Protein AF-A0A2D5Z0J5-F1 (afdb_monomer_lite)

Secondary structure (DSSP, 8-state):
--SHHHHHHHHHHHHTT-------EEEEETT--TTS---STTS-BS-TTTT--EEBSS-B-TT-SEEEBS--TTS-SSEEEEETTEEEEEEEEETTEEEESS--SS-B-TT-EEEETTSGGGS---TT-EEEEESEEET--EEE----BTTB-EEEEEPTT---EEEEES-TT-TT-SEEE---STT---EEEEEES-EEEEEESSS----SEEEES-EEEEEES-EEEEEEBTTBPPPSEEEES--SEEEES-EEEETTSEEEEEESS-EEEEEEEEEES-SEEEEEESS-EEEEEEEEEE--TT--SEEEEEESSEEEEESEEEEE---STTSTT--SEEE-TT-EEE--EEEEE--SSS-TT-TT----TT----TT--TT---------TT---TT---S---BTT-GGGG-STTS---SSSPPBPPTTTHHHHHHHHHHTSSS---

Sequence (451 aa):
MAIRNVILGAVLLALSLIGNAHAASYYISTSGDDTNNGTSPGAPWRSPSRGQGVRLNGAASAGSTTLSVRDTAGFLPSGSVRLNGALYNYSSKTDTSFSLDSGLVGDANDSDIIQDGTILGGTGFQPGDVINLTGTFNNEQLRFKASGTNSSNIIYQSAPGQRAFFNIVNRPGTSKGVIWNDGEGASTKSEFVTFSGIDVKIDQNGTGGGPAIGLSGANSITFDDMDIHATGSLGDGSIAFRNVKGSSNMVLNSVLRSRFAEGVRGDISGSTIVRNTVIWDSDVGLGQINGGTIDARNLTIIGGPASQLWAAHTENSTIMLNDSIIVGQPTGVWNLTRTALNSNAGATVSGDHNLFFDLSDDNYYGGNWSPGANDQPGANGQPGVDPEFVNMGLDDFSRGQDNWLRFLSSSPAAFASSTGSFIGAKDLVPEPGSFMLLVAAGVGAMARRRR

Structure (mmCIF, N/CA/C/O backbone):
data_AF-A0A2D5Z0J5-F1
#
_entry.id   AF-A0A2D5Z0J5-F1
#
loop_
_atom_site.group_PDB
_atom_site.id
_atom_site.type_symbol
_atom_site.label_atom_id
_atom_site.label_alt_id
_atom_site.label_comp_id
_atom_site.label_asym_id
_atom_site.label_entity_id
_atom_site.label_seq_id
_atom_site.pdbx_PDB_ins_code
_atom_site.Cartn_x
_atom_site.Cartn_y
_atom_site.Cartn_z
_atom_site.occupancy
_atom_site.B_iso_or_equiv
_atom_site.auth_seq_id
_atom_site.auth_comp_id
_atom_site.auth_asym_id
_atom_site.auth_atom_id
_atom_site.pdbx_PDB_model_num
ATOM 1 N N . MET A 1 1 ? 9.429 -54.736 26.359 1.00 46.56 1 MET A N 1
ATOM 2 C CA . MET A 1 1 ? 8.116 -54.479 25.723 1.00 46.56 1 MET A CA 1
ATOM 3 C C . MET A 1 1 ? 7.554 -53.120 26.189 1.00 46.56 1 MET A C 1
ATOM 5 O O . MET A 1 1 ? 6.443 -53.061 26.683 1.00 46.56 1 MET A O 1
ATOM 9 N N . ALA A 1 2 ? 8.329 -52.027 26.063 1.00 49.69 2 ALA A N 1
ATOM 10 C CA . ALA A 1 2 ? 7.982 -50.709 26.637 1.00 49.69 2 ALA A CA 1
ATOM 11 C C . ALA A 1 2 ? 8.271 -49.505 25.707 1.00 49.69 2 ALA A C 1
ATOM 13 O O . ALA A 1 2 ? 8.087 -48.363 26.101 1.00 49.69 2 ALA A O 1
ATOM 14 N N . ILE A 1 3 ? 8.701 -49.745 24.461 1.00 45.22 3 ILE A N 1
ATOM 15 C CA . ILE A 1 3 ? 9.105 -48.679 23.520 1.00 45.22 3 ILE A CA 1
ATOM 16 C C . ILE A 1 3 ? 7.977 -48.328 22.526 1.00 45.22 3 ILE A C 1
ATOM 18 O O . ILE A 1 3 ? 7.970 -47.253 21.938 1.00 45.22 3 ILE A O 1
ATOM 22 N N . ARG A 1 4 ? 6.950 -49.181 22.386 1.00 39.38 4 ARG A N 1
ATOM 23 C CA . ARG A 1 4 ? 5.845 -48.965 21.429 1.00 39.38 4 ARG A CA 1
ATOM 24 C C . ARG A 1 4 ? 4.776 -47.958 21.880 1.00 39.38 4 ARG A C 1
ATOM 26 O O . ARG A 1 4 ? 4.085 -47.427 21.021 1.00 39.38 4 ARG A O 1
ATOM 33 N N . ASN A 1 5 ? 4.675 -47.643 23.174 1.00 42.56 5 ASN A N 1
ATOM 34 C CA . ASN A 1 5 ? 3.631 -46.741 23.689 1.00 42.56 5 ASN A CA 1
ATOM 35 C C . ASN A 1 5 ? 4.048 -45.260 23.731 1.00 42.56 5 ASN A C 1
ATOM 37 O O . ASN A 1 5 ? 3.186 -44.394 23.811 1.00 42.56 5 ASN A O 1
ATOM 41 N N . VAL A 1 6 ? 5.347 -44.952 23.629 1.00 48.56 6 VAL A N 1
ATOM 42 C CA . VAL A 1 6 ? 5.842 -43.561 23.638 1.00 48.56 6 VAL A CA 1
ATOM 43 C C . VAL A 1 6 ? 5.701 -42.907 22.257 1.00 48.56 6 VAL A C 1
ATOM 45 O O . VAL A 1 6 ? 5.422 -41.716 22.157 1.00 48.56 6 VAL A O 1
ATOM 48 N N . ILE A 1 7 ? 5.802 -43.693 21.180 1.00 46.44 7 ILE A N 1
ATOM 49 C CA . ILE A 1 7 ? 5.749 -43.177 19.803 1.00 46.44 7 ILE A CA 1
ATOM 50 C C . ILE A 1 7 ? 4.310 -42.826 19.383 1.00 46.44 7 ILE A C 1
ATOM 52 O O . ILE A 1 7 ? 4.108 -41.808 18.729 1.00 46.44 7 ILE A O 1
ATOM 56 N N . LEU A 1 8 ? 3.292 -43.583 19.816 1.00 39.75 8 LEU A N 1
ATOM 57 C CA . LEU A 1 8 ? 1.893 -43.230 19.521 1.00 39.75 8 LEU A CA 1
ATOM 58 C C . LEU A 1 8 ? 1.426 -41.961 20.260 1.00 39.75 8 LEU A C 1
ATOM 60 O O . LEU A 1 8 ? 0.633 -41.203 19.709 1.00 39.75 8 LEU A O 1
ATOM 64 N N . GLY A 1 9 ? 1.936 -41.700 21.470 1.00 33.53 9 GLY A N 1
ATOM 65 C CA . GLY A 1 9 ? 1.608 -40.489 22.232 1.00 33.53 9 GLY A CA 1
ATOM 66 C C . GLY A 1 9 ? 2.207 -39.213 21.631 1.00 33.53 9 GLY A C 1
ATOM 67 O O . GLY A 1 9 ? 1.534 -38.188 21.571 1.00 33.53 9 GLY A O 1
ATOM 68 N N . ALA A 1 10 ? 3.439 -39.285 21.115 1.00 44.06 10 ALA A N 1
ATOM 69 C CA . ALA A 1 10 ? 4.098 -38.151 20.463 1.00 44.06 10 ALA A CA 1
ATOM 70 C C . ALA A 1 10 ? 3.482 -37.808 19.092 1.00 44.06 10 ALA A C 1
ATOM 72 O O . ALA A 1 10 ? 3.399 -36.636 18.734 1.00 44.06 10 ALA A O 1
ATOM 73 N N . VAL A 1 11 ? 2.992 -38.807 18.348 1.00 43.66 11 VAL A N 1
ATOM 74 C CA . VAL A 1 11 ? 2.329 -38.585 17.050 1.00 43.66 11 VAL A CA 1
ATOM 75 C C . VAL A 1 11 ? 0.922 -37.996 17.223 1.00 43.66 11 VAL A C 1
ATOM 77 O O . VAL A 1 11 ? 0.539 -37.128 16.444 1.00 43.66 11 VAL A O 1
ATOM 80 N N . LEU A 1 12 ? 0.173 -38.370 18.272 1.00 37.84 12 LEU A N 1
ATOM 81 C CA . LEU A 1 12 ? -1.128 -37.742 18.552 1.00 37.84 12 LEU A CA 1
ATOM 82 C C . LEU A 1 12 ? -0.997 -36.291 19.048 1.00 37.84 12 LEU A C 1
ATOM 84 O O . LEU A 1 12 ? -1.825 -35.459 18.688 1.00 37.84 12 LEU A O 1
ATOM 88 N N . LEU A 1 13 ? 0.054 -35.965 19.814 1.00 38.12 13 LEU A N 1
ATOM 89 C CA . LEU A 1 13 ? 0.308 -34.592 20.274 1.00 38.12 13 LEU A CA 1
ATOM 90 C C . LEU A 1 13 ? 0.811 -33.681 19.134 1.00 38.12 13 LEU A C 1
ATOM 92 O O . LEU A 1 13 ? 0.481 -32.496 19.095 1.00 38.12 13 LEU A O 1
ATOM 96 N N . ALA A 1 14 ? 1.547 -34.239 18.166 1.00 40.38 14 ALA A N 1
ATOM 97 C CA . ALA A 1 14 ? 1.969 -33.524 16.961 1.00 40.38 14 ALA A CA 1
ATOM 98 C C . ALA A 1 14 ? 0.811 -33.273 15.973 1.00 40.38 14 ALA A C 1
ATOM 100 O O . ALA A 1 14 ? 0.818 -32.257 15.283 1.00 40.38 14 ALA A O 1
ATOM 101 N N . LEU A 1 15 ? -0.216 -34.135 15.941 1.00 39.72 15 LEU A N 1
ATOM 102 C CA . LEU A 1 15 ? -1.420 -33.899 15.130 1.00 39.72 15 LEU A CA 1
ATOM 103 C C . LEU A 1 15 ? -2.367 -32.843 15.729 1.00 39.72 15 LEU A C 1
ATOM 105 O O . LEU A 1 15 ? -3.147 -32.256 14.986 1.00 39.72 15 LEU A O 1
ATOM 109 N N . SER A 1 16 ? -2.290 -32.555 17.034 1.00 34.94 16 SER A N 1
ATOM 110 C CA . SER A 1 16 ? -3.096 -31.498 17.673 1.00 34.94 16 SER A CA 1
ATOM 111 C C . SER A 1 16 ? -2.517 -30.081 17.554 1.00 34.94 16 SER A C 1
ATOM 113 O O . SER A 1 16 ? -3.168 -29.126 17.967 1.00 34.94 16 SER A O 1
ATOM 115 N N . LEU A 1 17 ? -1.308 -29.930 17.000 1.00 39.34 17 LEU A N 1
ATOM 116 C CA . LEU A 1 17 ? -0.627 -28.637 16.824 1.00 39.34 17 LEU A CA 1
ATOM 117 C C . LEU A 1 17 ? -0.660 -28.109 15.385 1.00 39.34 17 LEU A C 1
ATOM 119 O O . LEU A 1 17 ? -0.131 -27.031 15.120 1.00 39.34 17 LEU A O 1
ATOM 123 N N . ILE A 1 18 ? -1.360 -28.795 14.476 1.00 42.47 18 ILE A N 1
ATOM 124 C CA . ILE A 1 18 ? -1.888 -28.145 13.275 1.00 42.47 18 ILE A CA 1
ATOM 125 C C . ILE A 1 18 ? -3.091 -27.329 13.749 1.00 42.47 18 ILE A C 1
ATOM 127 O O . ILE A 1 18 ? -4.243 -27.742 13.621 1.00 42.47 18 ILE A O 1
ATOM 131 N N . GLY A 1 19 ? -2.821 -26.192 14.393 1.00 42.59 19 GLY A N 1
ATOM 132 C CA . GLY A 1 19 ? -3.836 -25.166 14.552 1.00 42.59 19 GLY A CA 1
ATOM 133 C C . GLY A 1 19 ? -4.320 -24.848 13.148 1.00 42.59 19 GLY A C 1
ATOM 134 O O . GLY A 1 19 ? -3.549 -24.321 12.351 1.00 42.59 19 GLY A O 1
ATOM 135 N N . ASN A 1 20 ? -5.547 -25.257 12.817 1.00 43.34 20 ASN A N 1
ATOM 136 C CA . ASN A 1 20 ? -6.202 -24.817 11.595 1.00 43.34 20 ASN A CA 1
ATOM 137 C C . ASN A 1 20 ? -6.097 -23.295 11.604 1.00 43.34 20 ASN A C 1
ATOM 139 O O . ASN A 1 20 ? -6.691 -22.658 12.476 1.00 43.34 20 ASN A O 1
ATOM 143 N N . ALA A 1 21 ? -5.278 -22.730 10.714 1.00 54.09 21 ALA A N 1
ATOM 144 C CA . ALA A 1 21 ? -5.227 -21.293 10.538 1.00 54.09 21 ALA A CA 1
ATOM 145 C C . ALA A 1 21 ? -6.673 -20.836 10.329 1.00 54.09 21 ALA A C 1
ATOM 147 O O . ALA A 1 21 ? -7.384 -21.367 9.470 1.00 54.09 21 ALA A O 1
ATOM 148 N N . HIS A 1 22 ? -7.142 -19.954 11.206 1.00 62.94 22 HIS A N 1
ATOM 149 C CA . HIS A 1 22 ? -8.480 -19.405 11.112 1.00 62.94 22 HIS A CA 1
ATOM 150 C C . HIS A 1 22 ? -8.521 -18.553 9.844 1.00 62.94 22 HIS A C 1
ATOM 152 O O . HIS A 1 22 ? -7.987 -17.455 9.827 1.00 62.94 22 HIS A O 1
ATOM 158 N N . ALA A 1 23 ? -9.115 -19.081 8.778 1.00 83.19 23 ALA A N 1
ATOM 159 C CA . ALA A 1 23 ? -9.313 -18.350 7.538 1.00 83.19 23 ALA A CA 1
ATOM 160 C C . ALA A 1 23 ? -10.781 -17.927 7.452 1.00 83.19 23 ALA A C 1
ATOM 162 O O . ALA A 1 23 ? -11.636 -18.714 7.036 1.00 83.19 23 ALA A O 1
ATOM 163 N N . ALA A 1 24 ? -11.092 -16.704 7.883 1.00 94.69 24 ALA A N 1
ATOM 164 C CA . ALA A 1 24 ? -12.400 -16.106 7.640 1.00 94.69 24 ALA A CA 1
ATOM 165 C C . ALA A 1 24 ? -12.372 -15.228 6.385 1.00 94.69 24 ALA A C 1
ATOM 167 O O . ALA A 1 24 ? -11.347 -14.661 6.014 1.00 94.69 24 ALA A O 1
ATOM 168 N N . SER A 1 25 ? -13.520 -15.119 5.718 1.00 96.31 25 SER A N 1
ATOM 169 C CA . SER A 1 25 ? -13.716 -14.190 4.606 1.00 96.31 25 SER A CA 1
ATOM 170 C C . SER A 1 25 ? -14.594 -13.029 5.044 1.00 96.31 25 SER A C 1
ATOM 172 O O . SER A 1 25 ? -15.686 -13.233 5.577 1.00 96.31 25 SER A O 1
ATOM 174 N N . TYR A 1 26 ? -14.120 -11.822 4.771 1.00 97.69 26 TYR A N 1
ATOM 175 C CA . TYR A 1 26 ? -14.826 -10.576 5.014 1.00 97.69 26 TYR A CA 1
ATOM 176 C C . TYR A 1 26 ? -15.050 -9.833 3.703 1.00 97.69 26 TYR A C 1
ATOM 178 O O . TYR A 1 26 ? -14.342 -10.049 2.715 1.00 97.69 26 TYR A O 1
ATOM 186 N N . TYR A 1 27 ? -16.048 -8.961 3.692 1.00 97.88 27 TYR A N 1
ATOM 187 C CA . TYR A 1 27 ? -16.495 -8.239 2.512 1.00 97.88 27 TYR A CA 1
ATOM 188 C C . TYR A 1 27 ? -16.639 -6.763 2.844 1.00 97.88 27 TYR A C 1
ATOM 190 O O . TYR A 1 27 ? -17.317 -6.391 3.802 1.00 97.88 27 TYR A O 1
ATOM 198 N N . ILE A 1 28 ? -16.007 -5.930 2.027 1.00 98.38 28 ILE A N 1
ATOM 199 C CA . ILE A 1 28 ? -16.080 -4.478 2.095 1.00 98.38 28 ILE A CA 1
ATOM 200 C C . ILE A 1 28 ? -16.539 -3.973 0.730 1.00 98.38 28 ILE A C 1
ATOM 202 O O . ILE A 1 28 ? -15.955 -4.302 -0.304 1.00 98.38 28 ILE A O 1
ATOM 206 N N . SER A 1 29 ? -17.580 -3.154 0.721 1.00 97.50 29 SER A N 1
ATOM 207 C CA . SER A 1 29 ? -18.144 -2.577 -0.489 1.00 97.50 29 SER A CA 1
ATOM 208 C C . SER A 1 29 ? -18.562 -1.136 -0.261 1.00 97.50 29 SER A C 1
ATOM 210 O O . SER A 1 29 ? -19.106 -0.798 0.784 1.00 97.50 29 SER A O 1
ATOM 212 N N . THR A 1 30 ? -18.405 -0.291 -1.274 1.00 97.19 30 THR A N 1
ATOM 213 C CA . THR A 1 30 ? -18.855 1.110 -1.228 1.00 97.19 30 THR A CA 1
ATOM 214 C C . THR A 1 30 ? -20.364 1.265 -1.012 1.00 97.19 30 THR A C 1
ATOM 216 O O . THR A 1 30 ? -20.811 2.329 -0.596 1.00 97.19 30 THR A O 1
ATOM 219 N N . SER A 1 31 ? -21.160 0.224 -1.283 1.00 96.44 31 SER A N 1
ATOM 220 C CA . SER A 1 31 ? -22.602 0.180 -0.993 1.00 96.44 31 SER A CA 1
ATOM 221 C C . SER A 1 31 ? -22.948 -0.540 0.318 1.00 96.44 31 SER A C 1
ATOM 223 O O . SER A 1 31 ? -24.118 -0.827 0.559 1.00 96.44 31 SER A O 1
ATOM 225 N N . GLY A 1 32 ? -21.946 -0.914 1.117 1.00 97.44 32 GLY A N 1
ATOM 226 C CA . GLY A 1 32 ? -22.117 -1.630 2.378 1.00 97.44 32 GLY A CA 1
ATOM 227 C C . GLY A 1 32 ? -22.513 -0.740 3.555 1.00 97.44 32 GLY A C 1
ATOM 228 O O . GLY A 1 32 ? -22.739 0.462 3.417 1.00 97.44 32 GLY A O 1
ATOM 229 N N . ASP A 1 33 ? -22.543 -1.351 4.738 1.00 97.75 33 ASP A N 1
ATOM 230 C CA . ASP A 1 33 ? -22.818 -0.700 6.021 1.00 97.75 33 ASP A CA 1
ATOM 231 C C . ASP A 1 33 ? -21.877 -1.275 7.093 1.00 97.75 33 ASP A C 1
ATOM 233 O O . ASP A 1 33 ? -21.776 -2.489 7.268 1.00 97.75 33 ASP A O 1
ATOM 237 N N . ASP A 1 34 ? -21.166 -0.411 7.819 1.00 97.69 34 ASP A N 1
ATOM 238 C CA . ASP A 1 34 ? -20.201 -0.823 8.851 1.00 97.69 34 ASP A CA 1
ATOM 239 C C . ASP A 1 34 ? -20.847 -1.464 10.088 1.00 97.69 34 ASP A C 1
ATOM 241 O O . ASP A 1 34 ? -20.137 -2.064 10.903 1.00 97.69 34 ASP A O 1
ATOM 245 N N . THR A 1 35 ? -22.170 -1.352 10.228 1.00 96.12 35 THR A N 1
ATOM 246 C CA . THR A 1 35 ? -22.950 -2.041 11.267 1.00 96.12 35 THR A CA 1
ATOM 247 C C . THR A 1 35 ? -23.208 -3.515 10.945 1.00 96.12 35 THR A C 1
ATOM 249 O O . THR A 1 35 ? -23.562 -4.282 11.842 1.00 96.12 35 THR A O 1
ATOM 252 N N . ASN A 1 36 ? -22.983 -3.946 9.697 1.00 97.06 36 ASN A N 1
ATOM 253 C CA . ASN A 1 36 ? -23.052 -5.355 9.322 1.00 97.06 36 ASN A CA 1
ATOM 254 C C . ASN A 1 36 ? -21.950 -6.181 10.009 1.00 97.06 36 ASN A C 1
ATOM 256 O O . ASN A 1 36 ? -20.962 -5.657 10.525 1.00 97.06 36 ASN A O 1
ATOM 260 N N . ASN A 1 37 ? -22.070 -7.509 9.965 1.00 93.69 37 ASN A N 1
ATOM 261 C CA . ASN A 1 37 ? -21.005 -8.404 10.432 1.00 93.69 37 ASN A CA 1
ATOM 262 C C . ASN A 1 37 ? -19.854 -8.566 9.418 1.00 93.69 37 ASN A C 1
ATOM 264 O O . ASN A 1 37 ? -18.798 -9.068 9.792 1.00 93.69 37 ASN A O 1
ATOM 268 N N . GLY A 1 38 ? -20.055 -8.157 8.158 1.00 96.62 38 GLY A N 1
ATOM 269 C CA . GLY A 1 38 ? -19.046 -8.182 7.101 1.00 96.62 38 GLY A CA 1
ATOM 270 C C . GLY A 1 38 ? -18.679 -9.572 6.587 1.00 96.62 38 GLY A C 1
ATOM 271 O O . GLY A 1 38 ? -17.774 -9.669 5.771 1.00 96.62 38 GLY A O 1
ATOM 272 N N . THR A 1 39 ? -19.342 -10.651 7.017 1.00 96.25 39 THR A N 1
ATOM 273 C CA . THR A 1 39 ? -18.945 -12.039 6.692 1.00 96.25 39 THR A CA 1
ATOM 274 C C . THR A 1 39 ? -19.641 -12.617 5.458 1.00 96.25 39 THR A C 1
ATOM 276 O O . THR A 1 39 ? -19.480 -13.796 5.143 1.00 96.25 39 THR A O 1
ATOM 279 N N . SER A 1 40 ? -20.428 -11.809 4.739 1.00 95.94 40 SER A N 1
ATOM 280 C CA . SER A 1 40 ? -21.058 -12.223 3.482 1.00 95.94 40 SER A CA 1
ATOM 281 C C . SER A 1 40 ? -21.109 -11.084 2.456 1.00 95.94 40 SER A C 1
ATOM 283 O O . SER A 1 40 ? -21.232 -9.923 2.854 1.00 95.94 40 SER A O 1
ATOM 285 N N . PRO A 1 41 ? -21.110 -11.389 1.142 1.00 95.06 41 PRO A N 1
ATOM 286 C CA . PRO A 1 41 ? -21.238 -10.369 0.099 1.00 95.06 41 PRO A CA 1
ATOM 287 C C . PRO A 1 41 ? -22.543 -9.563 0.169 1.00 95.06 41 PRO A C 1
ATOM 289 O O . PRO A 1 41 ? -22.588 -8.439 -0.315 1.00 95.06 41 PRO A O 1
ATOM 292 N N . GLY A 1 42 ? -23.611 -10.141 0.736 1.00 96.88 42 GLY A N 1
ATOM 293 C CA . GLY A 1 42 ? -24.923 -9.495 0.863 1.00 96.88 42 GLY A CA 1
ATOM 294 C C . GLY A 1 42 ? -25.051 -8.553 2.064 1.00 96.88 42 GLY A C 1
ATOM 295 O O . GLY A 1 42 ? -25.999 -7.778 2.123 1.00 96.88 42 GLY A O 1
ATOM 296 N N . ALA A 1 43 ? -24.104 -8.605 3.004 1.00 97.31 43 ALA A N 1
ATOM 297 C CA . ALA A 1 43 ? -24.026 -7.704 4.151 1.00 97.31 43 ALA A CA 1
ATOM 298 C C . ALA A 1 43 ? -22.569 -7.245 4.373 1.00 97.31 43 ALA A C 1
ATOM 300 O O . ALA A 1 43 ? -21.971 -7.558 5.409 1.00 97.31 43 ALA A O 1
ATOM 301 N N . PRO A 1 44 ? -21.961 -6.552 3.389 1.00 97.94 44 PRO A N 1
ATOM 302 C CA . PRO A 1 44 ? -20.581 -6.109 3.488 1.00 97.94 44 PRO A CA 1
ATOM 303 C C . PRO A 1 44 ? -20.469 -4.881 4.398 1.00 97.94 44 PRO A C 1
ATOM 305 O O . PRO A 1 44 ? -21.429 -4.122 4.574 1.00 97.94 44 PRO A O 1
ATOM 308 N N . TRP A 1 45 ? -19.275 -4.659 4.936 1.00 98.56 45 TRP A N 1
ATOM 309 C CA . TRP A 1 45 ? -18.898 -3.380 5.536 1.00 98.56 45 TRP A CA 1
ATOM 310 C C . TRP A 1 45 ? -18.749 -2.291 4.475 1.00 98.56 45 TRP A C 1
ATOM 312 O O . TRP A 1 45 ? -18.571 -2.594 3.295 1.00 98.56 45 TRP A O 1
ATOM 322 N N . ARG A 1 46 ? -18.803 -1.022 4.891 1.00 97.94 46 ARG A N 1
ATOM 323 C CA . ARG A 1 46 ? -18.641 0.129 3.992 1.00 97.94 46 ARG A CA 1
ATOM 324 C C . ARG A 1 46 ? -17.198 0.618 3.950 1.00 97.94 46 ARG A C 1
ATOM 326 O O . ARG A 1 46 ? -16.640 0.837 2.881 1.00 97.94 46 ARG A O 1
ATOM 333 N N . SER A 1 47 ? -16.606 0.824 5.123 1.00 97.56 47 SER A N 1
ATOM 334 C CA . SER A 1 47 ? -15.305 1.467 5.267 1.00 97.56 47 SER A CA 1
ATOM 335 C C . SER A 1 47 ? -14.163 0.513 4.900 1.00 97.56 47 SER A C 1
ATOM 337 O O . SER A 1 47 ? -14.070 -0.565 5.491 1.00 97.56 47 SER A O 1
ATOM 339 N N . PRO A 1 48 ? -13.197 0.935 4.066 1.00 97.19 48 PRO A N 1
ATOM 340 C CA . PRO A 1 48 ? -12.019 0.128 3.724 1.00 97.19 48 PRO A CA 1
ATOM 341 C C . PRO A 1 48 ? -11.122 -0.204 4.922 1.00 97.19 48 PRO A C 1
ATOM 343 O O . PRO A 1 48 ? -10.457 -1.234 4.931 1.00 97.19 48 PRO A O 1
ATOM 346 N N . SER A 1 49 ? -11.132 0.638 5.958 1.00 96.31 49 SER A N 1
ATOM 347 C CA . SER A 1 49 ? -10.343 0.434 7.183 1.00 96.31 49 SER A CA 1
ATOM 348 C C . SER A 1 49 ? -11.121 -0.277 8.307 1.00 96.31 49 SER A C 1
ATOM 350 O O . SER A 1 49 ? -10.647 -0.333 9.443 1.00 96.31 49 SER A O 1
ATOM 352 N N . ARG A 1 50 ? -12.332 -0.798 8.047 1.00 96.50 50 ARG A N 1
ATOM 353 C CA . ARG A 1 50 ? -13.128 -1.532 9.052 1.00 96.50 50 ARG A CA 1
ATOM 354 C C . ARG A 1 50 ? -12.369 -2.781 9.519 1.00 96.50 50 ARG A C 1
ATOM 356 O O . ARG A 1 50 ? -11.769 -3.478 8.710 1.00 96.50 50 ARG A O 1
ATOM 363 N N . GLY A 1 51 ? -12.369 -3.046 10.828 1.00 92.62 51 GLY A N 1
ATOM 364 C CA . GLY A 1 51 ? -11.652 -4.182 11.437 1.00 92.62 51 GLY A CA 1
ATOM 365 C C . GLY A 1 51 ? -10.159 -3.948 11.691 1.00 92.62 51 GLY A C 1
ATOM 366 O O . GLY A 1 51 ? -9.475 -4.845 12.182 1.00 92.62 51 GLY A O 1
ATOM 367 N N . GLN A 1 52 ? -9.649 -2.752 11.384 1.00 92.69 52 GLN A N 1
ATOM 368 C CA . GLN A 1 52 ? -8.241 -2.399 11.556 1.00 92.69 52 GLN A CA 1
ATOM 369 C C . GLN A 1 52 ? -7.991 -1.688 12.872 1.00 92.69 52 GLN A C 1
ATOM 371 O O . GLN A 1 52 ? -8.637 -0.683 13.178 1.00 92.69 52 GLN A O 1
ATOM 376 N N . GLY A 1 53 ? -6.964 -2.143 13.585 1.00 91.38 53 GLY A N 1
ATOM 377 C CA . GLY A 1 53 ? -6.443 -1.411 14.726 1.00 91.38 53 GLY A CA 1
ATOM 378 C C . GLY A 1 53 ? -5.878 -0.039 14.338 1.00 91.38 53 GLY A C 1
ATOM 379 O O . GLY A 1 53 ? -5.569 0.237 13.173 1.00 91.38 53 GLY A O 1
ATOM 380 N N . VAL A 1 54 ? -5.733 0.824 15.338 1.00 91.88 54 VAL A N 1
ATOM 381 C CA . VAL A 1 54 ? -5.092 2.140 15.223 1.00 91.88 54 VAL A CA 1
ATOM 382 C C . VAL A 1 54 ? -4.144 2.353 16.395 1.00 91.88 54 VAL A C 1
ATOM 384 O O . VAL A 1 54 ? -4.436 1.955 17.523 1.00 91.88 54 VAL A O 1
ATOM 387 N N . ARG A 1 55 ? -2.999 2.982 16.142 1.00 90.12 55 ARG A N 1
ATOM 388 C CA . ARG A 1 55 ? -2.060 3.366 17.193 1.00 90.12 55 ARG A CA 1
ATOM 389 C C . ARG A 1 55 ? -2.507 4.645 17.911 1.00 90.12 55 ARG A C 1
ATOM 391 O O . ARG A 1 55 ? -3.020 5.585 17.291 1.00 90.12 55 ARG A O 1
ATOM 398 N N . LEU A 1 56 ? -2.242 4.703 19.214 1.00 91.75 56 LEU A N 1
ATOM 399 C CA . LEU A 1 56 ? -2.323 5.945 19.978 1.00 91.75 56 LEU A CA 1
ATOM 400 C C . LEU A 1 56 ? -1.404 7.040 19.400 1.00 91.75 56 LEU A C 1
ATOM 402 O O . LEU A 1 56 ? -0.340 6.789 18.833 1.00 91.75 56 LEU A O 1
ATOM 406 N N . ASN A 1 57 ? -1.831 8.292 19.536 1.00 90.56 57 ASN A N 1
ATOM 407 C CA . ASN A 1 57 ? -1.082 9.482 19.139 1.00 90.56 57 ASN A CA 1
ATOM 408 C C . ASN A 1 57 ? -0.641 10.260 20.386 1.00 90.56 57 ASN A C 1
ATOM 410 O O . ASN A 1 57 ? -1.009 11.417 20.583 1.00 90.56 57 ASN A O 1
ATOM 414 N N . GLY A 1 58 ? 0.094 9.564 21.254 1.00 89.81 58 GLY A N 1
ATOM 415 C CA . GLY A 1 58 ? 0.528 10.036 22.568 1.00 89.81 58 GLY A CA 1
ATOM 416 C C . GLY A 1 58 ? 0.119 9.076 23.684 1.00 89.81 58 GLY A C 1
ATOM 417 O O . GLY A 1 58 ? -0.869 8.355 23.560 1.00 89.81 58 GLY A O 1
ATOM 418 N N . ALA A 1 59 ? 0.895 9.061 24.768 1.00 92.31 59 ALA A N 1
ATOM 419 C CA . ALA A 1 59 ? 0.536 8.313 25.966 1.00 92.31 59 ALA A CA 1
ATOM 420 C C . ALA A 1 59 ? -0.748 8.882 26.596 1.00 92.31 59 ALA A C 1
ATOM 422 O O . ALA A 1 59 ? -1.009 10.086 26.516 1.00 92.31 59 ALA A O 1
ATOM 423 N N . ALA A 1 60 ? -1.528 8.022 27.245 1.00 95.56 60 ALA A N 1
ATOM 424 C CA . ALA A 1 60 ? -2.738 8.397 27.965 1.00 95.56 60 ALA A CA 1
ATOM 425 C C . ALA A 1 60 ? -2.660 7.882 29.402 1.00 95.56 60 ALA A C 1
ATOM 427 O O . ALA A 1 60 ? -2.357 6.714 29.631 1.00 95.56 60 ALA A O 1
ATOM 428 N N . SER A 1 61 ? -2.935 8.751 30.370 1.00 97.00 61 SER A N 1
ATOM 429 C CA . SER A 1 61 ? -2.927 8.372 31.783 1.00 97.00 61 SER A CA 1
ATOM 430 C C . SER A 1 61 ? -4.227 7.683 32.196 1.00 97.00 61 SER A C 1
ATOM 432 O O . SER A 1 61 ? -5.297 7.949 31.632 1.00 97.00 61 SER A O 1
ATOM 434 N N . ALA A 1 62 ? -4.146 6.852 33.233 1.00 97.25 62 ALA A N 1
ATOM 435 C CA . ALA A 1 62 ? -5.308 6.315 33.927 1.00 97.25 62 ALA A CA 1
ATOM 436 C C . ALA A 1 62 ? -6.305 7.438 34.280 1.00 97.25 62 ALA A C 1
ATOM 438 O O . ALA A 1 62 ? -5.925 8.546 34.665 1.00 97.25 62 ALA A O 1
ATOM 439 N N . GLY A 1 63 ? -7.597 7.162 34.118 1.00 97.50 63 GLY A N 1
ATOM 440 C CA . GLY A 1 63 ? -8.674 8.137 34.285 1.00 97.50 63 GLY A CA 1
ATOM 441 C C . GLY A 1 63 ? -8.952 9.018 33.062 1.00 97.50 63 GLY A C 1
ATOM 442 O O . GLY A 1 63 ? -9.992 9.675 33.045 1.00 97.50 63 GLY A O 1
ATOM 443 N N . SER A 1 64 ? -8.105 9.015 32.022 1.00 97.38 64 SER A N 1
ATOM 444 C CA . SER A 1 64 ? -8.382 9.780 30.797 1.00 97.38 64 SER A CA 1
ATOM 445 C C . SER A 1 64 ? -9.667 9.302 30.119 1.00 97.38 64 SER A C 1
ATOM 447 O O . SER A 1 64 ? -9.847 8.106 29.895 1.00 97.38 64 SER A O 1
ATOM 449 N N . THR A 1 65 ? -10.536 10.244 29.754 1.00 97.81 65 THR A N 1
ATOM 450 C CA . THR A 1 65 ? -11.763 10.006 28.974 1.00 97.81 65 THR A CA 1
ATOM 451 C C . THR A 1 65 ? -11.590 10.338 27.493 1.00 97.81 65 THR A C 1
ATOM 453 O O . THR A 1 65 ? -12.532 10.233 26.717 1.00 97.81 65 THR A O 1
ATOM 456 N N . THR A 1 66 ? -10.395 10.755 27.071 1.00 97.38 66 THR A N 1
ATOM 457 C CA . THR A 1 66 ? -10.082 11.014 25.661 1.00 97.38 66 THR A CA 1
ATOM 458 C C . THR A 1 66 ? -8.876 10.188 25.245 1.00 97.38 66 THR A C 1
ATOM 460 O O . THR A 1 66 ? -7.828 10.241 25.891 1.00 97.38 66 THR A O 1
ATOM 463 N N . LEU A 1 67 ? -9.020 9.441 24.151 1.00 96.75 67 LEU A N 1
ATOM 464 C CA . LEU A 1 67 ? -7.921 8.716 23.516 1.00 96.75 67 LEU A CA 1
ATOM 465 C C . LEU A 1 67 ? -7.554 9.403 22.212 1.00 96.75 67 LEU A C 1
ATOM 467 O O . LEU A 1 67 ? -8.332 9.365 21.263 1.00 96.75 67 LEU A O 1
ATOM 471 N N . SER A 1 68 ? -6.372 10.011 22.164 1.00 95.81 68 SER A N 1
ATOM 472 C CA . SER A 1 68 ? -5.805 10.557 20.931 1.00 95.81 68 SER A CA 1
ATOM 473 C C . SER A 1 68 ? -5.224 9.426 20.091 1.00 95.81 68 SER A C 1
ATOM 475 O O . SER A 1 68 ? -4.411 8.643 20.578 1.00 95.81 68 SER A O 1
ATOM 477 N N . VAL A 1 69 ? -5.609 9.349 18.821 1.00 93.69 69 VAL A N 1
ATOM 478 C CA . VAL A 1 69 ? -5.173 8.319 17.870 1.00 93.69 69 VAL A CA 1
ATOM 479 C C . VAL A 1 69 ? -4.758 8.938 16.546 1.00 93.69 69 VAL A C 1
ATOM 481 O O . VAL A 1 69 ? -5.006 10.113 16.278 1.00 93.69 69 VAL A O 1
ATOM 484 N N . ARG A 1 70 ? -4.096 8.151 15.703 1.00 89.00 70 ARG A N 1
ATOM 485 C CA . ARG A 1 70 ? -3.599 8.639 14.412 1.00 89.00 70 ARG A CA 1
ATOM 486 C C . ARG A 1 70 ? -4.668 8.791 13.334 1.00 89.00 70 ARG A C 1
ATOM 488 O O . ARG A 1 70 ? -4.419 9.543 12.391 1.00 89.00 70 ARG A O 1
ATOM 495 N N . ASP A 1 71 ? -5.758 8.031 13.430 1.00 91.19 71 ASP A N 1
ATOM 496 C CA . ASP A 1 71 ? -6.874 8.009 12.477 1.00 91.19 71 ASP A CA 1
ATOM 497 C C . ASP A 1 71 ? -8.035 7.139 13.011 1.00 91.19 71 ASP A C 1
ATOM 499 O O . ASP A 1 71 ? -7.815 6.007 13.433 1.00 91.19 71 ASP A O 1
ATOM 503 N N . THR A 1 72 ? -9.279 7.610 12.965 1.00 94.81 72 THR A N 1
ATOM 504 C CA . THR A 1 72 ? -10.455 6.815 13.367 1.00 94.81 72 THR A CA 1
ATOM 505 C C . THR A 1 72 ? -11.263 6.243 12.197 1.00 94.81 72 THR A C 1
ATOM 507 O O . THR A 1 72 ? -12.363 5.717 12.407 1.00 94.81 72 THR A O 1
ATOM 510 N N . ALA A 1 73 ? -10.762 6.315 10.960 1.00 93.44 73 ALA A N 1
ATOM 511 C CA . ALA A 1 73 ? -11.407 5.682 9.811 1.00 93.44 73 ALA A CA 1
ATOM 512 C C . ALA A 1 73 ? -11.638 4.180 10.065 1.00 93.44 73 ALA A C 1
ATOM 514 O O . ALA A 1 73 ? -10.767 3.487 10.603 1.00 93.44 73 ALA A O 1
ATOM 515 N N . GLY A 1 74 ? -12.822 3.685 9.689 1.00 94.88 74 GLY A N 1
ATOM 516 C CA . GLY A 1 74 ? -13.256 2.300 9.913 1.00 94.88 74 GLY A CA 1
ATOM 517 C C . GLY A 1 74 ? -13.948 2.024 11.254 1.00 94.88 74 GLY A C 1
ATOM 518 O O . GLY A 1 74 ? -14.572 0.974 11.399 1.00 94.88 74 GLY A O 1
ATOM 519 N N . PHE A 1 75 ? -13.895 2.940 12.221 1.00 97.06 75 PHE A N 1
ATOM 520 C CA . PHE A 1 75 ? -14.666 2.822 13.463 1.00 97.06 75 PHE A CA 1
ATOM 521 C C . PHE A 1 75 ? -16.070 3.415 13.290 1.00 97.06 75 PHE A C 1
ATOM 523 O O . PHE A 1 75 ? -16.264 4.362 12.523 1.00 97.06 75 PHE A O 1
ATOM 530 N N . LEU A 1 76 ? -17.047 2.876 14.020 1.00 97.19 76 LEU A N 1
ATOM 531 C CA . LEU A 1 76 ? -18.401 3.433 14.072 1.00 97.19 76 LEU A CA 1
ATOM 532 C C . LEU A 1 76 ? -18.404 4.826 14.738 1.00 97.19 76 LEU A C 1
ATOM 534 O O . LEU A 1 76 ? -17.455 5.176 15.434 1.00 97.19 76 LEU A O 1
ATOM 538 N N . PRO A 1 77 ? -19.447 5.654 14.552 1.00 97.31 77 PRO A N 1
ATOM 539 C CA . PRO A 1 77 ? -19.555 6.937 15.254 1.00 97.31 77 PRO A CA 1
ATOM 540 C C . PRO A 1 77 ? -19.563 6.805 16.787 1.00 97.31 77 PRO A C 1
ATOM 542 O O . PRO A 1 77 ? -19.046 7.683 17.474 1.00 97.31 77 PRO A O 1
ATOM 545 N N . SER A 1 78 ? -20.105 5.700 17.301 1.00 97.44 78 SER A N 1
ATOM 546 C CA . SER A 1 78 ? -20.091 5.289 18.708 1.00 97.44 78 SER A CA 1
ATOM 547 C C . SER A 1 78 ? -19.954 3.766 18.803 1.00 97.44 78 SER A C 1
ATOM 549 O O . SER A 1 78 ? -20.262 3.045 17.850 1.00 97.44 78 SER A O 1
ATOM 551 N N . GLY A 1 79 ? -19.480 3.256 19.939 1.00 96.75 79 GLY A N 1
ATOM 552 C CA . GLY A 1 79 ? -19.298 1.819 20.130 1.00 96.75 79 GLY A CA 1
ATOM 553 C C . GLY A 1 79 ? -18.321 1.498 21.248 1.00 96.75 79 GLY A C 1
ATOM 554 O O . GLY A 1 79 ? -18.277 2.182 22.265 1.00 96.75 79 GLY A O 1
ATOM 555 N N . SER A 1 80 ? -17.522 0.452 21.053 1.00 97.12 80 SER A N 1
ATOM 556 C CA . SER A 1 80 ? -16.501 0.038 22.013 1.00 97.12 80 SER A CA 1
ATOM 557 C C . SER A 1 80 ? -15.147 -0.158 21.347 1.00 97.12 80 SER A C 1
ATOM 559 O O . SER A 1 80 ? -15.074 -0.646 20.220 1.00 97.12 80 SER A O 1
ATOM 561 N N . VAL A 1 81 ? -14.081 0.156 22.070 1.00 97.00 81 VAL A N 1
ATOM 562 C CA . VAL A 1 81 ? -12.695 -0.093 21.682 1.00 97.00 81 VAL A CA 1
ATOM 563 C C . VAL A 1 81 ? -12.013 -0.989 22.707 1.00 97.00 81 VAL A C 1
ATOM 565 O O . VAL A 1 81 ? -12.295 -0.897 23.901 1.00 97.00 81 VAL A O 1
ATOM 568 N N . ARG A 1 82 ? -11.103 -1.857 22.261 1.00 95.75 82 ARG A N 1
ATOM 569 C CA . ARG A 1 82 ? -10.247 -2.647 23.151 1.00 95.75 82 ARG A CA 1
ATOM 570 C C . ARG A 1 82 ? -8.835 -2.066 23.170 1.00 95.75 82 ARG A C 1
ATOM 572 O O . ARG A 1 82 ? -8.226 -1.896 22.118 1.00 95.75 82 ARG A O 1
ATOM 579 N N . LEU A 1 83 ? -8.319 -1.814 24.371 1.00 93.88 83 LEU A N 1
ATOM 580 C CA . LEU A 1 83 ? -6.971 -1.307 24.632 1.00 93.88 83 LEU A CA 1
ATOM 581 C C . LEU A 1 83 ? -6.386 -2.051 25.836 1.00 93.88 83 LEU A C 1
ATOM 583 O O . LEU A 1 83 ? -7.030 -2.136 26.881 1.00 93.88 83 LEU A O 1
ATOM 587 N N . ASN A 1 84 ? -5.186 -2.618 25.684 1.00 90.56 84 ASN A N 1
ATOM 588 C CA . ASN A 1 84 ? -4.488 -3.378 26.733 1.00 90.56 84 ASN A CA 1
ATOM 589 C C . ASN A 1 84 ? -5.369 -4.463 27.391 1.00 90.56 84 ASN A C 1
ATOM 591 O O . ASN A 1 84 ? -5.350 -4.671 28.599 1.00 90.56 84 ASN A O 1
ATOM 595 N N . GLY A 1 85 ? -6.189 -5.139 26.575 1.00 89.62 85 GLY A N 1
ATOM 596 C CA . GLY A 1 85 ? -7.111 -6.201 27.000 1.00 89.62 85 GLY A CA 1
ATOM 597 C C . GLY A 1 85 ? -8.442 -5.720 27.595 1.00 89.62 85 GLY A C 1
ATOM 598 O O . GLY A 1 85 ? -9.403 -6.489 27.605 1.00 89.62 85 GLY A O 1
ATOM 599 N N . ALA A 1 86 ? -8.543 -4.458 28.014 1.00 94.12 86 ALA A N 1
ATOM 600 C CA . ALA A 1 86 ? -9.768 -3.871 28.550 1.00 94.12 86 ALA A CA 1
ATOM 601 C C . ALA A 1 86 ? -10.662 -3.301 27.437 1.00 94.12 86 ALA A C 1
ATOM 603 O O . ALA A 1 86 ? -10.169 -2.803 26.424 1.00 94.12 86 ALA A O 1
ATOM 604 N N . LEU A 1 87 ? -11.980 -3.391 27.627 1.00 96.50 87 LEU A N 1
ATOM 605 C CA . LEU A 1 87 ? -12.989 -2.846 26.718 1.00 96.50 87 LEU A CA 1
ATOM 606 C C . LEU A 1 87 ? -13.496 -1.504 27.259 1.00 96.50 87 LEU A C 1
ATOM 608 O O . LEU A 1 87 ? -13.875 -1.421 28.425 1.00 96.50 87 LEU A O 1
ATOM 612 N N . TYR A 1 88 ? -13.538 -0.487 26.404 1.00 97.44 88 TYR A N 1
ATOM 613 C CA . TYR A 1 88 ? -14.000 0.858 26.734 1.00 97.44 88 TYR A CA 1
ATOM 614 C C . TYR A 1 88 ? -15.077 1.290 25.749 1.00 97.44 88 TYR A C 1
ATOM 616 O O . TYR A 1 88 ? -14.862 1.239 24.538 1.00 97.44 88 TYR A O 1
ATOM 624 N N . ASN A 1 89 ? -16.222 1.738 26.256 1.00 98.06 89 ASN A N 1
ATOM 625 C CA . ASN A 1 89 ? -17.256 2.337 25.419 1.00 98.06 89 ASN A CA 1
ATOM 626 C C . ASN A 1 89 ? -16.903 3.793 25.108 1.00 98.06 89 ASN A C 1
ATOM 628 O O . ASN A 1 89 ? -16.318 4.487 25.943 1.00 98.06 89 ASN A O 1
ATOM 632 N N . TYR A 1 90 ? -17.253 4.240 23.907 1.00 98.44 90 TYR A N 1
ATOM 633 C CA . TYR A 1 90 ? -17.129 5.622 23.472 1.00 98.44 90 TYR A CA 1
ATOM 634 C C . TYR A 1 90 ? -18.441 6.095 22.851 1.00 98.44 90 TYR A C 1
ATOM 636 O O . TYR A 1 90 ? -19.066 5.405 22.038 1.00 98.44 90 TYR A O 1
ATOM 644 N N . SER A 1 91 ? -18.832 7.308 23.214 1.00 97.88 91 SER A N 1
ATOM 645 C CA . SER A 1 91 ? -20.063 7.948 22.747 1.00 97.88 91 SER A CA 1
ATOM 646 C C . SER A 1 91 ? -19.863 8.743 21.462 1.00 97.88 91 SER A C 1
ATOM 648 O O . SER A 1 91 ? -20.827 8.981 20.737 1.00 97.88 91 SER A O 1
ATOM 650 N N . SER A 1 92 ? -18.628 9.154 21.163 1.00 98.00 92 SER A N 1
ATOM 651 C CA . SER A 1 92 ? -18.295 9.869 19.931 1.00 98.00 92 SER A CA 1
ATOM 652 C C . SER A 1 92 ? -16.819 9.736 19.553 1.00 98.00 92 SER A C 1
ATOM 654 O O . SER A 1 92 ? -15.981 9.317 20.360 1.00 98.00 92 SER A O 1
ATOM 656 N N . LYS A 1 93 ? -16.500 10.116 18.313 1.00 97.75 93 LYS A N 1
ATOM 657 C CA . LYS A 1 93 ? -15.133 10.206 17.798 1.00 97.75 93 LYS A CA 1
ATOM 658 C C . LYS A 1 93 ? -14.943 11.432 16.908 1.00 97.75 93 LYS A C 1
ATOM 660 O O . LYS A 1 93 ? -15.886 11.891 16.266 1.00 97.75 93 LYS A O 1
ATOM 665 N N . THR A 1 94 ? -13.708 11.909 16.826 1.00 97.00 94 THR A N 1
ATOM 666 C CA . THR A 1 94 ? -13.228 12.806 15.760 1.00 97.00 94 THR A CA 1
ATOM 667 C C . THR A 1 94 ? -12.362 12.009 14.786 1.00 97.00 94 THR A C 1
ATOM 669 O O . THR A 1 94 ? -12.192 10.804 14.967 1.00 97.00 94 THR A O 1
ATOM 672 N N . ASP A 1 95 ? -11.758 12.644 13.783 1.00 93.25 95 ASP A N 1
ATOM 673 C CA . ASP A 1 95 ? -10.801 11.971 12.891 1.00 93.25 95 ASP A CA 1
ATOM 674 C C . ASP A 1 95 ? -9.570 11.424 13.633 1.00 93.25 95 ASP A C 1
ATOM 676 O O . ASP A 1 95 ? -8.939 10.479 13.166 1.00 93.25 95 ASP A O 1
ATOM 680 N N . THR A 1 96 ? -9.241 11.965 14.811 1.00 95.31 96 THR A N 1
ATOM 681 C CA . THR A 1 96 ? -8.016 11.629 15.558 1.00 95.31 96 THR A CA 1
ATOM 682 C C . THR A 1 96 ? -8.252 11.370 17.045 1.00 95.31 96 THR A C 1
ATOM 684 O O . THR A 1 96 ? -7.306 11.400 17.832 1.00 95.31 96 THR A O 1
ATOM 687 N N . SER A 1 97 ? -9.491 11.147 17.484 1.00 97.31 97 SER A N 1
ATOM 688 C CA . SER A 1 97 ? -9.750 10.832 18.891 1.00 97.31 97 SER A CA 1
ATOM 689 C C . SER A 1 97 ? -11.050 10.081 19.139 1.00 97.31 97 SER A C 1
ATOM 691 O O . SER A 1 97 ? -11.996 10.190 18.361 1.00 97.31 97 SER A O 1
ATOM 693 N N . PHE A 1 98 ? -11.103 9.375 20.268 1.00 98.44 98 PHE A N 1
ATOM 694 C CA . PHE A 1 98 ? -12.321 8.814 20.854 1.00 98.44 98 PHE A CA 1
ATOM 695 C C . PHE A 1 98 ? -12.650 9.517 22.174 1.00 98.44 98 PHE A C 1
ATOM 697 O O . PHE A 1 98 ? -11.745 9.773 22.974 1.00 98.44 98 PHE A O 1
ATOM 704 N N . SER A 1 99 ? -13.935 9.771 22.419 1.00 98.38 99 SER A N 1
ATOM 705 C CA . SER A 1 99 ? -14.459 10.240 23.708 1.00 98.38 99 SER A CA 1
ATOM 706 C C . SER A 1 99 ? -15.085 9.068 24.460 1.00 98.38 99 SER A C 1
ATOM 708 O O . SER A 1 99 ? -16.173 8.611 24.110 1.00 98.38 99 SER A O 1
ATOM 710 N N . LEU A 1 100 ? -14.369 8.564 25.463 1.00 98.44 100 LEU A N 1
ATOM 711 C CA . LEU A 1 100 ? -14.772 7.421 26.275 1.00 98.44 100 LEU A CA 1
ATOM 712 C C . LEU A 1 100 ? -15.855 7.804 27.287 1.00 98.44 100 LEU A C 1
ATOM 714 O O . LEU A 1 100 ? -15.806 8.877 27.889 1.00 98.44 100 LEU A O 1
ATOM 718 N N . ASP A 1 101 ? -16.769 6.874 27.546 1.00 98.12 101 ASP A N 1
ATOM 719 C CA . ASP A 1 101 ? -17.838 7.049 28.538 1.00 98.12 101 ASP A CA 1
ATOM 720 C C . ASP A 1 101 ? -17.321 6.922 29.982 1.00 98.12 101 ASP A C 1
ATOM 722 O O . ASP A 1 101 ? -17.934 7.416 30.928 1.00 98.12 101 ASP A O 1
ATOM 726 N N . SER A 1 102 ? -16.171 6.268 30.155 1.00 96.75 102 SER A N 1
ATOM 727 C CA . SER A 1 102 ? -15.471 6.111 31.428 1.00 96.75 102 SER A CA 1
ATOM 728 C C . SER A 1 102 ? -13.969 6.303 31.247 1.00 96.75 102 SER A C 1
ATOM 730 O O . SER A 1 102 ? -13.424 6.007 30.185 1.00 96.75 102 SER A O 1
ATOM 732 N N . GLY A 1 103 ? -13.290 6.748 32.305 1.00 96.44 103 GLY A N 1
ATOM 733 C CA . GLY A 1 103 ? -11.836 6.890 32.296 1.00 96.44 103 GLY A CA 1
ATOM 734 C C . GLY A 1 103 ? -11.103 5.556 32.108 1.00 96.44 103 GLY A C 1
ATOM 735 O O . GLY A 1 103 ? -11.608 4.500 32.499 1.00 96.44 103 GLY A O 1
ATOM 736 N N . LEU A 1 104 ? -9.898 5.608 31.534 1.00 96.94 104 LEU A N 1
ATOM 737 C CA . LEU A 1 104 ? -9.005 4.450 31.436 1.00 96.94 104 LEU A CA 1
ATOM 738 C C . LEU A 1 104 ? -8.728 3.814 32.806 1.00 96.94 104 LEU A C 1
ATOM 740 O O . LEU A 1 104 ? -8.524 4.520 33.793 1.00 96.94 104 LEU A O 1
ATOM 744 N N . VAL A 1 105 ? -8.648 2.482 32.860 1.00 94.31 105 VAL A N 1
ATOM 745 C CA . VAL A 1 105 ? -8.342 1.747 34.105 1.00 94.31 105 VAL A CA 1
ATOM 746 C C . VAL A 1 105 ? -6.841 1.776 34.437 1.00 94.31 105 VAL A C 1
ATOM 748 O O . VAL A 1 105 ? -6.463 1.632 35.596 1.00 94.31 105 VAL A O 1
ATOM 751 N N . GLY A 1 106 ? -5.980 1.996 33.442 1.00 94.94 106 GLY A N 1
ATOM 752 C CA . GLY A 1 106 ? -4.529 2.093 33.599 1.00 94.94 106 GLY A CA 1
ATOM 753 C C . GLY A 1 106 ? -3.902 2.968 32.518 1.00 94.94 106 GLY A C 1
ATOM 754 O O . GLY A 1 106 ? -4.581 3.360 31.568 1.00 94.94 106 GLY A O 1
ATOM 755 N N . ASP A 1 107 ? -2.615 3.268 32.676 1.00 95.50 107 ASP A N 1
ATOM 756 C CA . ASP A 1 107 ? -1.858 4.035 31.688 1.00 95.50 107 ASP A CA 1
ATOM 757 C C . ASP A 1 107 ? -1.727 3.262 30.365 1.00 95.50 107 ASP A C 1
ATOM 759 O O . ASP A 1 107 ? -1.669 2.027 30.338 1.00 95.50 107 ASP A O 1
ATOM 763 N N . ALA A 1 108 ? -1.657 4.005 29.265 1.00 94.19 108 ALA A N 1
ATOM 764 C CA . ALA A 1 108 ? -1.409 3.494 27.927 1.00 94.19 108 ALA A CA 1
ATOM 765 C C . ALA A 1 108 ? -0.250 4.253 27.277 1.00 94.19 108 ALA A C 1
ATOM 767 O O . ALA A 1 108 ? -0.144 5.479 27.386 1.00 94.19 108 ALA A O 1
ATOM 768 N N . ASN A 1 109 ? 0.617 3.521 26.586 1.00 91.06 109 ASN A N 1
ATOM 769 C CA . ASN A 1 109 ? 1.774 4.079 25.900 1.00 91.06 109 ASN A CA 1
ATOM 770 C C . ASN A 1 109 ? 1.405 4.504 24.481 1.00 91.06 109 ASN A C 1
ATOM 772 O O . ASN A 1 109 ? 0.515 3.938 23.852 1.00 91.06 109 ASN A O 1
ATOM 776 N N . ASP A 1 110 ? 2.157 5.445 23.920 1.00 86.12 110 ASP A N 1
ATOM 777 C CA . ASP A 1 110 ? 1.963 5.904 22.543 1.00 86.12 110 ASP A CA 1
ATOM 778 C C . ASP A 1 110 ? 2.110 4.774 21.503 1.00 86.12 110 ASP A C 1
ATOM 780 O O . ASP A 1 110 ? 1.637 4.908 20.379 1.00 86.12 110 ASP A O 1
ATOM 784 N N . SER A 1 111 ? 2.771 3.664 21.842 1.00 85.12 111 SER A N 1
ATOM 785 C CA . SER A 1 111 ? 2.897 2.480 20.988 1.00 85.12 111 SER A CA 1
ATOM 786 C C . SER A 1 111 ? 1.711 1.516 21.041 1.00 85.12 111 SER A C 1
ATOM 788 O O . SER A 1 111 ? 1.679 0.577 20.241 1.00 85.12 111 SER A O 1
ATOM 790 N N . ASP A 1 112 ? 0.775 1.706 21.972 1.00 89.38 112 ASP A N 1
ATOM 791 C CA . ASP A 1 112 ? -0.334 0.775 22.160 1.00 89.38 112 ASP A CA 1
ATOM 792 C C . ASP A 1 112 ? -1.337 0.879 21.006 1.00 89.38 112 ASP A C 1
ATOM 794 O O . ASP A 1 112 ? -1.545 1.938 20.399 1.00 89.38 112 ASP A O 1
ATOM 798 N N . ILE A 1 113 ? -1.951 -0.264 20.695 1.00 90.38 113 ILE A N 1
ATOM 799 C CA . ILE A 1 113 ? -2.901 -0.410 19.596 1.00 90.38 113 ILE A CA 1
ATOM 800 C C . ILE A 1 113 ? -4.306 -0.550 20.157 1.00 90.38 113 ILE A C 1
ATOM 802 O O . ILE A 1 113 ? -4.586 -1.416 20.987 1.00 90.38 113 ILE A O 1
ATOM 806 N N . ILE A 1 114 ? -5.195 0.287 19.642 1.00 92.38 114 ILE A N 1
ATOM 807 C CA . ILE A 1 114 ? -6.625 0.215 19.869 1.00 92.38 114 ILE A CA 1
ATOM 808 C C . ILE A 1 114 ? -7.249 -0.654 18.785 1.00 92.38 114 ILE A C 1
ATOM 810 O O . ILE A 1 114 ? -7.057 -0.400 17.597 1.00 92.38 114 ILE A O 1
ATOM 814 N N . GLN A 1 115 ? -8.017 -1.656 19.201 1.00 94.25 115 GLN A N 1
ATOM 815 C CA . GLN A 1 115 ? -8.822 -2.495 18.316 1.00 94.25 115 GLN A CA 1
ATOM 816 C C . GLN A 1 115 ? -10.295 -2.105 18.406 1.00 94.25 115 GLN A C 1
ATOM 818 O O . GLN A 1 115 ? -10.769 -1.654 19.451 1.00 94.25 115 GLN A O 1
ATOM 823 N N . ASP A 1 116 ? -11.039 -2.318 17.325 1.00 94.38 116 ASP A N 1
ATOM 824 C CA . ASP A 1 116 ? -12.491 -2.173 17.362 1.00 94.38 116 ASP A CA 1
ATOM 825 C C . ASP A 1 116 ? -13.110 -3.317 18.172 1.00 94.38 116 ASP A C 1
ATOM 827 O O . ASP A 1 116 ? -13.029 -4.477 17.782 1.00 94.38 116 ASP A O 1
ATOM 831 N N . GLY A 1 117 ? -13.720 -2.990 19.312 1.00 94.00 117 GLY A N 1
ATOM 832 C CA . GLY A 1 117 ? -14.334 -3.965 20.210 1.00 94.00 117 GLY A CA 1
ATOM 833 C C . GLY A 1 117 ? -15.711 -4.462 19.761 1.00 94.00 117 GLY A C 1
ATOM 834 O O . GLY A 1 117 ? -16.221 -5.414 20.344 1.00 94.00 117 GLY A O 1
ATOM 835 N N . THR A 1 118 ? -16.318 -3.833 18.751 1.00 92.06 118 THR A N 1
ATOM 836 C CA . THR A 1 118 ? -17.672 -4.155 18.258 1.00 92.06 118 THR A CA 1
ATOM 837 C C . THR A 1 118 ? -17.691 -5.300 17.249 1.00 92.06 118 THR A C 1
ATOM 839 O O . THR A 1 118 ? -18.731 -5.918 17.032 1.00 92.06 118 THR A O 1
ATOM 842 N N . ILE A 1 119 ? -16.545 -5.601 16.639 1.00 93.19 119 ILE A N 1
ATOM 843 C CA . ILE A 1 119 ? -16.384 -6.639 15.620 1.00 93.19 119 ILE A CA 1
ATOM 844 C C . ILE A 1 119 ? -15.166 -7.502 15.931 1.00 93.19 119 ILE A C 1
ATOM 846 O O . ILE A 1 119 ? -14.310 -7.132 16.732 1.00 93.19 119 ILE A O 1
ATOM 850 N N . LEU A 1 120 ? -15.093 -8.676 15.299 1.00 90.81 120 LEU A N 1
ATOM 851 C CA . LEU A 1 120 ? -13.921 -9.560 15.370 1.00 90.81 120 LEU A CA 1
ATOM 852 C C . LEU A 1 120 ? -13.484 -9.883 16.811 1.00 90.81 120 LEU A C 1
ATOM 854 O O . LEU A 1 120 ? -12.300 -10.007 17.096 1.00 90.81 120 LEU A O 1
ATOM 858 N N . GLY A 1 121 ? -14.429 -9.918 17.758 1.00 86.56 121 GLY A N 1
ATOM 859 C CA . GLY A 1 121 ? -14.143 -10.148 19.176 1.00 86.56 121 GLY A CA 1
ATOM 860 C C . GLY A 1 121 ? -13.153 -9.159 19.813 1.00 86.56 121 GLY A C 1
ATOM 861 O O . GLY A 1 121 ? -12.606 -9.469 20.875 1.00 86.56 121 GLY A O 1
ATOM 862 N N . GLY A 1 122 ? -12.891 -8.002 19.193 1.00 88.38 122 GLY A N 1
ATOM 863 C CA . GLY A 1 122 ? -11.906 -7.026 19.658 1.00 88.38 122 GLY A CA 1
ATOM 864 C C . GLY A 1 122 ? -10.447 -7.373 19.363 1.00 88.38 122 GLY A C 1
ATOM 865 O O . GLY A 1 122 ? -9.570 -6.848 20.048 1.00 88.38 122 GLY A O 1
ATOM 866 N N . THR A 1 123 ? -10.160 -8.279 18.424 1.00 88.19 123 THR A N 1
ATOM 867 C CA . THR A 1 123 ? -8.780 -8.714 18.118 1.00 88.19 123 THR A CA 1
ATOM 868 C C . THR A 1 123 ? -8.248 -8.202 16.779 1.00 88.19 123 THR A C 1
ATOM 870 O O . THR A 1 123 ? -7.044 -8.292 16.543 1.00 88.19 123 THR A O 1
ATOM 873 N N . GLY A 1 124 ? -9.112 -7.648 15.922 1.00 91.25 124 GLY A N 1
ATOM 874 C CA . GLY A 1 124 ? -8.779 -7.315 14.533 1.00 91.25 124 GLY A CA 1
ATOM 875 C C . GLY A 1 124 ? -8.656 -8.564 13.649 1.00 91.25 124 GLY A C 1
ATOM 876 O O . GLY A 1 124 ? -8.931 -9.680 14.099 1.00 91.25 124 GLY A O 1
ATOM 877 N N . PHE A 1 125 ? -8.246 -8.385 12.393 1.00 94.62 125 PHE A N 1
ATOM 878 C CA . PHE A 1 125 ? -8.003 -9.505 11.471 1.00 94.62 125 PHE A CA 1
ATOM 879 C C . PHE A 1 125 ? -6.880 -10.426 11.958 1.00 94.62 125 PHE A C 1
ATOM 881 O O . PHE A 1 125 ? -5.926 -9.977 12.598 1.00 94.62 125 PHE A O 1
ATOM 888 N N . GLN A 1 126 ? -7.009 -11.712 11.652 1.00 95.00 126 GLN A N 1
ATOM 889 C CA . GLN A 1 126 ? -6.122 -12.789 12.079 1.00 95.00 126 GLN A CA 1
ATOM 890 C C . GLN A 1 126 ? -5.380 -13.415 10.884 1.00 95.00 126 GLN A C 1
ATOM 892 O O . GLN A 1 126 ? -5.847 -13.315 9.748 1.00 95.00 126 GLN A O 1
ATOM 897 N N . PRO A 1 127 ? -4.231 -14.082 11.109 1.00 96.19 127 PRO A N 1
ATOM 898 C CA . PRO A 1 127 ? -3.504 -14.787 10.053 1.00 96.19 127 PRO A CA 1
ATOM 899 C C . PRO A 1 127 ? -4.383 -15.767 9.264 1.00 96.19 127 PRO A C 1
ATOM 901 O O . PRO A 1 127 ? -4.988 -16.661 9.853 1.00 96.19 127 PRO A O 1
ATOM 904 N N . GLY A 1 128 ? -4.397 -15.632 7.934 1.00 96.56 128 GLY A N 1
ATOM 905 C CA . GLY A 1 128 ? -5.230 -16.427 7.026 1.00 96.56 128 GLY A CA 1
ATOM 906 C C . GLY A 1 128 ? -6.560 -15.775 6.635 1.00 96.56 128 GLY A C 1
ATOM 907 O O . GLY A 1 128 ? -7.234 -16.290 5.743 1.00 96.56 128 GLY A O 1
ATOM 908 N N . ASP A 1 129 ? -6.938 -14.655 7.257 1.00 97.62 129 ASP A N 1
ATOM 909 C CA . ASP A 1 129 ? -8.148 -13.922 6.886 1.00 97.62 129 ASP A CA 1
ATOM 910 C C . ASP A 1 129 ? -8.043 -13.309 5.477 1.00 97.62 129 ASP A C 1
ATOM 912 O O . ASP A 1 129 ? -6.994 -12.808 5.057 1.00 97.62 129 ASP A O 1
ATOM 916 N N . VAL A 1 130 ? -9.171 -13.306 4.763 1.00 97.69 130 VAL A N 1
ATOM 917 C CA . VAL A 1 130 ? -9.319 -12.752 3.411 1.00 97.69 130 VAL A CA 1
ATOM 918 C C . VAL A 1 130 ? -10.358 -11.634 3.422 1.00 97.69 130 VAL A C 1
ATOM 920 O O . VAL A 1 130 ? -11.492 -11.824 3.851 1.00 97.69 130 VAL A O 1
ATOM 923 N N . ILE A 1 131 ? -9.993 -10.465 2.911 1.00 98.25 131 ILE A N 1
ATOM 924 C CA . ILE A 1 131 ? -10.815 -9.263 2.832 1.00 98.25 131 ILE A CA 1
ATOM 925 C C . ILE A 1 131 ? -11.095 -8.977 1.356 1.00 98.25 131 ILE A C 1
ATOM 927 O O . ILE A 1 131 ? -10.199 -8.614 0.597 1.00 98.25 131 ILE A O 1
ATOM 931 N N . ASN A 1 132 ? -12.352 -9.136 0.952 1.00 98.06 132 ASN A N 1
ATOM 932 C CA . ASN A 1 132 ? -12.810 -8.930 -0.418 1.00 98.06 132 ASN A CA 1
ATOM 933 C C . ASN A 1 132 ? -13.358 -7.507 -0.572 1.00 98.06 132 ASN A C 1
ATOM 935 O O . ASN A 1 132 ? -14.352 -7.151 0.061 1.00 98.06 132 ASN A O 1
ATOM 939 N N . LEU A 1 133 ? -12.722 -6.703 -1.418 1.00 98.38 133 LEU A N 1
ATOM 940 C CA . LEU A 1 133 ? -13.064 -5.309 -1.690 1.00 98.38 133 LEU A CA 1
ATOM 941 C C . LEU A 1 133 ? -13.887 -5.198 -2.982 1.00 98.38 133 LEU A C 1
ATOM 943 O O . LEU A 1 133 ? -13.642 -5.909 -3.959 1.00 98.38 133 LEU A O 1
ATOM 947 N N . THR A 1 134 ? -14.877 -4.306 -3.023 1.00 97.12 134 THR A N 1
ATOM 948 C CA . THR A 1 134 ? -15.692 -4.057 -4.227 1.00 97.12 134 THR A CA 1
ATOM 949 C C . THR A 1 134 ? -16.109 -2.593 -4.344 1.00 97.12 134 THR A C 1
ATOM 951 O O . THR A 1 134 ? -16.599 -2.004 -3.382 1.00 97.12 134 THR A O 1
ATOM 954 N N . GLY A 1 135 ? -15.999 -2.038 -5.552 1.00 96.81 135 GLY A N 1
ATOM 955 C CA . GLY A 1 135 ? -16.430 -0.676 -5.875 1.00 96.81 135 GLY A CA 1
ATOM 956 C C . GLY A 1 135 ? -15.290 0.343 -5.908 1.00 96.81 135 GLY A C 1
ATOM 957 O O . GLY A 1 135 ? -14.111 -0.006 -5.820 1.00 96.81 135 GLY A O 1
ATOM 958 N N . THR A 1 136 ? -15.662 1.615 -6.066 1.00 97.62 136 THR A N 1
ATOM 959 C CA . THR A 1 136 ? -14.727 2.745 -6.145 1.00 97.62 136 THR A CA 1
ATOM 960 C C . THR A 1 136 ? -14.764 3.590 -4.874 1.00 97.62 136 THR A C 1
ATOM 962 O O . THR A 1 136 ? -15.723 4.323 -4.626 1.00 97.62 136 THR A O 1
ATOM 965 N N . PHE A 1 137 ? -13.695 3.514 -4.091 1.00 97.31 137 PHE A N 1
ATOM 966 C CA . PHE A 1 137 ? -13.497 4.242 -2.843 1.00 97.31 137 PHE A CA 1
ATOM 967 C C . PHE A 1 137 ? -12.960 5.645 -3.150 1.00 97.31 137 PHE A C 1
ATOM 969 O O . PHE A 1 137 ? -11.755 5.853 -3.311 1.00 97.31 137 PHE A O 1
ATOM 976 N N . ASN A 1 138 ? -13.869 6.611 -3.287 1.00 95.62 138 ASN A N 1
ATOM 977 C CA . ASN A 1 138 ? -13.516 7.992 -3.613 1.00 95.62 138 ASN A CA 1
ATOM 978 C C . ASN A 1 138 ? -13.111 8.760 -2.356 1.00 95.62 138 ASN A C 1
ATOM 980 O O . ASN A 1 138 ? -13.899 8.888 -1.423 1.00 95.62 138 ASN A O 1
ATOM 984 N N . ASN A 1 139 ? -11.908 9.330 -2.360 1.00 93.06 139 ASN A N 1
ATOM 985 C CA . ASN A 1 139 ? -11.367 10.094 -1.238 1.00 93.06 139 ASN A CA 1
ATOM 986 C C . ASN A 1 139 ? -11.356 9.321 0.095 1.00 93.06 139 ASN A C 1
ATOM 988 O O . ASN A 1 139 ? -11.389 9.924 1.164 1.00 93.06 139 ASN A O 1
ATOM 992 N N . GLU A 1 140 ? -11.208 7.997 0.038 1.00 93.69 140 GLU A N 1
ATOM 993 C CA . GLU A 1 140 ? -11.077 7.109 1.197 1.00 93.69 140 GLU A CA 1
ATOM 994 C C . GLU A 1 140 ? -9.723 6.389 1.172 1.00 93.69 140 GLU A C 1
ATOM 996 O O . GLU A 1 140 ? -9.199 6.059 0.114 1.00 93.69 140 GLU A O 1
ATOM 1001 N N . GLN A 1 141 ? -9.136 6.167 2.348 1.00 93.69 141 GLN A N 1
ATOM 1002 C CA . GLN A 1 141 ? -7.846 5.487 2.506 1.00 93.69 141 GLN A CA 1
ATOM 1003 C C . GLN A 1 141 ? -8.045 4.120 3.155 1.00 93.69 141 GLN A C 1
ATOM 1005 O O . GLN A 1 141 ? -8.918 3.957 4.014 1.00 93.69 141 GLN A O 1
ATOM 1010 N N . LEU A 1 142 ? -7.187 3.166 2.802 1.00 96.31 142 LEU A N 1
ATOM 1011 C CA . LEU A 1 142 ? -7.083 1.889 3.497 1.00 96.31 142 LEU A CA 1
ATOM 1012 C C . LEU A 1 142 ? -5.872 1.923 4.432 1.00 96.31 142 LEU A C 1
ATOM 1014 O O . LEU A 1 142 ? -4.720 1.862 4.002 1.00 96.31 142 LEU A O 1
ATOM 1018 N N . ARG A 1 143 ? -6.153 2.027 5.729 1.00 94.38 143 ARG A N 1
ATOM 1019 C CA . ARG A 1 143 ? -5.180 1.801 6.796 1.00 94.38 143 ARG A CA 1
ATOM 1020 C C . ARG A 1 143 ? -5.118 0.307 7.066 1.00 94.38 143 ARG A C 1
ATOM 1022 O O . ARG A 1 143 ? -6.162 -0.331 7.129 1.00 94.38 143 ARG A O 1
ATOM 1029 N N . PHE A 1 144 ? -3.938 -0.241 7.321 1.00 94.00 144 PHE A N 1
ATOM 1030 C CA . PHE A 1 144 ? -3.822 -1.573 7.909 1.00 94.00 144 PHE A CA 1
ATOM 1031 C C . PHE A 1 144 ? -2.851 -1.604 9.087 1.00 94.00 144 PHE A C 1
ATOM 1033 O O . PHE A 1 144 ? -1.931 -0.789 9.190 1.00 94.00 144 PHE A O 1
ATOM 1040 N N . LYS A 1 145 ? -3.084 -2.543 10.008 1.00 90.94 145 LYS A N 1
ATOM 1041 C CA . LYS A 1 145 ? -2.210 -2.743 11.172 1.00 90.94 145 LYS A CA 1
ATOM 1042 C C . LYS A 1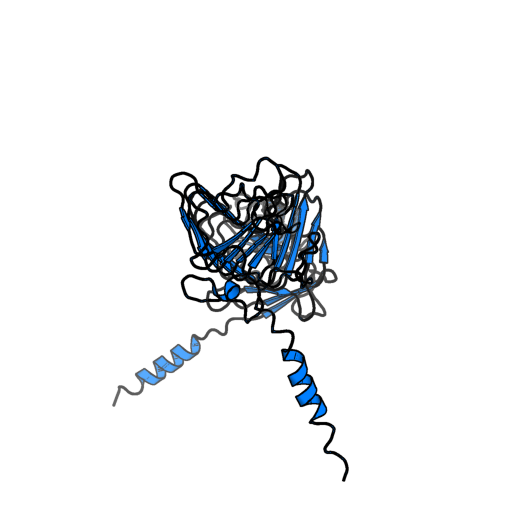 145 ? -1.949 -4.205 11.516 1.00 90.94 145 LYS A C 1
ATOM 1044 O O . LYS A 1 145 ? -0.857 -4.510 11.994 1.00 90.94 145 LYS A O 1
ATOM 1049 N N . ALA A 1 146 ? -2.932 -5.076 11.304 1.00 91.06 146 ALA A N 1
ATOM 1050 C CA . ALA A 1 146 ? -2.822 -6.493 11.629 1.00 91.06 146 ALA A CA 1
ATOM 1051 C C . ALA A 1 146 ? -1.672 -7.174 10.865 1.00 91.06 146 ALA A C 1
ATOM 1053 O O . ALA A 1 146 ? -1.264 -6.708 9.799 1.00 91.06 146 ALA A O 1
ATOM 1054 N N . SER A 1 147 ? -1.173 -8.275 11.427 1.00 92.75 147 SER A N 1
ATOM 1055 C CA . SER A 1 147 ? -0.118 -9.093 10.829 1.00 92.75 147 SER A CA 1
ATOM 1056 C C . SER A 1 147 ? -0.615 -10.511 10.609 1.00 92.75 147 SER A C 1
ATOM 1058 O O . SER A 1 147 ? -1.294 -11.076 11.469 1.00 92.75 147 SER A O 1
ATOM 1060 N N . GLY A 1 148 ? -0.253 -11.081 9.466 1.00 95.00 148 GLY A N 1
ATOM 1061 C CA . GLY A 1 148 ? -0.374 -12.508 9.214 1.00 95.00 148 GLY A CA 1
ATOM 1062 C C . GLY A 1 148 ? 0.813 -13.282 9.789 1.00 95.00 148 GLY A C 1
ATOM 1063 O O . GLY A 1 148 ? 1.541 -12.820 10.670 1.00 95.00 148 GLY A O 1
ATOM 1064 N N . THR A 1 149 ? 1.043 -14.464 9.236 1.00 95.25 149 THR A N 1
ATOM 1065 C CA . THR A 1 149 ? 2.273 -15.238 9.431 1.00 95.25 149 THR A CA 1
ATOM 1066 C C . THR A 1 149 ? 2.825 -15.665 8.078 1.00 95.25 149 THR A C 1
ATOM 1068 O O . THR A 1 149 ? 2.099 -15.685 7.091 1.00 95.25 149 THR A O 1
ATOM 1071 N N . ASN A 1 150 ? 4.088 -16.091 8.031 1.00 93.06 150 ASN A N 1
ATOM 1072 C CA . ASN A 1 150 ? 4.719 -16.584 6.802 1.00 93.06 150 ASN A CA 1
ATOM 1073 C C . ASN A 1 150 ? 3.957 -17.741 6.113 1.00 93.06 150 ASN A C 1
ATOM 1075 O O . ASN A 1 150 ? 4.101 -17.952 4.916 1.00 93.06 150 ASN A O 1
ATOM 1079 N N . SER A 1 151 ? 3.164 -18.518 6.859 1.00 94.06 151 SER A N 1
ATOM 1080 C CA . SER A 1 151 ? 2.339 -19.603 6.308 1.00 94.06 151 SER A CA 1
ATOM 1081 C C . SER A 1 151 ? 0.883 -19.202 6.061 1.00 94.06 151 SER A C 1
ATOM 1083 O O . SER A 1 151 ? 0.110 -19.998 5.530 1.00 94.06 151 SER A O 1
ATOM 1085 N N . SER A 1 152 ? 0.461 -18.027 6.527 1.00 95.75 152 SER A N 1
ATOM 1086 C CA . SER A 1 152 ? -0.939 -17.597 6.542 1.00 95.75 152 SER A CA 1
ATOM 1087 C C . SER A 1 152 ? -1.004 -16.071 6.536 1.00 95.75 152 SER A C 1
ATOM 1089 O O . SER A 1 152 ? -1.214 -15.429 7.570 1.00 95.75 152 SER A O 1
ATOM 1091 N N . ASN A 1 153 ? -0.784 -15.484 5.360 1.00 96.50 153 ASN A N 1
ATOM 1092 C CA . ASN A 1 153 ? -0.908 -14.043 5.168 1.00 96.50 153 ASN A CA 1
ATOM 1093 C C . ASN A 1 153 ? -2.347 -13.577 5.430 1.00 96.50 153 ASN A C 1
ATOM 1095 O O . ASN A 1 153 ? -3.299 -14.340 5.257 1.00 96.50 153 ASN A O 1
ATOM 1099 N N . ILE A 1 154 ? -2.502 -12.305 5.795 1.00 97.81 154 ILE A N 1
ATOM 1100 C CA . ILE A 1 154 ? -3.785 -11.603 5.651 1.00 97.81 154 ILE A CA 1
ATOM 1101 C C . ILE A 1 154 ? -3.867 -11.100 4.211 1.00 97.81 154 ILE A C 1
ATOM 1103 O O . ILE A 1 154 ? -2.921 -10.474 3.729 1.00 97.81 154 ILE A O 1
ATOM 1107 N N . ILE A 1 155 ? -4.970 -11.369 3.517 1.00 98.19 155 ILE A N 1
ATOM 1108 C CA . ILE A 1 155 ? -5.111 -11.059 2.090 1.00 98.19 155 ILE A CA 1
ATOM 1109 C C . ILE A 1 155 ? -6.207 -10.020 1.892 1.00 98.19 155 ILE A C 1
ATOM 1111 O O . ILE A 1 155 ? -7.360 -10.267 2.220 1.00 98.19 155 ILE A O 1
ATOM 1115 N N . TYR A 1 156 ? -5.873 -8.887 1.288 1.00 98.56 156 TYR A N 1
ATOM 1116 C CA . TYR A 1 156 ? -6.829 -7.949 0.711 1.00 98.56 156 TYR A CA 1
ATOM 1117 C C . TYR A 1 156 ? -6.859 -8.184 -0.785 1.00 98.56 156 TYR A C 1
ATOM 1119 O O . TYR A 1 156 ? -5.826 -8.120 -1.451 1.00 98.56 156 TYR A O 1
ATOM 1127 N N . GLN A 1 157 ? -8.039 -8.433 -1.323 1.00 97.81 157 GLN A N 1
ATOM 1128 C CA . GLN A 1 157 ? -8.197 -8.680 -2.745 1.00 97.81 157 GLN A CA 1
ATOM 1129 C C . GLN A 1 157 ? -9.468 -8.044 -3.271 1.00 97.81 157 GLN A C 1
ATOM 1131 O O . GLN A 1 157 ? -10.427 -7.830 -2.527 1.00 97.81 157 GLN A O 1
ATOM 1136 N N . SER A 1 158 ? -9.508 -7.778 -4.569 1.00 97.06 158 SER A N 1
ATOM 1137 C CA . SER A 1 158 ? -10.782 -7.500 -5.226 1.00 97.06 158 SER A CA 1
ATOM 1138 C C . SER A 1 158 ? -11.688 -8.729 -5.191 1.00 97.06 158 SER A C 1
ATOM 1140 O O . SER A 1 158 ? -11.229 -9.865 -5.320 1.00 97.06 158 SER A O 1
ATOM 1142 N N . ALA A 1 159 ? -12.992 -8.511 -5.023 1.00 91.12 159 ALA A N 1
ATOM 1143 C CA . ALA A 1 159 ? -13.960 -9.592 -5.144 1.00 91.12 159 ALA A CA 1
ATOM 1144 C C . ALA A 1 159 ? -13.913 -10.216 -6.558 1.00 91.12 159 ALA A C 1
ATOM 1146 O O . ALA A 1 159 ? -13.606 -9.516 -7.529 1.00 91.12 159 ALA A O 1
ATOM 1147 N N . PRO A 1 160 ? -14.243 -11.513 -6.713 1.00 84.94 160 PRO A N 1
ATOM 1148 C CA . PRO A 1 160 ? -14.180 -12.192 -8.006 1.00 84.94 160 PRO A CA 1
ATOM 1149 C C . PRO A 1 160 ? -14.930 -11.448 -9.121 1.00 84.94 160 PRO A C 1
ATOM 1151 O O . PRO A 1 160 ? -16.099 -11.093 -8.971 1.00 84.94 160 PRO A O 1
ATOM 1154 N N . GLY A 1 161 ? -14.254 -11.229 -10.253 1.00 84.38 161 GLY A N 1
ATOM 1155 C CA . GLY A 1 161 ? -14.814 -10.529 -11.418 1.00 84.38 161 GLY A CA 1
ATOM 1156 C C . GLY A 1 161 ? -14.957 -9.011 -11.254 1.00 84.38 161 GLY A C 1
ATOM 1157 O O . GLY A 1 161 ? -15.549 -8.367 -12.116 1.00 84.38 161 GLY A O 1
ATOM 1158 N N . GLN A 1 162 ? -14.440 -8.441 -10.166 1.00 89.38 162 GLN A N 1
ATOM 1159 C CA . GLN A 1 162 ? -14.431 -7.006 -9.891 1.00 89.38 162 GLN A CA 1
ATOM 1160 C C . GLN A 1 162 ? -12.991 -6.499 -9.778 1.00 89.38 162 GLN A C 1
ATOM 1162 O O . GLN A 1 162 ? -12.055 -7.279 -9.595 1.00 89.38 162 GLN A O 1
ATOM 1167 N N . ARG A 1 163 ? -12.826 -5.175 -9.834 1.00 90.38 163 ARG A N 1
ATOM 1168 C CA . ARG A 1 163 ? -11.618 -4.491 -9.366 1.00 90.38 163 ARG A CA 1
ATOM 1169 C C . ARG A 1 163 ? -12.011 -3.368 -8.425 1.00 90.38 163 ARG A C 1
ATOM 1171 O O . ARG A 1 163 ? -12.726 -2.444 -8.808 1.00 90.38 163 ARG A O 1
ATOM 1178 N N . ALA A 1 164 ? -11.602 -3.493 -7.172 1.00 96.94 164 ALA A N 1
ATOM 1179 C CA . ALA A 1 164 ? -11.695 -2.417 -6.212 1.00 96.94 164 ALA A CA 1
ATOM 1180 C C . ALA A 1 164 ? -10.733 -1.306 -6.628 1.00 96.94 164 ALA A C 1
ATOM 1182 O O . ALA A 1 164 ? -9.577 -1.577 -6.949 1.00 96.94 164 ALA A O 1
ATOM 1183 N N . PHE A 1 165 ? -11.216 -0.069 -6.604 1.00 97.56 165 PHE A N 1
ATOM 1184 C CA . PHE A 1 165 ? -10.443 1.086 -7.039 1.00 97.56 165 PHE A CA 1
ATOM 1185 C C . PHE A 1 165 ? -10.453 2.166 -5.964 1.00 97.56 165 PHE A C 1
ATOM 1187 O O . PHE A 1 165 ? -11.515 2.651 -5.578 1.00 97.56 165 PHE A O 1
ATOM 1194 N N . PHE A 1 166 ? -9.280 2.562 -5.485 1.00 97.62 166 PHE A N 1
ATOM 1195 C CA . PHE A 1 166 ? -9.129 3.711 -4.598 1.00 97.62 166 PHE A CA 1
ATOM 1196 C C . PHE A 1 166 ? -8.786 4.941 -5.425 1.00 97.62 166 PHE A C 1
ATOM 1198 O O . PHE A 1 166 ? -7.760 4.965 -6.095 1.00 97.62 166 PHE A O 1
ATOM 1205 N N . ASN A 1 167 ? -9.632 5.967 -5.365 1.00 94.62 167 ASN A N 1
ATOM 1206 C CA . ASN A 1 167 ? -9.488 7.174 -6.171 1.00 94.62 167 ASN A CA 1
ATOM 1207 C C . ASN A 1 167 ? -9.405 8.406 -5.271 1.00 94.62 167 ASN A C 1
ATOM 1209 O O . ASN A 1 167 ? -10.413 8.866 -4.730 1.00 94.62 167 ASN A O 1
ATOM 1213 N N . ILE A 1 168 ? -8.201 8.941 -5.106 1.00 91.94 168 ILE A N 1
ATOM 1214 C CA . ILE A 1 168 ? -7.932 10.134 -4.308 1.00 91.94 168 ILE A CA 1
ATOM 1215 C C . ILE A 1 168 ? -7.650 11.313 -5.234 1.00 91.94 168 ILE A C 1
ATOM 1217 O O . ILE A 1 168 ? -6.733 11.247 -6.049 1.00 91.94 168 ILE A O 1
ATOM 1221 N N . VAL A 1 169 ? -8.392 12.410 -5.070 1.00 89.81 169 VAL A N 1
ATOM 1222 C CA . VAL A 1 169 ? -8.203 13.636 -5.859 1.00 89.81 169 VAL A CA 1
ATOM 1223 C C . VAL A 1 169 ? -8.209 14.854 -4.940 1.00 89.81 169 VAL A C 1
ATOM 1225 O O . VAL A 1 169 ? -9.209 15.109 -4.266 1.00 89.81 169 VAL A O 1
ATOM 1228 N N . ASN A 1 170 ? -7.105 15.611 -4.930 1.00 84.69 170 ASN A N 1
ATOM 1229 C CA . ASN A 1 170 ? -6.906 16.856 -4.173 1.00 84.69 170 ASN A CA 1
ATOM 1230 C C . ASN A 1 170 ? -7.354 16.765 -2.701 1.00 84.69 170 ASN A C 1
ATOM 1232 O O . ASN A 1 170 ? -7.947 17.697 -2.150 1.00 84.69 170 ASN A O 1
ATOM 1236 N N . ARG A 1 171 ? -7.110 15.615 -2.062 1.00 83.19 171 ARG A N 1
ATOM 1237 C CA . ARG A 1 171 ? -7.516 15.350 -0.679 1.00 83.19 171 ARG A CA 1
ATOM 1238 C C . ARG A 1 171 ? -6.384 15.727 0.283 1.00 83.19 171 ARG A C 1
ATOM 1240 O O . ARG A 1 171 ? -5.305 15.148 0.166 1.00 83.19 171 ARG A O 1
ATOM 1247 N N . PRO A 1 172 ? -6.619 16.599 1.278 1.00 80.12 172 PRO A N 1
ATOM 1248 C CA . PRO A 1 172 ? -5.647 16.864 2.337 1.00 80.12 172 PRO A CA 1
ATOM 1249 C C . PRO A 1 172 ? -5.326 15.621 3.183 1.00 80.12 172 PRO A C 1
ATOM 1251 O O . PRO A 1 172 ? -6.147 14.714 3.319 1.00 80.12 172 PRO A O 1
ATOM 1254 N N . GLY A 1 173 ? -4.150 15.604 3.819 1.00 76.50 173 GLY A N 1
ATOM 1255 C CA . GLY A 1 173 ? -3.790 14.570 4.802 1.00 76.50 173 GLY A CA 1
ATOM 1256 C C . GLY A 1 173 ? -3.347 13.226 4.209 1.00 76.50 173 GLY A C 1
ATOM 1257 O O . GLY A 1 173 ? -3.311 12.219 4.914 1.00 76.50 173 GLY A O 1
ATOM 1258 N N . THR A 1 174 ? -2.975 13.187 2.929 1.00 78.06 174 THR A N 1
ATOM 1259 C CA . THR A 1 174 ? -2.574 11.956 2.221 1.00 78.06 174 THR A CA 1
ATOM 1260 C C . THR A 1 174 ? -1.079 11.656 2.277 1.00 78.06 174 THR A C 1
ATOM 1262 O O . THR A 1 174 ? -0.610 10.746 1.601 1.00 78.06 174 THR A O 1
ATOM 1265 N N . SER A 1 175 ? -0.320 12.363 3.117 1.00 82.88 175 SER A N 1
ATOM 1266 C CA . SER A 1 175 ? 1.131 12.174 3.270 1.00 82.88 175 SER A CA 1
ATOM 1267 C C . SER A 1 175 ? 1.535 10.751 3.683 1.00 82.88 175 SER A C 1
ATOM 1269 O O . SER A 1 175 ? 2.678 10.352 3.471 1.00 82.88 175 SER A O 1
ATOM 1271 N N . LYS A 1 176 ? 0.604 9.975 4.254 1.00 85.69 176 LYS A N 1
ATOM 1272 C CA . LYS A 1 176 ? 0.824 8.585 4.679 1.00 85.69 176 LYS A CA 1
ATOM 1273 C C . LYS A 1 176 ? 0.707 7.559 3.549 1.00 85.69 176 LYS A C 1
ATOM 1275 O O . LYS A 1 176 ? 1.304 6.501 3.675 1.00 85.69 176 LYS A O 1
ATOM 1280 N N . GLY A 1 177 ? -0.047 7.839 2.486 1.00 90.69 177 GLY A N 1
ATOM 1281 C CA . GLY A 1 177 ? -0.418 6.846 1.469 1.00 90.69 177 GLY A CA 1
ATOM 1282 C C . GLY A 1 177 ? -1.926 6.732 1.243 1.00 90.69 177 GLY A C 1
ATOM 1283 O O . GLY A 1 177 ? -2.705 7.060 2.137 1.00 90.69 177 GLY A O 1
ATOM 1284 N N . VAL A 1 178 ? -2.364 6.245 0.079 1.00 94.75 178 VAL A N 1
ATOM 1285 C CA . VAL A 1 178 ? -3.759 5.803 -0.139 1.00 94.75 178 VAL A CA 1
ATOM 1286 C C . VAL A 1 178 ? -4.003 4.479 0.574 1.00 94.75 178 VAL A C 1
ATOM 1288 O O . VAL A 1 178 ? -4.950 4.351 1.352 1.00 94.75 178 VAL A O 1
ATOM 1291 N N . ILE A 1 179 ? -3.091 3.531 0.359 1.00 96.69 179 ILE A N 1
ATOM 1292 C CA . ILE A 1 179 ? -2.937 2.331 1.178 1.00 96.69 179 ILE A CA 1
ATOM 1293 C C . ILE A 1 179 ? -1.690 2.522 2.034 1.00 96.69 179 ILE A C 1
ATOM 1295 O O . ILE A 1 179 ? -0.614 2.824 1.511 1.00 96.69 179 ILE A O 1
ATOM 1299 N N . TRP A 1 180 ? -1.830 2.373 3.349 1.00 94.50 180 TRP A N 1
ATOM 1300 C CA . TRP A 1 180 ? -0.728 2.612 4.276 1.00 94.50 180 TRP A CA 1
ATOM 1301 C C . TRP A 1 180 ? -0.836 1.788 5.555 1.00 94.50 180 TRP A C 1
ATOM 1303 O O . TRP A 1 180 ? -1.934 1.445 6.000 1.00 94.50 180 TRP A O 1
ATOM 1313 N N . ASN A 1 181 ? 0.310 1.487 6.169 1.00 92.62 181 ASN A N 1
ATOM 1314 C CA . ASN A 1 181 ? 0.342 0.807 7.460 1.00 92.62 181 ASN A CA 1
ATOM 1315 C C . ASN A 1 181 ? 0.501 1.800 8.613 1.00 92.62 181 ASN A C 1
ATOM 1317 O O . ASN A 1 181 ? 1.309 2.728 8.554 1.00 92.62 181 ASN A O 1
ATOM 1321 N N . ASP A 1 182 ? -0.205 1.566 9.715 1.00 83.19 182 ASP A N 1
ATOM 1322 C CA . ASP A 1 182 ? -0.042 2.393 10.910 1.00 83.19 182 ASP A CA 1
ATOM 1323 C C . ASP A 1 182 ? 1.154 1.932 11.765 1.00 83.19 182 ASP A C 1
ATOM 1325 O O . ASP A 1 182 ? 1.018 1.236 12.779 1.00 83.19 182 ASP A O 1
ATOM 1329 N N . GLY A 1 183 ? 2.374 2.281 11.343 1.00 65.50 183 GLY A N 1
ATOM 1330 C CA . GLY A 1 183 ? 3.598 1.878 12.039 1.00 65.50 183 GLY A CA 1
ATOM 1331 C C . GLY A 1 183 ? 4.781 2.824 11.848 1.00 65.50 183 GLY A C 1
ATOM 1332 O O . GLY A 1 183 ? 5.162 3.113 10.735 1.00 65.50 183 GLY A O 1
ATOM 1333 N N . GLU A 1 184 ? 5.370 3.276 12.960 1.00 59.06 184 GLU A N 1
ATOM 1334 C CA . GLU A 1 184 ? 6.777 3.705 13.095 1.00 59.06 184 GLU A CA 1
ATOM 1335 C C . GLU A 1 184 ? 7.167 3.499 14.566 1.00 59.06 184 GLU A C 1
ATOM 1337 O O . GLU A 1 184 ? 6.929 4.366 15.405 1.00 59.06 184 GLU A O 1
ATOM 1342 N N . GLY A 1 185 ? 7.657 2.313 14.931 1.00 55.59 185 GLY A N 1
ATOM 1343 C CA . GLY A 1 185 ? 8.026 1.993 16.316 1.00 55.59 185 GLY A CA 1
ATOM 1344 C C . GLY A 1 185 ? 8.216 0.494 16.545 1.00 55.59 185 GLY A C 1
ATOM 1345 O O . GLY A 1 185 ? 7.477 -0.316 15.994 1.00 55.59 185 GLY A O 1
ATOM 1346 N N . ALA A 1 186 ? 9.228 0.124 17.330 1.00 46.81 186 ALA A N 1
ATOM 1347 C CA . ALA A 1 186 ? 9.793 -1.227 17.397 1.00 46.81 186 ALA A CA 1
ATOM 1348 C C . ALA A 1 186 ? 8.891 -2.329 17.998 1.00 46.81 186 ALA A C 1
ATOM 1350 O O . ALA A 1 186 ? 9.263 -3.494 17.907 1.00 46.81 186 ALA A O 1
ATOM 1351 N N . SER A 1 187 ? 7.739 -2.013 18.604 1.00 53.62 187 SER A N 1
ATOM 1352 C CA . SER A 1 187 ? 6.973 -3.002 19.382 1.00 53.62 187 SER A CA 1
ATOM 1353 C C . SER A 1 187 ? 5.874 -3.748 18.613 1.00 53.62 187 SER A C 1
ATOM 1355 O O . SER A 1 187 ? 5.543 -4.859 19.014 1.00 53.62 187 SER A O 1
ATOM 1357 N N . THR A 1 188 ? 5.326 -3.219 17.507 1.00 64.88 188 THR A N 1
ATOM 1358 C CA . THR A 1 188 ? 4.315 -3.930 16.686 1.00 64.88 188 THR A CA 1
ATOM 1359 C C . THR A 1 188 ? 4.422 -3.581 15.194 1.00 64.88 188 THR A C 1
ATOM 1361 O O . THR A 1 188 ? 3.814 -2.624 14.707 1.00 64.88 188 THR A O 1
ATOM 1364 N N . LYS A 1 189 ? 5.208 -4.343 14.429 1.00 83.12 189 LYS A N 1
ATOM 1365 C CA . LYS A 1 189 ? 5.274 -4.198 12.964 1.00 83.12 189 LYS A CA 1
ATOM 1366 C C . LYS A 1 189 ? 4.082 -4.890 12.303 1.00 83.12 189 LYS A C 1
ATOM 1368 O O . LYS A 1 189 ? 3.635 -5.925 12.790 1.00 83.12 189 LYS A O 1
ATOM 1373 N N . SER A 1 190 ? 3.591 -4.317 11.205 1.00 91.44 190 SER A N 1
ATOM 1374 C CA . SER A 1 190 ? 2.660 -5.008 10.307 1.00 91.44 190 SER A CA 1
ATOM 1375 C C . SER A 1 190 ? 3.469 -5.887 9.368 1.00 91.44 190 SER A C 1
ATOM 1377 O O . SER A 1 190 ? 4.394 -5.386 8.723 1.00 91.44 190 SER A O 1
ATOM 1379 N N . GLU A 1 191 ? 3.153 -7.179 9.329 1.00 94.56 191 GLU A N 1
ATOM 1380 C CA . GLU A 1 191 ? 3.902 -8.164 8.550 1.00 94.56 191 GLU A CA 1
ATOM 1381 C C . GLU A 1 191 ? 2.995 -9.207 7.895 1.00 94.56 191 GLU A C 1
ATOM 1383 O O . GLU A 1 191 ? 1.916 -9.502 8.406 1.00 94.56 191 GLU A O 1
ATOM 1388 N N . PHE A 1 192 ? 3.456 -9.797 6.787 1.00 96.75 192 PHE A N 1
ATOM 1389 C CA . PHE A 1 192 ? 2.775 -10.904 6.098 1.00 96.75 192 PHE A CA 1
ATOM 1390 C C . PHE A 1 192 ? 1.352 -10.539 5.651 1.00 96.75 192 PHE A C 1
ATOM 1392 O O . PHE A 1 192 ? 0.364 -11.197 5.992 1.00 96.75 192 PHE A O 1
ATOM 1399 N N . VAL A 1 193 ? 1.257 -9.451 4.889 1.00 97.94 193 VAL A N 1
ATOM 1400 C CA . VAL A 1 193 ? 0.007 -8.960 4.302 1.00 97.94 193 VAL A CA 1
ATOM 1401 C C . VAL A 1 193 ? 0.154 -8.921 2.788 1.00 97.94 193 VAL A C 1
ATOM 1403 O O . VAL A 1 193 ? 1.176 -8.466 2.275 1.00 97.94 193 VAL A O 1
ATOM 1406 N N . THR A 1 194 ? -0.869 -9.368 2.072 1.00 98.56 194 THR A N 1
ATOM 1407 C CA . THR A 1 194 ? -0.914 -9.344 0.609 1.00 98.56 194 THR A CA 1
ATOM 1408 C C . THR A 1 194 ? -2.074 -8.479 0.138 1.00 98.56 194 THR A C 1
ATOM 1410 O O . THR A 1 194 ? -3.199 -8.655 0.592 1.00 98.56 194 THR A O 1
ATOM 1413 N N . PHE A 1 195 ? -1.805 -7.578 -0.796 1.00 98.62 195 PHE A N 1
ATOM 1414 C CA . PHE A 1 195 ? -2.785 -6.830 -1.573 1.00 98.62 195 PHE A CA 1
ATOM 1415 C C . PHE A 1 195 ? -2.752 -7.372 -2.998 1.00 98.62 195 PHE A C 1
ATOM 1417 O O . PHE A 1 195 ? -1.679 -7.407 -3.595 1.00 98.62 195 PHE A O 1
ATOM 1424 N N . SER A 1 196 ? -3.890 -7.823 -3.523 1.00 97.00 196 SER A N 1
ATOM 1425 C CA . SER A 1 196 ? -3.962 -8.433 -4.851 1.00 97.00 196 SER A CA 1
ATOM 1426 C C . SER A 1 196 ? -5.113 -7.883 -5.682 1.00 97.00 196 SER A C 1
ATOM 1428 O O . SER A 1 196 ? -6.269 -7.873 -5.251 1.00 97.00 196 SER A O 1
ATOM 1430 N N . GLY A 1 197 ? -4.806 -7.441 -6.899 1.00 95.00 197 GLY A N 1
ATOM 1431 C CA . GLY A 1 197 ? -5.834 -7.077 -7.866 1.00 95.00 197 GLY A CA 1
ATOM 1432 C C . GLY A 1 197 ? -6.609 -5.803 -7.514 1.00 95.00 197 GLY A C 1
ATOM 1433 O O . GLY A 1 197 ? -7.777 -5.699 -7.887 1.00 95.00 197 GLY A O 1
ATOM 1434 N N . ILE A 1 198 ? -6.012 -4.874 -6.766 1.00 96.81 198 ILE A N 1
ATOM 1435 C CA . ILE A 1 198 ? -6.627 -3.608 -6.336 1.00 96.81 198 ILE A CA 1
ATOM 1436 C C . ILE A 1 198 ? -5.966 -2.463 -7.110 1.00 96.81 198 ILE A C 1
ATOM 1438 O O . ILE A 1 198 ? -4.748 -2.424 -7.254 1.00 96.81 198 ILE A O 1
ATOM 1442 N N . ASP A 1 199 ? -6.755 -1.507 -7.579 1.00 95.81 199 ASP A N 1
ATOM 1443 C CA . ASP A 1 199 ? -6.230 -0.362 -8.320 1.00 95.81 199 ASP A CA 1
ATOM 1444 C C . ASP A 1 199 ? -6.209 0.876 -7.418 1.00 95.81 199 ASP A C 1
ATOM 1446 O O . ASP A 1 199 ? -7.081 1.071 -6.562 1.00 95.81 199 ASP A O 1
ATOM 1450 N N . VAL A 1 200 ? -5.200 1.724 -7.592 1.00 96.38 200 VAL A N 1
ATOM 1451 C CA . VAL A 1 200 ? -4.984 2.908 -6.760 1.00 96.38 200 VAL A CA 1
ATOM 1452 C C . VAL A 1 200 ? -4.630 4.091 -7.641 1.00 96.38 200 VAL A C 1
ATOM 1454 O O . VAL A 1 200 ? -3.656 4.060 -8.384 1.00 96.38 200 VAL A O 1
ATOM 1457 N N . LYS A 1 201 ? -5.383 5.178 -7.499 1.00 93.06 201 LYS A N 1
ATOM 1458 C CA . LYS A 1 201 ? -5.063 6.480 -8.069 1.00 93.06 201 LYS A CA 1
ATOM 1459 C C . LYS A 1 201 ? -4.959 7.530 -6.973 1.00 93.06 201 LYS A C 1
ATOM 1461 O O . LYS A 1 201 ? -5.860 7.668 -6.144 1.00 93.06 201 LYS A O 1
ATOM 1466 N N . ILE A 1 202 ? -3.887 8.310 -7.018 1.00 91.06 202 ILE A N 1
ATOM 1467 C CA . ILE A 1 202 ? -3.729 9.544 -6.256 1.00 91.06 202 ILE A CA 1
ATOM 1468 C C . ILE A 1 202 ? -3.359 10.679 -7.204 1.00 91.06 202 ILE A C 1
ATOM 1470 O O . ILE A 1 202 ? -2.378 10.585 -7.931 1.00 91.06 202 ILE A O 1
ATOM 1474 N N . ASP A 1 203 ? -4.161 11.737 -7.193 1.00 88.50 203 ASP A N 1
ATOM 1475 C CA . ASP A 1 203 ? -3.950 12.943 -7.988 1.00 88.50 203 ASP A CA 1
ATOM 1476 C C . ASP A 1 203 ? -3.977 14.170 -7.070 1.00 88.50 203 ASP A C 1
ATOM 1478 O O . ASP A 1 203 ? -5.033 14.562 -6.567 1.00 88.50 203 ASP A O 1
ATOM 1482 N N . GLN A 1 204 ? -2.802 14.725 -6.775 1.00 81.75 204 GLN A N 1
ATOM 1483 C CA . GLN A 1 204 ? -2.603 15.785 -5.781 1.00 81.75 204 GLN A CA 1
ATOM 1484 C C . GLN A 1 204 ? -1.960 17.007 -6.438 1.00 81.75 204 GLN A C 1
ATOM 1486 O O . GLN A 1 204 ? -0.744 17.199 -6.406 1.00 81.75 204 GLN A O 1
ATOM 1491 N N . ASN A 1 205 ? -2.784 17.848 -7.058 1.00 75.94 205 ASN A N 1
ATOM 1492 C CA . ASN A 1 205 ? -2.316 19.066 -7.710 1.00 75.94 205 ASN A CA 1
ATOM 1493 C C . ASN A 1 205 ? -2.299 20.224 -6.699 1.00 75.94 205 ASN A C 1
ATOM 1495 O O . ASN A 1 205 ? -3.345 20.779 -6.365 1.00 75.94 205 ASN A O 1
ATOM 1499 N N . GLY A 1 206 ? -1.107 20.608 -6.222 1.00 63.25 206 GLY A N 1
ATOM 1500 C CA . GLY A 1 206 ? -0.908 21.782 -5.356 1.00 63.25 206 GLY A CA 1
ATOM 1501 C C . GLY A 1 206 ? -1.200 21.588 -3.860 1.00 63.25 206 GLY A C 1
ATOM 1502 O O . GLY A 1 206 ? -1.292 22.567 -3.124 1.00 63.25 206 GLY A O 1
ATOM 1503 N N . THR A 1 207 ? -1.353 20.348 -3.396 1.00 59.94 207 THR A N 1
ATOM 1504 C CA . THR A 1 207 ? -1.724 20.000 -2.007 1.00 59.94 207 THR A CA 1
ATOM 1505 C C . THR A 1 207 ? -0.608 19.301 -1.218 1.00 59.94 207 THR A C 1
ATOM 1507 O O . THR A 1 207 ? -0.831 18.906 -0.073 1.00 59.94 207 THR A O 1
ATOM 1510 N N . GLY A 1 208 ? 0.595 19.193 -1.795 1.00 61.12 208 GLY A N 1
ATOM 1511 C CA . GLY A 1 208 ? 1.733 18.467 -1.227 1.00 61.12 208 GLY A CA 1
ATOM 1512 C C . GLY A 1 208 ? 1.645 16.966 -1.516 1.00 61.12 208 GLY A C 1
ATOM 1513 O O . GLY A 1 208 ? 0.699 16.292 -1.101 1.00 61.12 208 GLY A O 1
ATOM 1514 N N . GLY A 1 209 ? 2.629 16.448 -2.251 1.00 70.00 209 GLY A N 1
ATOM 1515 C CA . GLY A 1 209 ? 2.670 15.058 -2.706 1.00 70.00 209 GLY A CA 1
ATOM 1516 C C . GLY A 1 209 ? 2.630 14.045 -1.556 1.00 70.00 209 GLY A C 1
ATOM 1517 O O . GLY A 1 209 ? 3.332 14.167 -0.551 1.00 70.00 209 GLY A O 1
ATOM 1518 N N . GLY A 1 210 ? 1.795 13.019 -1.706 1.00 83.94 210 GLY A N 1
ATOM 1519 C CA . GLY A 1 210 ? 1.779 11.820 -0.861 1.00 83.94 210 GLY A CA 1
ATOM 1520 C C . GLY A 1 210 ? 1.932 10.565 -1.719 1.00 83.94 210 GLY A C 1
ATOM 1521 O O . GLY A 1 210 ? 1.640 10.629 -2.917 1.00 83.94 210 GLY A O 1
ATOM 1522 N N . PRO A 1 211 ? 2.391 9.432 -1.162 1.00 92.25 211 PRO A N 1
ATOM 1523 C CA . PRO A 1 211 ? 2.524 8.225 -1.957 1.00 92.25 211 PRO A CA 1
ATOM 1524 C C . PRO A 1 211 ? 1.152 7.604 -2.282 1.00 92.25 211 PRO A C 1
ATOM 1526 O O . PRO A 1 211 ? 0.181 7.817 -1.556 1.00 92.25 211 PRO A O 1
ATOM 1529 N N . ALA A 1 212 ? 1.048 6.794 -3.336 1.00 95.44 212 ALA A N 1
ATOM 1530 C CA . ALA A 1 212 ? -0.127 5.946 -3.538 1.00 95.44 212 ALA A CA 1
ATOM 1531 C C . ALA A 1 212 ? -0.118 4.792 -2.524 1.00 95.44 212 ALA A C 1
ATOM 1533 O O . ALA A 1 212 ? -1.089 4.580 -1.797 1.00 95.44 212 ALA A O 1
ATOM 1534 N N . ILE A 1 213 ? 1.026 4.122 -2.389 1.00 97.31 213 ILE A N 1
ATOM 1535 C CA . ILE A 1 213 ? 1.292 3.121 -1.355 1.00 97.31 213 ILE A CA 1
ATOM 1536 C C . ILE A 1 213 ? 2.397 3.633 -0.434 1.00 97.31 213 ILE A C 1
ATOM 1538 O O . ILE A 1 213 ? 3.513 3.879 -0.890 1.00 97.31 213 ILE A O 1
ATOM 1542 N N . GLY A 1 214 ? 2.104 3.788 0.857 1.00 94.75 214 GLY A N 1
ATOM 1543 C CA . GLY A 1 214 ? 3.071 4.258 1.848 1.00 94.75 214 GLY A CA 1
ATOM 1544 C C . GLY A 1 214 ? 3.279 3.251 2.969 1.00 94.75 214 GLY A C 1
ATOM 1545 O O . GLY A 1 214 ? 2.396 3.030 3.795 1.00 94.75 214 GLY A O 1
ATOM 1546 N N . LEU A 1 215 ? 4.465 2.655 3.017 1.00 94.44 215 LEU A N 1
ATOM 1547 C CA . LEU A 1 215 ? 4.872 1.757 4.086 1.00 94.44 215 LEU A CA 1
ATOM 1548 C C . LEU A 1 215 ? 5.898 2.431 4.983 1.00 94.44 215 LEU A C 1
ATOM 1550 O O . LEU A 1 215 ? 6.878 2.995 4.496 1.00 94.44 215 LEU A O 1
ATOM 1554 N N . SER A 1 216 ? 5.716 2.305 6.291 1.00 91.19 216 SER A N 1
ATOM 1555 C CA . SER A 1 216 ? 6.738 2.656 7.265 1.00 91.19 216 SER A CA 1
ATOM 1556 C C . SER A 1 216 ? 6.914 1.562 8.318 1.00 91.19 216 SER A C 1
ATOM 1558 O O . SER A 1 216 ? 5.972 1.120 8.979 1.00 91.19 216 SER A O 1
ATOM 1560 N N . GLY A 1 217 ? 8.134 1.032 8.413 1.00 90.50 217 GLY A N 1
ATOM 1561 C CA . GLY A 1 217 ? 8.517 -0.050 9.320 1.00 90.50 217 GLY A CA 1
ATOM 1562 C C . GLY A 1 217 ? 7.788 -1.386 9.116 1.00 90.50 217 GLY A C 1
ATOM 1563 O O . GLY A 1 217 ? 7.915 -2.258 9.978 1.00 90.50 217 GLY A O 1
ATOM 1564 N N . ALA A 1 218 ? 7.018 -1.547 8.035 1.00 92.81 218 ALA A N 1
ATOM 1565 C CA . ALA A 1 218 ? 6.334 -2.791 7.683 1.00 92.81 218 ALA A CA 1
ATOM 1566 C C . ALA A 1 218 ? 7.278 -3.758 6.967 1.00 92.81 218 ALA A C 1
ATOM 1568 O O . ALA A 1 218 ? 8.162 -3.321 6.227 1.00 92.81 218 ALA A O 1
ATOM 1569 N N . ASN A 1 219 ? 7.073 -5.059 7.156 1.00 93.88 219 ASN A N 1
ATOM 1570 C CA . ASN A 1 219 ? 7.901 -6.083 6.525 1.00 93.88 219 ASN A CA 1
ATOM 1571 C C . ASN A 1 219 ? 7.051 -7.123 5.799 1.00 93.88 219 ASN A C 1
ATOM 1573 O O . ASN A 1 219 ? 5.931 -7.404 6.210 1.00 93.88 219 ASN A O 1
ATOM 1577 N N . SER A 1 220 ? 7.605 -7.774 4.779 1.00 96.06 220 SER A N 1
ATOM 1578 C CA . SER A 1 220 ? 6.935 -8.893 4.096 1.00 96.06 220 SER A CA 1
ATOM 1579 C C . SER A 1 220 ? 5.526 -8.536 3.598 1.00 96.06 220 SER A C 1
ATOM 1581 O O . SER A 1 220 ? 4.608 -9.357 3.669 1.00 96.06 220 SER A O 1
ATOM 1583 N N . ILE A 1 221 ? 5.332 -7.295 3.142 1.00 98.00 221 ILE A N 1
ATOM 1584 C CA . ILE A 1 221 ? 4.082 -6.844 2.526 1.00 98.00 221 ILE A CA 1
ATOM 1585 C C . ILE A 1 221 ? 4.181 -7.051 1.020 1.00 98.00 221 ILE A C 1
ATOM 1587 O O . ILE A 1 221 ? 5.149 -6.613 0.405 1.00 98.00 221 ILE A O 1
ATOM 1591 N N . THR A 1 222 ? 3.192 -7.702 0.420 1.00 98.69 222 THR A N 1
ATOM 1592 C CA . THR A 1 222 ? 3.148 -7.970 -1.023 1.00 98.69 222 THR A CA 1
ATOM 1593 C C . THR A 1 222 ? 2.045 -7.155 -1.679 1.00 98.69 222 THR A C 1
ATOM 1595 O O . THR A 1 222 ? 0.905 -7.202 -1.230 1.00 98.69 222 THR A O 1
ATOM 1598 N N . PHE A 1 223 ? 2.375 -6.454 -2.756 1.00 98.62 223 PHE A N 1
ATOM 1599 C CA . PHE A 1 223 ? 1.434 -5.804 -3.661 1.00 98.62 223 PHE A CA 1
ATOM 1600 C C . PHE A 1 223 ? 1.542 -6.505 -5.006 1.00 98.62 223 PHE A C 1
ATOM 1602 O O . PHE A 1 223 ? 2.581 -6.426 -5.658 1.00 98.62 223 PHE A O 1
ATOM 1609 N N . ASP A 1 224 ? 0.504 -7.236 -5.380 1.00 97.62 224 ASP A N 1
ATOM 1610 C CA . ASP A 1 224 ? 0.482 -8.079 -6.567 1.00 97.62 224 ASP A CA 1
ATOM 1611 C C . ASP A 1 224 ? -0.658 -7.670 -7.494 1.00 97.62 224 ASP A C 1
ATOM 1613 O O . ASP A 1 224 ? -1.766 -7.366 -7.049 1.00 97.62 224 ASP A O 1
ATOM 1617 N N . ASP A 1 225 ? -0.396 -7.702 -8.795 1.00 94.25 225 ASP A N 1
ATOM 1618 C CA . ASP A 1 225 ? -1.419 -7.485 -9.813 1.00 94.25 225 ASP A CA 1
ATOM 1619 C C . ASP A 1 225 ? -2.136 -6.122 -9.679 1.00 94.25 225 ASP A C 1
ATOM 1621 O O . ASP A 1 225 ? -3.352 -6.031 -9.857 1.00 94.25 225 ASP A O 1
ATOM 1625 N N . MET A 1 226 ? -1.403 -5.061 -9.326 1.00 94.88 226 MET A N 1
ATOM 1626 C CA . MET A 1 226 ? -1.941 -3.723 -9.044 1.00 94.88 226 MET A CA 1
ATOM 1627 C C . MET A 1 226 ? -1.777 -2.771 -10.240 1.00 94.88 226 MET A C 1
ATOM 1629 O O . MET A 1 226 ? -0.784 -2.853 -10.966 1.00 94.88 226 MET A O 1
ATOM 1633 N N . ASP A 1 227 ? -2.702 -1.821 -10.397 1.00 94.19 227 ASP A N 1
ATOM 1634 C CA . ASP A 1 227 ? -2.524 -0.630 -11.241 1.00 94.19 227 ASP A CA 1
ATOM 1635 C C . ASP A 1 227 ? -2.436 0.618 -10.342 1.00 94.19 227 ASP A C 1
ATOM 1637 O O . ASP A 1 227 ? -3.393 0.961 -9.642 1.00 94.19 227 ASP A O 1
ATOM 1641 N N . ILE A 1 228 ? -1.254 1.239 -10.273 1.00 95.44 228 ILE A N 1
ATOM 1642 C CA . ILE A 1 228 ? -0.923 2.304 -9.318 1.00 95.44 228 ILE A CA 1
ATOM 1643 C C . ILE A 1 228 ? -0.557 3.578 -10.073 1.00 95.44 228 ILE A C 1
ATOM 1645 O O . ILE A 1 228 ? 0.542 3.711 -10.609 1.00 95.44 228 ILE A O 1
ATOM 1649 N N . HIS A 1 229 ? -1.458 4.554 -10.054 1.00 91.94 229 HIS A N 1
ATOM 1650 C CA . HIS A 1 229 ? -1.291 5.845 -10.707 1.00 91.94 229 HIS A CA 1
ATOM 1651 C C . HIS A 1 229 ? -1.139 6.968 -9.682 1.00 91.94 229 HIS A C 1
ATOM 1653 O O . HIS A 1 229 ? -2.085 7.338 -8.989 1.00 91.94 229 HIS A O 1
ATOM 1659 N N . ALA A 1 230 ? 0.050 7.547 -9.616 1.00 90.81 230 ALA A N 1
ATOM 1660 C CA . ALA A 1 230 ? 0.375 8.661 -8.750 1.00 90.81 230 ALA A CA 1
ATOM 1661 C C . ALA A 1 230 ? 0.726 9.893 -9.592 1.00 90.81 230 ALA A C 1
ATOM 1663 O O . ALA A 1 230 ? 1.598 9.853 -10.460 1.00 90.81 230 ALA A O 1
ATOM 1664 N N . THR A 1 231 ? 0.002 10.987 -9.382 1.00 85.38 231 THR A N 1
ATOM 1665 C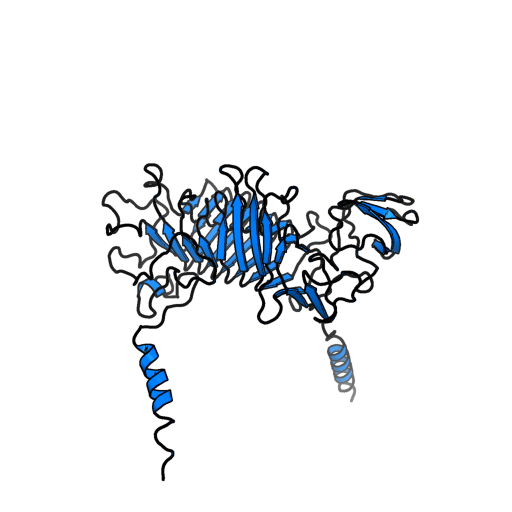 CA . THR A 1 231 ? 0.200 12.251 -10.093 1.00 85.38 231 THR A CA 1
ATOM 1666 C C . THR A 1 231 ? 0.131 13.425 -9.128 1.00 85.38 231 THR A C 1
ATOM 1668 O O . THR A 1 231 ? -0.585 13.396 -8.127 1.00 85.38 231 THR A O 1
ATOM 1671 N N . GLY A 1 232 ? 0.880 14.479 -9.441 1.00 79.50 232 GLY A N 1
ATOM 1672 C CA . GLY A 1 232 ? 0.835 15.743 -8.717 1.00 79.50 232 GLY A CA 1
ATOM 1673 C C . GLY A 1 232 ? 1.388 16.891 -9.555 1.00 79.50 232 GLY A C 1
ATOM 1674 O O . GLY A 1 232 ? 1.461 16.798 -10.784 1.00 79.50 232 GLY A O 1
ATOM 1675 N N . SER A 1 233 ? 1.797 17.971 -8.893 1.00 76.00 233 SER A N 1
ATOM 1676 C CA . SER A 1 233 ? 2.449 19.119 -9.532 1.00 76.00 233 SER A CA 1
ATOM 1677 C C . SER A 1 233 ? 3.976 18.984 -9.573 1.00 76.00 233 SER A C 1
ATOM 1679 O O . SER A 1 233 ? 4.577 18.290 -8.757 1.00 76.00 233 SER A O 1
ATOM 1681 N N . LEU A 1 234 ? 4.620 19.690 -10.509 1.00 70.88 234 LEU A N 1
ATOM 1682 C CA . LEU A 1 234 ? 6.082 19.826 -10.566 1.00 70.88 234 LEU A CA 1
ATOM 1683 C C . LEU A 1 234 ? 6.639 20.276 -9.202 1.00 70.88 234 LEU A C 1
ATOM 1685 O O . LEU A 1 234 ? 6.202 21.294 -8.671 1.00 70.88 234 LEU A O 1
ATOM 1689 N N . GLY A 1 235 ? 7.601 19.526 -8.657 1.00 68.56 235 GLY A N 1
ATOM 1690 C CA . GLY A 1 235 ? 8.217 19.785 -7.346 1.00 68.56 235 GLY A CA 1
ATOM 1691 C C . GLY A 1 235 ? 7.496 19.153 -6.147 1.00 68.56 235 GLY A C 1
ATOM 1692 O O . GLY A 1 235 ? 8.123 18.980 -5.109 1.00 68.56 235 GLY A O 1
ATOM 1693 N N . ASP A 1 236 ? 6.238 18.737 -6.317 1.00 68.88 236 ASP A N 1
ATOM 1694 C CA . ASP A 1 236 ? 5.395 18.088 -5.299 1.00 68.88 236 ASP A CA 1
ATOM 1695 C C . ASP A 1 236 ? 4.789 16.778 -5.840 1.00 68.88 236 ASP A C 1
ATOM 1697 O O . ASP A 1 236 ? 3.627 16.454 -5.580 1.00 68.88 236 ASP A O 1
ATOM 1701 N N . GLY A 1 237 ? 5.550 16.040 -6.654 1.00 72.69 237 GLY A N 1
ATOM 1702 C CA . GLY A 1 237 ? 5.082 14.801 -7.268 1.00 72.69 237 GLY A CA 1
ATOM 1703 C C . GLY A 1 237 ? 4.668 13.749 -6.234 1.00 72.69 237 GLY A C 1
ATOM 1704 O O . GLY A 1 237 ? 5.191 13.682 -5.118 1.00 72.69 237 GLY A O 1
ATOM 1705 N N . SER A 1 238 ? 3.714 12.904 -6.613 1.00 87.25 238 SER A N 1
ATOM 1706 C CA . SER A 1 238 ? 3.246 11.794 -5.784 1.00 87.25 238 SER A CA 1
ATOM 1707 C C . SER A 1 238 ? 3.969 10.513 -6.169 1.00 87.25 238 SER A C 1
ATOM 1709 O O . SER A 1 238 ? 3.916 10.120 -7.323 1.00 87.25 238 SER A O 1
ATOM 1711 N N . ILE A 1 239 ? 4.593 9.849 -5.196 1.00 91.88 239 ILE A N 1
ATOM 1712 C CA . ILE A 1 239 ? 5.316 8.580 -5.379 1.00 91.88 239 ILE A CA 1
ATOM 1713 C C . ILE A 1 239 ? 4.316 7.429 -5.564 1.00 91.88 239 ILE A C 1
ATOM 1715 O O . ILE A 1 239 ? 3.366 7.326 -4.791 1.00 91.88 239 ILE A O 1
ATOM 1719 N N . ALA A 1 240 ? 4.523 6.505 -6.504 1.00 95.25 240 ALA A N 1
ATOM 1720 C CA . ALA A 1 240 ? 3.616 5.356 -6.627 1.00 95.25 240 ALA A CA 1
ATOM 1721 C C . ALA A 1 240 ? 3.775 4.378 -5.446 1.00 95.25 240 ALA A C 1
ATOM 1723 O O . ALA A 1 240 ? 2.805 4.074 -4.749 1.00 95.25 240 ALA A O 1
ATOM 1724 N N . PHE A 1 241 ? 4.998 3.954 -5.136 1.00 97.31 241 PHE A N 1
ATOM 1725 C CA . PHE A 1 241 ? 5.277 3.093 -3.986 1.00 97.31 241 PHE A CA 1
ATOM 1726 C C . PHE A 1 241 ? 6.417 3.642 -3.134 1.00 97.31 241 PHE A C 1
ATOM 1728 O O . PHE A 1 241 ? 7.521 3.841 -3.633 1.00 97.31 241 PHE A O 1
ATOM 1735 N N . ARG A 1 242 ? 6.180 3.843 -1.835 1.00 95.00 242 ARG A N 1
ATOM 1736 C CA . ARG A 1 242 ? 7.185 4.321 -0.880 1.00 95.00 242 ARG A CA 1
ATOM 1737 C C . ARG A 1 242 ? 7.347 3.345 0.280 1.00 95.00 242 ARG A C 1
ATOM 1739 O O . ARG A 1 242 ? 6.387 3.076 0.997 1.00 95.00 242 ARG A O 1
ATOM 1746 N N . ASN A 1 243 ? 8.570 2.880 0.510 1.00 94.25 243 ASN A N 1
ATOM 1747 C CA . ASN A 1 243 ? 8.946 2.045 1.649 1.00 94.25 243 ASN A CA 1
ATOM 1748 C C . ASN A 1 243 ? 9.950 2.779 2.542 1.00 94.25 243 ASN A C 1
ATOM 1750 O O . ASN A 1 243 ? 11.025 3.152 2.084 1.00 94.25 243 ASN A O 1
ATOM 1754 N N . VAL A 1 244 ? 9.617 2.961 3.817 1.00 91.88 244 VAL A N 1
ATOM 1755 C CA . VAL A 1 244 ? 10.470 3.610 4.816 1.00 91.88 244 VAL A CA 1
ATOM 1756 C C . VAL A 1 244 ? 10.854 2.586 5.885 1.00 91.88 244 VAL A C 1
ATOM 1758 O O . VAL A 1 244 ? 9.981 2.095 6.597 1.00 91.88 244 VAL A O 1
ATOM 1761 N N . LYS A 1 245 ? 12.144 2.263 6.057 1.00 89.44 245 LYS A N 1
ATOM 1762 C CA . LYS A 1 245 ? 12.640 1.352 7.123 1.00 89.44 245 LYS A CA 1
ATOM 1763 C C . LYS A 1 245 ? 11.976 -0.041 7.172 1.00 89.44 245 LYS A C 1
ATOM 1765 O O . LYS A 1 245 ? 11.975 -0.685 8.226 1.00 89.44 245 LYS A O 1
ATOM 1770 N N . GLY A 1 246 ? 11.382 -0.494 6.071 1.00 90.12 246 GLY A N 1
ATOM 1771 C CA . GLY A 1 246 ? 10.716 -1.789 5.944 1.00 90.12 246 GLY A CA 1
ATOM 1772 C C . GLY A 1 246 ? 11.522 -2.783 5.111 1.00 90.12 246 GLY A C 1
ATOM 1773 O O . GLY A 1 246 ? 12.253 -2.390 4.200 1.00 90.12 246 GLY A O 1
ATOM 1774 N N . SER A 1 247 ? 11.387 -4.074 5.399 1.00 92.56 247 SER A N 1
ATOM 1775 C CA . SER A 1 247 ? 12.186 -5.133 4.771 1.00 92.56 247 SER A CA 1
ATOM 1776 C C . SER A 1 247 ? 11.333 -6.198 4.094 1.00 92.56 247 SER A C 1
ATOM 1778 O O . SER A 1 247 ? 10.306 -6.623 4.615 1.00 92.56 247 SER A O 1
ATOM 1780 N N . SER A 1 248 ? 11.823 -6.713 2.969 1.00 94.44 248 SER A N 1
ATOM 1781 C CA . SER A 1 248 ? 11.191 -7.777 2.178 1.00 94.44 248 SER A CA 1
ATOM 1782 C C . SER A 1 248 ? 9.797 -7.409 1.664 1.00 94.44 248 SER A C 1
ATOM 1784 O O . SER A 1 248 ? 8.954 -8.283 1.481 1.00 94.44 248 SER A O 1
ATOM 1786 N N . ASN A 1 249 ? 9.543 -6.118 1.443 1.00 97.31 249 ASN A N 1
ATOM 1787 C CA . ASN A 1 249 ? 8.302 -5.662 0.824 1.00 97.31 249 ASN A CA 1
ATOM 1788 C C . ASN A 1 249 ? 8.388 -5.864 -0.691 1.00 97.31 249 ASN A C 1
ATOM 1790 O O . ASN A 1 249 ? 9.444 -5.638 -1.279 1.00 97.31 249 ASN A O 1
ATOM 1794 N N . MET A 1 250 ? 7.304 -6.309 -1.319 1.00 98.44 250 MET A N 1
ATOM 1795 C CA . MET A 1 250 ? 7.298 -6.769 -2.705 1.00 98.44 250 MET A CA 1
ATOM 1796 C C . MET A 1 250 ? 6.257 -6.028 -3.542 1.00 98.44 250 MET A C 1
ATOM 1798 O O . MET A 1 250 ? 5.122 -5.851 -3.102 1.00 98.44 250 MET A O 1
ATOM 1802 N N . VAL A 1 251 ? 6.635 -5.661 -4.765 1.00 98.50 251 VAL A N 1
ATOM 1803 C CA . VAL A 1 251 ? 5.740 -5.189 -5.829 1.00 98.50 251 VAL A CA 1
ATOM 1804 C C . VAL A 1 251 ? 5.875 -6.141 -7.015 1.00 98.50 251 VAL A C 1
ATOM 1806 O O . VAL A 1 251 ? 6.958 -6.276 -7.589 1.00 98.50 251 VAL A O 1
ATOM 1809 N N . LEU A 1 252 ? 4.797 -6.844 -7.344 1.00 97.19 252 LEU A N 1
ATOM 1810 C CA . LEU A 1 252 ? 4.786 -7.960 -8.287 1.00 97.19 252 LEU A CA 1
ATOM 1811 C C . LEU A 1 252 ? 3.719 -7.738 -9.360 1.00 97.19 252 LEU A C 1
ATOM 1813 O O . LEU A 1 252 ? 2.634 -7.241 -9.065 1.00 97.19 252 LEU A O 1
ATOM 1817 N N . ASN A 1 253 ? 4.018 -8.124 -10.601 1.00 93.44 253 ASN A N 1
ATOM 1818 C CA . ASN A 1 253 ? 3.050 -8.203 -11.707 1.00 93.44 253 ASN A CA 1
ATOM 1819 C C . ASN A 1 253 ? 2.230 -6.915 -11.942 1.00 93.44 253 ASN A C 1
ATOM 1821 O O . ASN A 1 253 ? 1.113 -6.970 -12.456 1.00 93.44 253 ASN A O 1
ATOM 1825 N N . SER A 1 254 ? 2.768 -5.756 -11.558 1.00 94.06 254 SER A N 1
ATOM 1826 C CA . SER A 1 254 ? 2.005 -4.513 -11.426 1.00 94.06 254 SER A CA 1
ATOM 1827 C C . SER A 1 254 ? 2.331 -3.501 -12.527 1.00 94.06 254 SER A C 1
ATOM 1829 O O . SER A 1 254 ? 3.250 -3.684 -13.333 1.00 94.06 254 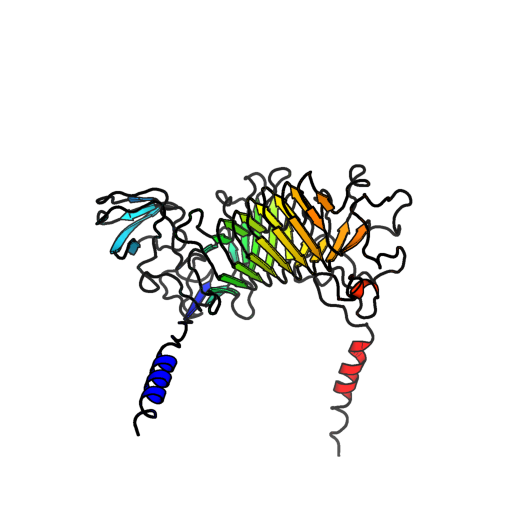SER A O 1
ATOM 1831 N N . VAL A 1 255 ? 1.554 -2.425 -12.563 1.00 92.75 255 VAL A N 1
ATOM 1832 C CA . VAL A 1 255 ? 1.783 -1.235 -13.384 1.00 92.75 255 VAL A CA 1
ATOM 1833 C C . VAL A 1 255 ? 1.872 -0.027 -12.462 1.00 92.75 255 VAL A C 1
ATOM 1835 O O . VAL A 1 255 ? 1.006 0.168 -11.612 1.00 92.75 255 VAL A O 1
ATOM 1838 N N . LEU A 1 256 ? 2.935 0.761 -12.598 1.00 93.81 256 LEU A N 1
ATOM 1839 C CA . LEU A 1 256 ? 3.180 1.940 -11.777 1.00 93.81 256 LEU A CA 1
ATOM 1840 C C . LEU A 1 256 ? 3.395 3.157 -12.671 1.00 93.81 256 LEU A C 1
ATOM 1842 O O . LEU A 1 256 ? 4.198 3.123 -13.605 1.00 93.81 256 LEU A O 1
ATOM 1846 N N . ARG A 1 257 ? 2.736 4.254 -12.311 1.00 88.62 257 ARG A N 1
ATOM 1847 C CA . ARG A 1 257 ? 2.950 5.586 -12.871 1.00 88.62 257 ARG A CA 1
ATOM 1848 C C . ARG A 1 257 ? 3.159 6.586 -11.745 1.00 88.62 257 ARG A C 1
ATOM 1850 O O . ARG A 1 257 ? 2.377 6.587 -10.799 1.00 88.62 257 ARG A O 1
ATOM 1857 N N . SER A 1 258 ? 4.163 7.450 -11.859 1.00 88.81 258 SER A N 1
ATOM 1858 C CA . SER A 1 258 ? 4.496 8.443 -10.830 1.00 88.81 258 SER A CA 1
ATOM 1859 C C . SER A 1 258 ? 4.915 9.781 -11.439 1.00 88.81 258 SER A C 1
ATOM 1861 O O . SER A 1 258 ? 6.094 10.122 -11.522 1.00 88.81 258 SER A O 1
ATOM 1863 N N . ARG A 1 259 ? 3.947 10.566 -11.916 1.00 81.25 259 ARG A N 1
ATOM 1864 C CA . ARG A 1 259 ? 4.260 11.799 -12.646 1.00 81.25 259 ARG A CA 1
ATOM 1865 C C . ARG A 1 259 ? 4.953 12.802 -11.715 1.00 81.25 259 ARG A C 1
ATOM 1867 O O . ARG A 1 259 ? 4.359 13.239 -10.729 1.00 81.25 259 ARG A O 1
ATOM 1874 N N . PHE A 1 260 ? 6.178 13.189 -12.079 1.00 80.06 260 PHE A N 1
ATOM 1875 C CA . PHE A 1 260 ? 7.058 14.109 -11.336 1.00 80.06 260 PHE A CA 1
ATOM 1876 C C . PHE A 1 260 ? 7.629 13.575 -10.007 1.00 80.06 260 PHE A C 1
ATOM 1878 O O . PHE A 1 260 ? 8.112 14.368 -9.200 1.00 80.06 260 PHE A O 1
ATOM 1885 N N . ALA A 1 261 ? 7.575 12.262 -9.766 1.00 87.50 261 ALA A N 1
ATOM 1886 C CA . ALA A 1 261 ? 8.220 11.611 -8.625 1.00 87.50 261 ALA A CA 1
ATOM 1887 C C . ALA A 1 261 ? 8.684 10.189 -8.986 1.00 87.50 261 ALA A C 1
ATOM 1889 O O . ALA A 1 261 ? 8.732 9.806 -10.157 1.00 87.50 261 ALA A O 1
ATOM 1890 N N . GLU A 1 262 ? 9.073 9.399 -7.987 1.00 91.12 262 GLU A N 1
ATOM 1891 C CA . GLU A 1 262 ? 9.597 8.055 -8.204 1.00 91.12 262 GLU A CA 1
ATOM 1892 C C . GLU A 1 262 ? 8.487 7.005 -8.352 1.00 91.12 262 GLU A C 1
ATOM 1894 O O . GLU A 1 262 ? 7.484 7.036 -7.631 1.00 91.12 262 GLU A O 1
ATOM 1899 N N . GLY A 1 263 ? 8.669 6.040 -9.256 1.00 93.69 263 GLY A N 1
ATOM 1900 C CA . GLY A 1 263 ? 7.794 4.868 -9.354 1.00 93.69 263 GLY A CA 1
ATOM 1901 C C . GLY A 1 263 ? 7.876 4.021 -8.083 1.00 93.69 263 GLY A C 1
ATOM 1902 O O . GLY A 1 263 ? 6.879 3.785 -7.402 1.00 93.69 263 GLY A O 1
ATOM 1903 N N . VAL A 1 264 ? 9.089 3.622 -7.709 1.00 96.56 264 VAL A N 1
ATOM 1904 C CA . VAL A 1 264 ? 9.370 2.923 -6.449 1.00 96.56 264 VAL A CA 1
ATOM 1905 C C . VAL A 1 264 ? 10.450 3.678 -5.696 1.00 96.56 264 VAL A C 1
ATOM 1907 O O . VAL A 1 264 ? 11.551 3.856 -6.210 1.00 96.56 264 VAL A O 1
ATOM 1910 N N . ARG A 1 265 ? 10.158 4.070 -4.457 1.00 94.19 265 ARG A N 1
ATOM 1911 C CA . ARG A 1 265 ? 11.094 4.739 -3.559 1.00 94.19 265 ARG A CA 1
ATOM 1912 C C . ARG A 1 265 ? 11.322 3.941 -2.285 1.00 94.19 265 ARG A C 1
ATOM 1914 O O . ARG A 1 265 ? 10.374 3.622 -1.567 1.00 94.19 265 ARG A O 1
ATOM 1921 N N . GLY A 1 266 ? 12.582 3.684 -1.963 1.00 93.00 266 GLY A N 1
ATOM 1922 C CA . GLY A 1 266 ? 12.998 3.246 -0.639 1.00 93.00 266 GLY A CA 1
ATOM 1923 C C . GLY A 1 266 ? 13.733 4.355 0.110 1.00 93.00 266 GLY A C 1
ATOM 1924 O O . GLY A 1 266 ? 14.702 4.927 -0.390 1.00 93.00 266 GLY A O 1
ATOM 1925 N N . ASP A 1 267 ? 13.281 4.629 1.330 1.00 86.50 267 ASP A N 1
ATOM 1926 C CA . ASP A 1 267 ? 13.880 5.593 2.243 1.00 86.50 267 ASP A CA 1
ATOM 1927 C C . ASP A 1 267 ? 14.413 4.878 3.487 1.00 86.50 267 ASP A C 1
ATOM 1929 O O . ASP A 1 267 ? 13.667 4.217 4.210 1.00 86.50 267 ASP A O 1
ATOM 1933 N N . ILE A 1 268 ? 15.681 5.127 3.812 1.00 85.12 268 ILE A N 1
ATOM 1934 C CA . ILE A 1 268 ? 16.286 4.807 5.110 1.00 85.12 268 ILE A CA 1
ATOM 1935 C C . ILE A 1 268 ? 16.216 3.317 5.455 1.00 85.12 268 ILE A C 1
ATOM 1937 O O . ILE A 1 268 ? 15.313 2.881 6.167 1.00 85.12 268 ILE A O 1
ATOM 1941 N N . SER A 1 269 ? 17.260 2.564 5.118 1.00 78.44 269 SER A N 1
ATOM 1942 C CA . SER A 1 269 ? 17.421 1.137 5.444 1.00 78.44 269 SER A CA 1
ATOM 1943 C C . SER A 1 269 ? 16.267 0.227 4.967 1.00 78.44 269 SER A C 1
ATOM 1945 O O . SER A 1 269 ? 15.167 0.668 4.653 1.00 78.44 269 SER A O 1
ATOM 1947 N N . GLY A 1 270 ? 16.510 -1.081 4.902 1.00 87.25 270 GLY A N 1
ATOM 1948 C CA . GLY A 1 270 ? 15.493 -2.057 4.497 1.00 87.25 270 GLY A CA 1
ATOM 1949 C C . GLY A 1 270 ? 15.642 -2.551 3.060 1.00 87.25 270 GLY A C 1
ATOM 1950 O O . GLY A 1 270 ? 16.681 -2.359 2.420 1.00 87.25 270 GLY A O 1
ATOM 1951 N N . SER A 1 271 ? 14.624 -3.263 2.583 1.00 94.44 271 SER A N 1
ATOM 1952 C CA . SER A 1 271 ? 14.651 -3.916 1.276 1.00 94.44 271 SER A CA 1
ATOM 1953 C C . SER A 1 271 ? 13.288 -3.937 0.595 1.00 94.44 271 SER A C 1
ATOM 1955 O O . SER A 1 271 ? 12.265 -4.244 1.216 1.00 94.44 271 SER A O 1
ATOM 1957 N N . THR A 1 272 ? 13.308 -3.644 -0.702 1.00 97.50 272 THR A N 1
ATOM 1958 C CA . THR A 1 272 ? 12.153 -3.719 -1.596 1.00 97.50 272 THR A CA 1
ATOM 1959 C C . THR A 1 272 ? 12.488 -4.643 -2.761 1.00 97.50 272 THR A C 1
ATOM 1961 O O . THR A 1 272 ? 13.562 -4.541 -3.351 1.00 97.50 272 THR A O 1
ATOM 1964 N N . ILE A 1 273 ? 11.570 -5.542 -3.095 1.00 98.31 273 ILE A N 1
ATOM 1965 C CA . ILE A 1 273 ? 11.671 -6.449 -4.236 1.00 98.31 273 ILE A CA 1
ATOM 1966 C C . ILE A 1 273 ? 10.653 -6.009 -5.283 1.00 98.31 273 ILE A C 1
ATOM 1968 O O . ILE A 1 273 ? 9.477 -5.847 -4.969 1.00 98.31 273 ILE A O 1
ATOM 1972 N N . VAL A 1 274 ? 11.082 -5.843 -6.530 1.00 98.25 274 VAL A N 1
ATOM 1973 C CA . VAL A 1 274 ? 10.196 -5.484 -7.647 1.00 98.25 274 VAL A CA 1
ATOM 1974 C C . VAL A 1 274 ? 10.341 -6.527 -8.751 1.00 98.25 274 VAL A C 1
ATOM 1976 O O . VAL A 1 274 ? 11.464 -6.829 -9.169 1.00 98.25 274 VAL A O 1
ATOM 1979 N N . ARG A 1 275 ? 9.233 -7.123 -9.200 1.00 95.75 275 ARG A N 1
ATOM 1980 C CA . ARG A 1 275 ? 9.231 -8.178 -10.230 1.00 95.75 275 ARG A CA 1
ATOM 1981 C C . ARG A 1 275 ? 8.117 -7.991 -11.243 1.00 95.75 275 ARG A C 1
ATOM 1983 O O . ARG A 1 275 ? 7.014 -7.602 -10.861 1.00 95.75 275 ARG A O 1
ATOM 1990 N N . ASN A 1 276 ? 8.376 -8.348 -12.499 1.00 92.00 276 ASN A N 1
ATOM 1991 C CA . ASN A 1 276 ? 7.363 -8.464 -13.560 1.00 92.00 276 ASN A CA 1
ATOM 1992 C C . ASN A 1 276 ? 6.486 -7.208 -13.686 1.00 92.00 276 ASN A C 1
ATOM 1994 O O . ASN A 1 276 ? 5.269 -7.283 -13.850 1.00 92.00 276 ASN A O 1
ATOM 1998 N N . THR A 1 277 ? 7.088 -6.039 -13.487 1.00 92.62 277 THR A N 1
ATOM 1999 C CA . THR A 1 277 ? 6.356 -4.796 -13.241 1.00 92.62 277 THR A CA 1
ATOM 2000 C C . THR A 1 277 ? 6.737 -3.751 -14.275 1.00 92.62 277 THR A C 1
ATOM 2002 O O . THR A 1 277 ? 7.916 -3.580 -14.592 1.00 92.62 277 THR A O 1
ATOM 2005 N N . VAL A 1 278 ? 5.733 -3.049 -14.798 1.00 89.88 278 VAL A N 1
ATOM 2006 C CA . VAL A 1 278 ? 5.960 -1.913 -15.692 1.00 89.88 278 VAL A CA 1
ATOM 2007 C C . VAL A 1 278 ? 5.954 -0.623 -14.885 1.00 89.88 278 VAL A C 1
ATOM 2009 O O . VAL A 1 278 ? 5.050 -0.402 -14.082 1.00 89.88 278 VAL A O 1
ATOM 2012 N N . ILE A 1 279 ? 6.948 0.231 -15.108 1.00 89.94 279 ILE A N 1
ATOM 2013 C CA . ILE A 1 279 ? 7.033 1.568 -14.517 1.00 89.94 279 ILE A CA 1
ATOM 2014 C C . ILE A 1 279 ? 7.082 2.571 -15.660 1.00 89.94 279 ILE A C 1
ATOM 2016 O O . ILE A 1 279 ? 7.966 2.479 -16.507 1.00 89.94 279 ILE A O 1
ATOM 2020 N N . TRP A 1 280 ? 6.157 3.523 -15.706 1.00 84.75 280 TRP A N 1
ATOM 2021 C CA . TRP A 1 280 ? 6.073 4.464 -16.820 1.00 84.75 280 TRP A CA 1
ATOM 2022 C C . TRP A 1 280 ? 5.817 5.902 -16.364 1.00 84.75 280 TRP A C 1
ATOM 2024 O O . TRP A 1 280 ? 5.293 6.128 -15.271 1.00 84.75 280 TRP A O 1
ATOM 2034 N N . ASP A 1 281 ? 6.248 6.876 -17.176 1.00 80.12 281 ASP A N 1
ATOM 2035 C CA . ASP A 1 281 ? 6.056 8.325 -16.949 1.00 80.12 281 ASP A CA 1
ATOM 2036 C C . ASP A 1 281 ? 6.387 8.765 -15.510 1.00 80.12 281 ASP A C 1
ATOM 2038 O O . ASP A 1 281 ? 5.676 9.557 -14.891 1.00 80.12 281 ASP A O 1
ATOM 2042 N N . SER A 1 282 ? 7.465 8.190 -14.964 1.00 83.38 282 SER A N 1
ATOM 2043 C CA . SER A 1 282 ? 8.013 8.547 -13.653 1.00 83.38 282 SER A CA 1
ATOM 2044 C C . SER A 1 282 ? 9.194 9.504 -13.807 1.00 83.38 282 SER A C 1
ATOM 2046 O O . SER A 1 282 ? 9.937 9.390 -14.781 1.00 83.38 282 SER A O 1
ATOM 2048 N N . ASP A 1 283 ? 9.404 10.412 -12.849 1.00 81.19 283 ASP A N 1
ATOM 2049 C CA . ASP A 1 283 ? 10.620 11.247 -12.814 1.00 81.19 283 ASP A CA 1
ATOM 2050 C C . ASP A 1 283 ? 11.872 10.372 -12.679 1.00 81.19 283 ASP A C 1
ATOM 2052 O O . ASP A 1 283 ? 12.843 10.514 -13.427 1.00 81.19 283 ASP A O 1
ATOM 2056 N N . VAL A 1 284 ? 11.774 9.389 -11.778 1.00 86.94 284 VAL A N 1
ATOM 2057 C CA . VAL A 1 284 ? 12.733 8.297 -11.593 1.00 86.94 284 VAL A CA 1
ATOM 2058 C C . VAL A 1 284 ? 11.971 6.973 -11.531 1.00 86.94 284 VAL A C 1
ATOM 2060 O O . VAL A 1 284 ? 10.956 6.870 -10.846 1.00 86.94 284 VAL A O 1
ATOM 2063 N N . GLY A 1 285 ? 12.446 5.929 -12.206 1.00 90.81 285 GLY A N 1
ATOM 2064 C CA . GLY A 1 285 ? 11.828 4.601 -12.117 1.00 90.81 285 GLY A CA 1
ATOM 2065 C C . GLY A 1 285 ? 11.966 4.001 -10.712 1.00 90.81 285 GLY A C 1
ATOM 2066 O O . GLY A 1 285 ? 10.974 3.779 -10.013 1.00 90.81 285 GLY A O 1
ATOM 2067 N N . LEU A 1 286 ? 13.214 3.777 -10.294 1.00 94.31 286 LEU A N 1
ATOM 2068 C CA . LEU A 1 286 ? 13.604 3.220 -8.997 1.00 94.31 286 LEU A CA 1
ATOM 2069 C C . LEU A 1 286 ? 14.513 4.200 -8.238 1.00 94.31 286 LEU A C 1
ATOM 2071 O O . LEU A 1 286 ? 15.586 4.552 -8.722 1.00 94.31 286 LEU A O 1
ATOM 2075 N N . GLY A 1 287 ? 14.120 4.612 -7.036 1.00 93.06 287 GLY A N 1
ATOM 2076 C CA . GLY A 1 287 ? 14.889 5.507 -6.172 1.00 93.06 287 GLY A CA 1
ATOM 2077 C C . GLY A 1 287 ? 15.209 4.862 -4.826 1.00 93.06 287 GLY A C 1
ATOM 2078 O O . GLY A 1 287 ? 14.296 4.468 -4.105 1.00 93.06 287 GLY A O 1
ATOM 2079 N N . GLN A 1 288 ? 16.483 4.776 -4.439 1.00 92.25 288 GLN A N 1
ATOM 2080 C CA . GLN A 1 288 ? 16.868 4.294 -3.104 1.00 92.25 288 GLN A CA 1
ATOM 2081 C C . GLN A 1 288 ? 17.851 5.249 -2.431 1.00 92.25 288 GLN A C 1
ATOM 2083 O O . GLN A 1 288 ? 18.947 5.481 -2.948 1.00 92.25 288 GLN A O 1
ATOM 2088 N N . ILE A 1 289 ? 17.500 5.733 -1.238 1.00 89.88 289 ILE A N 1
ATOM 2089 C CA . ILE A 1 289 ? 18.337 6.665 -0.475 1.00 89.88 289 ILE A CA 1
ATOM 2090 C C . ILE A 1 289 ? 18.523 6.241 0.987 1.00 89.88 289 ILE A C 1
ATOM 2092 O O . ILE A 1 289 ? 17.659 5.605 1.594 1.00 89.88 289 ILE A O 1
ATOM 2096 N N . ASN A 1 290 ? 19.631 6.695 1.581 1.00 88.62 290 ASN A N 1
ATOM 2097 C CA . ASN A 1 290 ? 19.940 6.573 3.013 1.00 88.62 290 ASN A CA 1
ATOM 2098 C C . ASN A 1 290 ? 20.081 5.125 3.520 1.00 88.62 290 ASN A C 1
ATOM 2100 O O . ASN A 1 290 ? 19.636 4.785 4.620 1.00 88.62 290 ASN A O 1
ATOM 2104 N N . GLY A 1 291 ? 20.737 4.276 2.732 1.00 83.50 291 GLY A N 1
ATOM 2105 C CA . GLY A 1 291 ? 20.930 2.863 3.031 1.00 83.50 291 GLY A CA 1
ATOM 2106 C C . GLY A 1 291 ? 19.715 2.025 2.645 1.00 83.50 291 GLY A C 1
ATOM 2107 O O . GLY A 1 291 ? 18.589 2.512 2.601 1.00 83.50 291 GLY A O 1
ATOM 2108 N N . GLY A 1 292 ? 19.941 0.740 2.383 1.00 90.81 292 GLY A N 1
ATOM 2109 C CA . GLY A 1 292 ? 18.906 -0.198 1.947 1.00 90.81 292 GLY A CA 1
ATOM 2110 C C . GLY A 1 292 ? 19.136 -0.717 0.532 1.00 90.81 292 GLY A C 1
ATOM 2111 O O . GLY A 1 292 ? 20.165 -0.442 -0.091 1.00 90.81 292 GLY A O 1
ATOM 2112 N N . THR A 1 293 ? 18.187 -1.520 0.061 1.00 94.75 293 THR A N 1
ATOM 2113 C CA . THR A 1 293 ? 18.307 -2.258 -1.199 1.00 94.75 293 THR A CA 1
ATOM 2114 C C . THR A 1 293 ? 16.998 -2.264 -1.982 1.00 94.75 293 THR A C 1
ATOM 2116 O O . THR A 1 293 ? 15.936 -2.534 -1.420 1.00 94.75 293 THR A O 1
ATOM 2119 N N . ILE A 1 294 ? 17.080 -2.023 -3.289 1.00 97.00 294 ILE A N 1
ATOM 2120 C CA . ILE A 1 294 ? 16.035 -2.427 -4.233 1.00 97.00 294 ILE A CA 1
ATOM 2121 C C . ILE A 1 294 ? 16.596 -3.570 -5.066 1.00 97.00 294 ILE A C 1
ATOM 2123 O O . ILE A 1 294 ? 17.588 -3.401 -5.771 1.00 97.00 294 ILE A O 1
ATOM 2127 N N . ASP A 1 295 ? 15.959 -4.728 -4.979 1.00 96.19 295 ASP A N 1
ATOM 2128 C CA . ASP A 1 295 ? 16.209 -5.848 -5.873 1.00 96.19 295 ASP A CA 1
ATOM 2129 C C . ASP A 1 295 ? 15.083 -5.872 -6.910 1.00 96.19 295 ASP A C 1
ATOM 2131 O O . ASP A 1 295 ? 13.931 -6.161 -6.591 1.00 96.19 295 ASP A O 1
ATOM 2135 N N . ALA A 1 296 ? 15.407 -5.567 -8.159 1.00 95.44 296 ALA A N 1
ATOM 2136 C CA . ALA A 1 296 ? 14.499 -5.474 -9.288 1.00 95.44 296 ALA A CA 1
ATOM 2137 C C . ALA A 1 296 ? 14.862 -6.501 -10.371 1.00 95.44 296 ALA A C 1
ATOM 2139 O O . ALA A 1 296 ? 16.027 -6.665 -10.742 1.00 95.44 296 ALA A O 1
ATOM 2140 N N . ARG A 1 297 ? 13.848 -7.191 -10.900 1.00 91.62 297 ARG A N 1
ATOM 2141 C CA . ARG A 1 297 ? 14.016 -8.144 -12.000 1.00 91.62 297 ARG A CA 1
ATOM 2142 C C . ARG A 1 297 ? 12.801 -8.144 -12.919 1.00 91.62 297 ARG A C 1
ATOM 2144 O O . ARG A 1 297 ? 11.691 -7.991 -12.419 1.00 91.62 297 ARG A O 1
ATOM 2151 N N . ASN A 1 298 ? 12.992 -8.373 -14.220 1.00 89.12 298 ASN A N 1
ATOM 2152 C CA . ASN A 1 298 ? 11.888 -8.472 -15.179 1.00 89.12 298 ASN A CA 1
ATOM 2153 C C . ASN A 1 298 ? 11.032 -7.201 -15.155 1.00 89.12 298 ASN A C 1
ATOM 2155 O O . ASN A 1 298 ? 9.819 -7.253 -14.980 1.00 89.12 298 ASN A O 1
ATOM 2159 N N . LEU A 1 299 ? 11.670 -6.033 -15.239 1.00 89.44 299 LEU A N 1
ATOM 2160 C CA . LEU A 1 299 ? 10.966 -4.758 -15.322 1.00 89.44 299 LEU A CA 1
ATOM 2161 C C . LEU A 1 299 ? 10.955 -4.239 -16.752 1.00 89.44 299 LEU A C 1
ATOM 2163 O O . LEU A 1 299 ? 11.891 -4.472 -17.512 1.00 89.44 299 LEU A O 1
ATOM 2167 N N . THR A 1 300 ? 9.921 -3.478 -17.084 1.00 86.00 300 THR A N 1
ATOM 2168 C CA . THR A 1 300 ? 9.922 -2.596 -18.253 1.00 86.00 300 THR A CA 1
ATOM 2169 C C . THR A 1 300 ? 9.773 -1.177 -17.720 1.00 86.00 300 THR A C 1
ATOM 2171 O O . THR A 1 300 ? 8.777 -0.871 -17.072 1.00 86.00 300 THR A O 1
ATOM 2174 N N . ILE A 1 301 ? 10.771 -0.323 -17.923 1.00 85.44 301 ILE A N 1
ATOM 2175 C CA . ILE A 1 301 ? 10.767 1.062 -17.443 1.00 85.44 301 ILE A CA 1
ATOM 2176 C C . ILE A 1 301 ? 10.695 1.982 -18.656 1.00 85.44 301 ILE A C 1
ATOM 2178 O O . ILE A 1 301 ? 11.581 1.937 -19.503 1.00 85.44 301 ILE A O 1
ATOM 2182 N N . ILE A 1 302 ? 9.646 2.796 -18.747 1.00 79.19 302 ILE A N 1
ATOM 2183 C CA . ILE A 1 302 ? 9.374 3.669 -19.892 1.00 79.19 302 ILE A CA 1
ATOM 2184 C C . ILE A 1 302 ? 9.393 5.127 -19.425 1.00 79.19 302 ILE A C 1
ATOM 2186 O O . ILE A 1 302 ? 8.528 5.573 -18.668 1.00 79.19 302 ILE A O 1
ATOM 2190 N N . GLY A 1 303 ? 10.388 5.883 -19.877 1.00 73.25 303 GLY A N 1
ATOM 2191 C CA . GLY A 1 303 ? 10.456 7.324 -19.673 1.00 73.25 303 GLY A CA 1
ATOM 2192 C C . GLY A 1 303 ? 9.300 8.017 -20.389 1.00 73.25 303 GLY A C 1
ATOM 2193 O O . GLY A 1 303 ? 9.051 7.753 -21.563 1.00 73.25 303 GLY A O 1
ATOM 2194 N N . GLY A 1 304 ? 8.595 8.890 -19.674 1.00 66.50 304 GLY A N 1
ATOM 2195 C CA . GLY A 1 304 ? 7.559 9.755 -20.238 1.00 66.50 304 GLY A CA 1
ATOM 2196 C C . GLY A 1 304 ? 7.992 11.224 -20.283 1.00 66.50 304 GLY A C 1
ATOM 2197 O O . GLY A 1 304 ? 9.100 11.554 -19.841 1.00 66.50 304 GLY A O 1
ATOM 2198 N N . PRO A 1 305 ? 7.113 12.128 -20.753 1.00 62.16 305 PRO A N 1
ATOM 2199 C CA . PRO A 1 305 ? 7.396 13.563 -20.870 1.00 62.16 305 PRO A CA 1
ATOM 2200 C C . PRO A 1 305 ? 7.760 14.242 -19.545 1.00 62.16 305 PRO A C 1
ATOM 2202 O O . PRO A 1 305 ? 8.363 15.314 -19.539 1.00 62.16 305 PRO A O 1
ATOM 2205 N N . ALA A 1 306 ? 7.351 13.653 -18.417 1.00 59.03 306 ALA A N 1
ATOM 2206 C CA . ALA A 1 306 ? 7.664 14.142 -17.080 1.00 59.03 306 ALA A CA 1
ATOM 2207 C C . ALA A 1 306 ? 8.976 13.576 -16.503 1.00 59.03 306 ALA A C 1
ATOM 2209 O O . ALA A 1 306 ? 9.309 13.914 -15.369 1.00 59.03 306 ALA A O 1
ATOM 2210 N N . SER A 1 307 ? 9.693 12.710 -17.232 1.00 62.03 307 SER A N 1
ATOM 2211 C CA . SER A 1 307 ? 10.851 11.985 -16.701 1.00 62.03 307 SER A CA 1
ATOM 2212 C C . SER A 1 307 ? 12.169 12.761 -16.796 1.00 62.03 307 SER A C 1
ATOM 2214 O O . SER A 1 307 ? 12.499 13.339 -17.833 1.00 62.03 307 SER A O 1
ATOM 2216 N N . GLN A 1 308 ? 12.984 12.701 -15.740 1.00 59.84 308 GLN A N 1
ATOM 2217 C CA . GLN A 1 308 ? 14.398 13.100 -15.769 1.00 59.84 308 GLN A CA 1
ATOM 2218 C C . GLN A 1 308 ? 15.337 11.998 -16.303 1.00 59.84 308 GLN A C 1
ATOM 2220 O O . GLN A 1 308 ? 16.561 12.144 -16.228 1.00 59.84 308 GLN A O 1
ATOM 2225 N N . LEU A 1 309 ? 14.759 10.934 -16.884 1.00 61.81 309 LEU A N 1
ATOM 2226 C CA . LEU A 1 309 ? 15.388 9.759 -17.511 1.00 61.81 309 LEU A CA 1
ATOM 2227 C C . LEU A 1 309 ? 16.238 8.848 -16.612 1.00 61.81 309 LEU A C 1
ATOM 2229 O O . LEU A 1 309 ? 16.934 7.973 -17.125 1.00 61.81 309 LEU A O 1
ATOM 2233 N N . TRP A 1 310 ? 16.155 8.953 -15.286 1.00 78.38 310 TRP A N 1
ATOM 2234 C CA . TRP A 1 310 ? 16.763 7.928 -14.434 1.00 78.38 310 TRP A CA 1
ATOM 2235 C C . TRP A 1 310 ? 15.822 6.739 -14.289 1.00 78.38 310 TRP A C 1
ATOM 2237 O O . TRP A 1 310 ? 14.843 6.780 -13.546 1.00 78.38 310 TRP A O 1
ATOM 2247 N N . ALA A 1 311 ? 16.139 5.638 -14.966 1.00 82.00 311 ALA A N 1
ATOM 2248 C CA . ALA A 1 311 ? 15.483 4.366 -14.693 1.00 82.00 311 ALA A CA 1
ATOM 2249 C C . ALA A 1 311 ? 15.778 3.906 -13.259 1.00 82.00 311 ALA A C 1
ATOM 2251 O O . ALA A 1 311 ? 14.892 3.384 -12.582 1.00 82.00 311 ALA A O 1
ATOM 2252 N N . ALA A 1 312 ? 16.998 4.166 -12.782 1.00 88.38 312 ALA A N 1
ATOM 2253 C CA . ALA A 1 312 ? 17.384 3.975 -11.394 1.00 88.38 312 ALA A CA 1
ATOM 2254 C C . ALA A 1 312 ? 18.318 5.093 -10.902 1.00 88.38 312 ALA A C 1
ATOM 2256 O O . ALA A 1 312 ? 19.280 5.453 -11.582 1.00 88.38 312 ALA A O 1
ATOM 2257 N N . HIS A 1 313 ? 18.060 5.598 -9.695 1.00 87.94 313 HIS A N 1
ATOM 2258 C CA . HIS A 1 313 ? 18.901 6.568 -8.987 1.00 87.94 313 HIS A CA 1
ATOM 2259 C C . HIS A 1 313 ? 19.110 6.149 -7.531 1.00 87.94 313 HIS A C 1
ATOM 2261 O O . HIS A 1 313 ? 18.172 5.718 -6.855 1.00 87.94 313 HIS A O 1
ATOM 2267 N N . THR A 1 314 ? 20.329 6.298 -7.012 1.00 89.06 314 THR A N 1
ATOM 2268 C CA . THR A 1 314 ? 20.601 5.959 -5.611 1.00 89.06 314 THR A CA 1
ATOM 2269 C C . THR A 1 314 ? 21.708 6.770 -4.941 1.00 89.06 314 THR A C 1
ATOM 2271 O O . THR A 1 314 ? 22.689 7.194 -5.559 1.00 89.06 314 THR A O 1
ATOM 2274 N N . GLU A 1 315 ? 21.553 6.933 -3.623 1.00 88.25 315 GLU A N 1
ATOM 2275 C CA . GLU A 1 315 ? 22.475 7.629 -2.728 1.00 88.25 315 GLU A CA 1
ATOM 2276 C C . GLU A 1 315 ? 22.760 6.764 -1.493 1.00 88.25 315 GLU A C 1
ATOM 2278 O O . GLU A 1 315 ? 21.840 6.394 -0.755 1.00 88.25 315 GLU A O 1
ATOM 2283 N N . ASN A 1 316 ? 24.035 6.424 -1.262 1.00 87.94 316 ASN A N 1
ATOM 2284 C CA . ASN A 1 316 ? 24.492 5.560 -0.161 1.00 87.94 316 ASN A CA 1
ATOM 2285 C C . ASN A 1 316 ? 23.702 4.243 -0.015 1.00 87.94 316 ASN A C 1
ATOM 2287 O O . ASN A 1 316 ? 23.437 3.798 1.102 1.00 87.94 316 ASN A O 1
ATOM 2291 N N . SER A 1 317 ? 23.257 3.655 -1.127 1.00 91.88 317 SER A N 1
ATOM 2292 C CA . SER A 1 317 ? 22.411 2.456 -1.131 1.00 91.88 317 SER A CA 1
ATOM 2293 C C . SER A 1 317 ? 22.661 1.594 -2.373 1.00 91.88 317 SER A C 1
ATOM 2295 O O . SER A 1 317 ? 23.497 1.938 -3.212 1.00 91.88 317 SER A O 1
ATOM 2297 N N . THR A 1 318 ? 21.944 0.473 -2.489 1.00 92.62 318 THR A N 1
ATOM 2298 C CA . THR A 1 318 ? 22.100 -0.461 -3.612 1.00 92.62 318 THR A CA 1
ATOM 2299 C C . THR A 1 318 ? 20.800 -0.633 -4.391 1.00 92.62 318 THR A C 1
ATOM 2301 O O . THR A 1 318 ? 19.747 -0.883 -3.805 1.00 92.62 318 THR A O 1
ATOM 2304 N N . ILE A 1 319 ? 20.882 -0.576 -5.718 1.00 93.19 319 ILE A N 1
ATOM 2305 C CA . ILE A 1 319 ? 19.827 -1.017 -6.634 1.00 93.19 319 ILE A CA 1
ATOM 2306 C C . ILE A 1 319 ? 20.412 -2.095 -7.548 1.00 93.19 319 ILE A C 1
ATOM 2308 O O . ILE A 1 319 ? 21.418 -1.873 -8.218 1.00 93.19 319 ILE A O 1
ATOM 2312 N N . MET A 1 320 ? 19.778 -3.262 -7.577 1.00 91.62 320 MET A N 1
ATOM 2313 C CA . MET A 1 320 ? 20.074 -4.332 -8.525 1.00 91.62 320 MET A CA 1
ATOM 2314 C C . MET A 1 320 ? 18.929 -4.411 -9.531 1.00 91.62 320 MET A C 1
ATOM 2316 O O . MET A 1 320 ? 17.803 -4.657 -9.121 1.00 91.62 320 MET A O 1
ATOM 2320 N N . LEU A 1 321 ? 19.195 -4.214 -10.820 1.00 87.38 321 LEU A N 1
ATOM 2321 C CA . LEU A 1 321 ? 18.209 -4.250 -11.899 1.00 87.38 321 LEU A CA 1
ATOM 2322 C C . LEU A 1 321 ? 18.616 -5.302 -12.931 1.00 87.38 321 LEU A C 1
ATOM 2324 O O . LEU A 1 321 ? 19.502 -5.060 -13.741 1.00 87.38 321 LEU A O 1
ATOM 2328 N N . ASN A 1 322 ? 17.974 -6.466 -12.898 1.00 85.12 322 ASN A N 1
ATOM 2329 C CA . ASN A 1 322 ? 18.312 -7.597 -13.766 1.00 85.12 322 ASN A CA 1
ATOM 2330 C C . ASN A 1 322 ? 17.181 -7.931 -14.740 1.00 85.12 322 ASN A C 1
ATOM 2332 O O . ASN A 1 322 ? 16.011 -7.667 -14.466 1.00 85.12 322 ASN A O 1
ATOM 2336 N N . ASP A 1 323 ? 17.516 -8.555 -15.865 1.00 82.00 323 ASP A N 1
ATOM 2337 C CA . ASP A 1 323 ? 16.560 -9.085 -16.840 1.00 82.00 323 ASP A CA 1
ATOM 2338 C C . ASP A 1 323 ? 15.489 -8.049 -17.254 1.00 82.00 323 ASP A C 1
ATOM 2340 O O . ASP A 1 323 ? 14.305 -8.366 -17.370 1.00 82.00 323 ASP A O 1
ATOM 2344 N N . SER A 1 324 ? 15.872 -6.776 -17.387 1.00 82.06 324 SER A N 1
ATOM 2345 C CA . SER A 1 324 ? 14.927 -5.657 -17.522 1.00 82.06 324 SER A CA 1
ATOM 2346 C C . SER A 1 324 ? 15.130 -4.856 -18.805 1.00 82.06 324 SER A C 1
ATOM 2348 O O . SER A 1 324 ? 16.185 -4.899 -19.435 1.00 82.06 324 SER A O 1
ATOM 2350 N N . ILE A 1 325 ? 14.100 -4.108 -19.188 1.00 79.44 325 ILE A N 1
ATOM 2351 C CA . ILE A 1 325 ? 14.100 -3.215 -20.341 1.00 79.44 325 ILE A CA 1
ATOM 2352 C C . ILE A 1 325 ? 13.941 -1.782 -19.850 1.00 79.44 325 ILE A C 1
ATOM 2354 O O . ILE A 1 325 ? 13.062 -1.495 -19.037 1.00 79.44 325 ILE A O 1
ATOM 2358 N N . ILE A 1 326 ? 14.755 -0.881 -20.381 1.00 78.81 326 ILE A N 1
ATOM 2359 C CA . ILE A 1 326 ? 14.643 0.558 -20.187 1.00 78.81 326 ILE A CA 1
ATOM 2360 C C . ILE A 1 326 ? 14.404 1.197 -21.552 1.00 78.81 326 ILE A C 1
ATOM 2362 O O . ILE A 1 326 ? 15.147 0.958 -22.504 1.00 78.81 326 ILE A O 1
ATOM 2366 N N . VAL A 1 327 ? 13.370 2.021 -21.633 1.00 73.81 327 VAL A N 1
ATOM 2367 C CA . VAL A 1 327 ? 12.985 2.788 -22.814 1.00 73.81 327 VAL A CA 1
ATOM 2368 C C . VAL A 1 327 ? 12.964 4.258 -22.423 1.00 73.81 327 VAL A C 1
ATOM 2370 O O . VAL A 1 327 ? 12.281 4.625 -21.471 1.00 73.81 327 VAL A O 1
ATOM 2373 N N . GLY A 1 328 ? 13.699 5.107 -23.132 1.00 66.38 328 GLY A N 1
ATOM 2374 C CA . GLY A 1 328 ? 13.763 6.542 -22.864 1.00 66.38 328 GLY A CA 1
ATOM 2375 C C . GLY A 1 328 ? 13.223 7.370 -24.023 1.00 66.38 328 GLY A C 1
ATOM 2376 O O . GLY A 1 328 ? 13.669 7.205 -25.157 1.00 66.38 328 GLY A O 1
ATOM 2377 N N . GLN A 1 329 ? 12.321 8.308 -23.724 1.00 52.88 329 GLN A N 1
ATOM 2378 C CA . GLN A 1 329 ? 11.977 9.407 -24.624 1.00 52.88 329 GLN A CA 1
ATOM 2379 C C . GLN A 1 329 ? 12.844 10.627 -24.256 1.00 52.88 329 GLN A C 1
ATOM 2381 O O . GLN A 1 329 ? 12.659 11.194 -23.177 1.00 52.88 329 GLN A O 1
ATOM 2386 N N . PRO A 1 330 ? 13.803 11.062 -25.092 1.00 50.12 330 PRO A N 1
ATOM 2387 C CA . PRO A 1 330 ? 14.602 12.251 -24.815 1.00 50.12 330 PRO A CA 1
ATOM 2388 C C . PRO A 1 330 ? 13.768 13.520 -25.034 1.00 50.12 330 PRO A C 1
ATOM 2390 O O . PRO A 1 330 ? 13.913 14.226 -26.028 1.00 50.12 330 PRO A O 1
ATOM 2393 N N . THR A 1 331 ? 12.883 13.861 -24.097 1.00 43.47 331 THR A N 1
ATOM 2394 C CA . THR A 1 331 ? 12.121 15.114 -24.171 1.00 43.47 331 THR A CA 1
ATOM 2395 C C . THR A 1 331 ? 12.957 16.271 -23.622 1.00 43.47 331 THR A C 1
ATOM 2397 O O . THR A 1 331 ? 12.723 16.772 -22.525 1.00 43.47 331 THR A O 1
ATOM 2400 N N . GLY A 1 332 ? 13.974 16.690 -24.380 1.00 46.47 332 GLY A N 1
ATOM 2401 C CA . GLY A 1 332 ? 14.666 17.960 -24.159 1.00 46.47 332 GLY A CA 1
ATOM 2402 C C . GLY A 1 332 ? 16.158 17.957 -24.490 1.00 46.47 332 GLY A C 1
ATOM 2403 O O . GLY A 1 332 ? 16.876 16.991 -24.250 1.00 46.47 332 GLY A O 1
ATOM 2404 N N . VAL A 1 333 ? 16.646 19.111 -24.956 1.00 45.44 333 VAL A N 1
ATOM 2405 C CA . VAL A 1 333 ? 18.064 19.399 -25.268 1.00 45.44 333 VAL A CA 1
ATOM 2406 C C . VAL A 1 333 ? 19.004 19.157 -24.066 1.00 45.44 333 VAL A C 1
ATOM 2408 O O . VAL A 1 333 ? 20.208 19.011 -24.236 1.00 45.44 333 VAL A O 1
ATOM 2411 N N . TRP A 1 334 ? 18.455 19.076 -22.848 1.00 46.22 334 TRP A N 1
ATOM 2412 C CA . TRP A 1 334 ? 19.179 18.869 -21.588 1.00 46.22 334 TRP A CA 1
ATOM 2413 C C . TRP A 1 334 ? 19.420 17.397 -21.211 1.00 46.22 334 TRP A C 1
ATOM 2415 O O . TRP A 1 334 ? 20.143 17.136 -20.252 1.00 46.22 334 TRP A O 1
ATOM 2425 N N . ASN A 1 335 ? 18.830 16.446 -21.943 1.00 52.62 335 ASN A N 1
ATOM 2426 C CA . ASN A 1 335 ? 18.709 15.052 -21.502 1.00 52.62 335 ASN A CA 1
ATOM 2427 C C . ASN A 1 335 ? 19.485 14.033 -22.358 1.00 52.62 335 ASN A C 1
ATOM 2429 O O . ASN A 1 335 ? 19.497 12.854 -22.023 1.00 52.62 335 ASN A O 1
ATOM 2433 N N . LEU A 1 336 ? 20.179 14.466 -23.419 1.00 51.91 336 LEU A N 1
ATOM 2434 C CA . LEU A 1 336 ? 20.943 13.575 -24.311 1.00 51.91 336 LEU A CA 1
ATOM 2435 C C . LEU A 1 336 ? 22.222 12.989 -23.679 1.00 51.91 336 LEU A C 1
ATOM 2437 O O . LEU A 1 336 ? 22.830 12.095 -24.257 1.00 51.91 336 LEU A O 1
ATOM 2441 N N . THR A 1 337 ? 22.649 13.497 -22.519 1.00 53.22 337 THR A N 1
ATOM 2442 C CA . THR A 1 337 ? 23.901 13.105 -21.845 1.00 53.22 337 THR A CA 1
ATOM 2443 C C . THR A 1 337 ? 23.693 12.473 -20.466 1.00 53.22 337 THR A C 1
ATOM 2445 O O . THR A 1 337 ? 24.672 12.210 -19.765 1.00 53.22 337 THR A O 1
ATOM 2448 N N . ARG A 1 338 ? 22.441 12.243 -20.041 1.00 60.38 338 ARG A N 1
ATOM 2449 C CA . ARG A 1 338 ? 22.141 11.595 -18.754 1.00 60.38 338 ARG A CA 1
ATOM 2450 C C . ARG A 1 338 ? 22.182 10.075 -18.893 1.00 60.38 338 ARG A C 1
ATOM 2452 O O . ARG A 1 338 ? 21.608 9.528 -19.829 1.00 60.38 338 ARG A O 1
ATOM 2459 N N . THR A 1 339 ? 22.822 9.415 -17.931 1.00 67.12 339 THR A N 1
ATOM 2460 C CA . THR A 1 339 ? 22.825 7.953 -17.827 1.00 67.12 339 THR A CA 1
ATOM 2461 C C . THR A 1 339 ? 21.460 7.435 -17.393 1.00 67.12 339 THR A C 1
ATOM 2463 O O . THR A 1 339 ? 20.776 8.087 -16.602 1.00 67.12 339 THR A O 1
ATOM 2466 N N . ALA A 1 340 ? 21.074 6.243 -17.849 1.00 71.56 340 ALA A N 1
ATOM 2467 C CA . ALA A 1 340 ? 19.856 5.577 -17.384 1.00 71.56 340 ALA A CA 1
ATOM 2468 C C . ALA A 1 340 ? 19.986 5.142 -15.913 1.00 71.56 340 ALA A C 1
ATOM 2470 O O . ALA A 1 340 ? 19.001 5.120 -15.167 1.00 71.56 340 ALA A O 1
ATOM 2471 N N . LEU A 1 341 ? 21.217 4.825 -15.499 1.00 80.31 341 LEU A N 1
ATOM 2472 C CA . LEU A 1 341 ? 21.582 4.452 -14.137 1.00 80.31 341 LEU A CA 1
ATOM 2473 C C . LEU A 1 341 ? 22.444 5.548 -13.501 1.00 80.31 341 LEU A C 1
ATOM 2475 O O . LEU A 1 341 ? 23.537 5.856 -13.988 1.00 80.31 341 LEU A O 1
ATOM 2479 N N . ASN A 1 342 ? 21.977 6.122 -12.393 1.00 80.00 342 ASN A N 1
ATOM 2480 C CA . ASN A 1 342 ? 22.707 7.138 -11.639 1.00 80.00 342 ASN A CA 1
ATOM 2481 C C . ASN A 1 342 ? 23.048 6.653 -10.222 1.00 80.00 342 ASN A C 1
ATOM 2483 O O . ASN A 1 342 ? 22.196 6.146 -9.492 1.00 80.00 342 ASN A O 1
ATOM 2487 N N . SER A 1 343 ? 24.306 6.825 -9.820 1.00 79.81 343 SER A N 1
ATOM 2488 C CA . SER A 1 343 ? 24.801 6.422 -8.502 1.00 79.81 343 SER A CA 1
ATOM 2489 C C . SER A 1 343 ? 25.745 7.479 -7.938 1.00 79.81 343 SER A C 1
ATOM 2491 O O . SER A 1 343 ? 26.811 7.726 -8.508 1.00 79.81 343 SER A O 1
ATOM 2493 N N . ASN A 1 344 ? 25.392 8.055 -6.788 1.00 80.56 344 ASN A N 1
ATOM 2494 C CA . ASN A 1 344 ? 26.296 8.932 -6.044 1.00 80.56 344 ASN A CA 1
ATOM 2495 C C . ASN A 1 344 ? 27.408 8.124 -5.343 1.00 80.56 344 ASN A C 1
ATOM 2497 O O . ASN A 1 344 ? 27.329 6.901 -5.208 1.00 80.56 344 ASN A O 1
ATOM 2501 N N . ALA A 1 345 ? 28.461 8.807 -4.882 1.00 70.00 345 ALA A N 1
ATOM 2502 C CA . ALA A 1 345 ? 29.590 8.168 -4.202 1.00 70.00 345 ALA A CA 1
ATOM 2503 C C . ALA A 1 345 ? 29.128 7.299 -3.015 1.00 70.00 345 ALA A C 1
ATOM 2505 O O . ALA A 1 345 ? 28.350 7.752 -2.182 1.00 70.00 345 ALA A O 1
ATOM 2506 N N . GLY A 1 346 ? 29.613 6.053 -2.942 1.00 65.62 346 GLY A N 1
ATOM 2507 C CA . GLY A 1 346 ? 29.215 5.082 -1.911 1.00 65.62 346 GLY A CA 1
ATOM 2508 C C . GLY A 1 346 ? 27.918 4.315 -2.205 1.00 65.62 346 GLY A C 1
ATOM 2509 O O . GLY A 1 346 ? 27.513 3.493 -1.386 1.00 65.62 346 GLY A O 1
ATOM 2510 N N . ALA A 1 347 ? 27.279 4.556 -3.352 1.00 78.62 347 ALA A N 1
ATOM 2511 C CA . ALA A 1 347 ? 26.102 3.830 -3.817 1.00 78.62 347 ALA A CA 1
ATOM 2512 C C . ALA A 1 347 ? 26.451 2.851 -4.954 1.00 78.62 347 ALA A C 1
ATOM 2514 O O . ALA A 1 347 ? 27.519 2.934 -5.563 1.00 78.62 347 ALA A O 1
ATOM 2515 N N . THR A 1 348 ? 25.569 1.897 -5.245 1.00 80.62 348 THR A N 1
ATOM 2516 C CA . THR A 1 348 ? 25.765 0.918 -6.327 1.00 80.62 348 THR A CA 1
ATOM 2517 C C . THR A 1 348 ? 24.468 0.717 -7.095 1.00 80.62 348 THR A C 1
ATOM 2519 O O . THR A 1 348 ? 23.468 0.305 -6.515 1.00 80.62 348 THR A O 1
ATOM 2522 N N . VAL A 1 349 ? 24.499 0.961 -8.405 1.00 77.44 349 VAL A N 1
ATOM 2523 C CA . VAL A 1 349 ? 23.472 0.483 -9.340 1.00 77.44 349 VAL A CA 1
ATOM 2524 C C . VAL A 1 349 ? 24.130 -0.527 -10.266 1.00 77.44 349 VAL A C 1
ATOM 2526 O O . VAL A 1 349 ? 25.174 -0.232 -10.845 1.00 77.44 349 VAL A O 1
ATOM 2529 N N . SER A 1 350 ? 23.567 -1.725 -10.370 1.00 76.12 350 SER A N 1
ATOM 2530 C CA . SER A 1 350 ? 24.119 -2.803 -11.195 1.00 76.12 350 SER A CA 1
ATOM 2531 C C . SER A 1 350 ? 23.029 -3.706 -11.764 1.00 76.12 350 SER A C 1
ATOM 2533 O O . SER A 1 350 ? 21.900 -3.701 -11.279 1.00 76.12 350 SER A O 1
ATOM 2535 N N . GLY A 1 351 ? 23.386 -4.513 -12.763 1.00 69.12 351 GLY A N 1
ATOM 2536 C CA . GLY A 1 351 ? 22.559 -5.595 -13.294 1.00 69.12 351 GLY A CA 1
ATOM 2537 C C . GLY A 1 351 ? 22.341 -5.517 -14.804 1.00 69.12 351 GLY A C 1
ATOM 2538 O O . GLY A 1 351 ? 22.678 -4.523 -15.454 1.00 69.12 351 GLY A O 1
ATOM 2539 N N . ASP A 1 352 ? 21.811 -6.606 -15.356 1.00 68.12 352 ASP A N 1
ATOM 2540 C CA . ASP A 1 352 ? 21.667 -6.786 -16.799 1.00 68.12 352 ASP A CA 1
ATOM 2541 C C . ASP A 1 352 ? 20.360 -6.183 -17.312 1.00 68.12 352 ASP A C 1
ATOM 2543 O O . ASP A 1 352 ? 19.267 -6.555 -16.875 1.00 68.12 352 ASP A O 1
ATOM 2547 N N . HIS A 1 353 ? 20.463 -5.275 -18.278 1.00 67.88 353 HIS A N 1
ATOM 2548 C CA . HIS A 1 353 ? 19.307 -4.635 -18.886 1.00 67.88 353 HIS A CA 1
ATOM 2549 C C . HIS A 1 353 ? 19.560 -4.289 -20.355 1.00 67.88 353 HIS A C 1
ATOM 2551 O O . HIS A 1 353 ? 20.699 -4.094 -20.788 1.00 67.88 353 HIS A O 1
ATOM 2557 N N . ASN A 1 354 ? 18.469 -4.191 -21.110 1.00 66.50 354 ASN A N 1
ATOM 2558 C CA . ASN A 1 354 ? 18.473 -3.598 -22.441 1.00 66.50 354 ASN A CA 1
ATOM 2559 C C . ASN A 1 354 ? 18.026 -2.143 -22.354 1.00 66.50 354 ASN A C 1
ATOM 2561 O O . ASN A 1 354 ? 17.112 -1.815 -21.597 1.00 66.50 354 ASN A O 1
ATOM 2565 N N . LEU A 1 355 ? 18.662 -1.288 -23.147 1.00 70.12 355 LEU A N 1
ATOM 2566 C CA . LEU A 1 355 ? 18.440 0.149 -23.137 1.00 70.12 355 LEU A CA 1
ATOM 2567 C C . LEU A 1 355 ? 18.140 0.652 -24.550 1.00 70.12 355 LEU A C 1
ATOM 2569 O O . LEU A 1 355 ? 18.942 0.482 -25.471 1.00 70.12 355 LEU A O 1
ATOM 2573 N N . PHE A 1 356 ? 16.983 1.289 -24.696 1.00 66.25 356 PHE A N 1
ATOM 2574 C CA . PHE A 1 356 ? 16.501 1.866 -25.944 1.00 66.25 356 PHE A CA 1
ATOM 2575 C C . PHE A 1 356 ? 16.295 3.369 -25.747 1.00 66.25 356 PHE A C 1
ATOM 2577 O O . PHE A 1 356 ? 15.462 3.785 -24.940 1.00 66.25 356 PHE A O 1
ATOM 2584 N N . PHE A 1 357 ? 17.070 4.183 -26.463 1.00 56.97 357 PHE A N 1
ATOM 2585 C CA . PHE A 1 357 ? 16.887 5.631 -26.519 1.00 56.97 357 PHE A CA 1
ATOM 2586 C C . PHE A 1 357 ? 16.192 5.960 -27.831 1.00 56.97 357 PHE A C 1
ATOM 2588 O O . PHE A 1 357 ? 16.744 5.662 -28.885 1.00 56.97 357 PHE A O 1
ATOM 2595 N N . ASP A 1 358 ? 15.031 6.600 -27.736 1.00 53.22 358 ASP A N 1
ATOM 2596 C CA . ASP A 1 358 ? 14.224 7.064 -28.864 1.00 53.22 358 ASP A CA 1
ATOM 2597 C C . ASP A 1 358 ? 13.450 5.964 -29.620 1.00 53.22 358 ASP A C 1
ATOM 2599 O O . ASP A 1 358 ? 14.011 5.133 -30.330 1.00 53.22 358 ASP A O 1
ATOM 2603 N N . LEU A 1 359 ? 12.124 5.969 -29.445 1.00 51.47 359 LEU A N 1
ATOM 2604 C CA . LEU A 1 359 ? 11.169 5.174 -30.233 1.00 51.47 359 LEU A CA 1
ATOM 2605 C C . LEU A 1 359 ? 10.280 6.067 -31.114 1.00 51.47 359 LEU A C 1
ATOM 2607 O O . LEU A 1 359 ? 9.334 5.578 -31.732 1.00 51.47 359 LEU A O 1
ATOM 2611 N N . SER A 1 360 ? 10.532 7.377 -31.125 1.00 43.72 360 SER A N 1
ATOM 2612 C CA . SER A 1 360 ? 9.757 8.354 -31.882 1.00 43.72 360 SER A CA 1
ATOM 2613 C C . SER A 1 360 ? 10.578 8.836 -33.072 1.00 43.72 360 SER A C 1
ATOM 2615 O O . SER A 1 360 ? 11.547 9.557 -32.897 1.00 43.72 360 SER A O 1
ATOM 2617 N N . ASP A 1 361 ? 10.138 8.463 -34.272 1.00 39.53 361 ASP A N 1
ATOM 2618 C CA . ASP A 1 361 ? 10.599 8.960 -35.577 1.00 39.53 361 ASP A CA 1
ATOM 2619 C C . ASP A 1 361 ? 11.886 8.336 -36.133 1.00 39.53 361 ASP A C 1
ATOM 2621 O O . ASP A 1 361 ? 12.928 8.976 -36.070 1.00 39.53 361 ASP A O 1
ATOM 2625 N N . ASP A 1 362 ? 11.797 7.148 -36.761 1.00 38.59 362 ASP A N 1
ATOM 2626 C CA . ASP A 1 362 ? 12.678 6.605 -37.833 1.00 38.59 362 ASP A CA 1
ATOM 2627 C C . ASP A 1 362 ? 14.219 6.757 -37.694 1.00 38.59 362 ASP A C 1
ATOM 2629 O O . ASP A 1 362 ? 14.978 6.453 -38.615 1.00 38.59 362 ASP A O 1
ATOM 2633 N N . ASN A 1 363 ? 14.718 7.185 -36.540 1.00 35.19 363 ASN A N 1
ATOM 2634 C CA . ASN A 1 363 ? 16.103 7.519 -36.264 1.00 35.19 363 ASN A CA 1
ATOM 2635 C C . ASN A 1 363 ? 16.562 6.662 -35.098 1.00 35.19 363 ASN A C 1
ATOM 2637 O O . ASN A 1 363 ? 16.724 7.113 -33.966 1.00 35.19 363 ASN A O 1
ATOM 2641 N N . TYR A 1 364 ? 16.819 5.402 -35.430 1.00 44.38 364 TYR A N 1
ATOM 2642 C CA . TYR A 1 364 ? 17.722 4.544 -34.682 1.00 44.38 364 TYR A CA 1
ATOM 2643 C C . TYR A 1 364 ? 18.952 5.341 -34.261 1.00 44.38 364 TYR A C 1
ATOM 2645 O O . TYR A 1 364 ? 19.721 5.753 -35.126 1.00 44.38 364 TYR A O 1
ATOM 2653 N N . TYR A 1 365 ? 19.114 5.554 -32.951 1.00 35.47 365 TYR A N 1
ATOM 2654 C CA . TYR A 1 365 ? 20.304 6.127 -32.321 1.00 35.47 365 TYR A CA 1
ATOM 2655 C C . TYR A 1 365 ? 20.919 7.271 -33.144 1.00 35.47 365 TYR A C 1
ATOM 2657 O O . TYR A 1 365 ? 21.898 7.070 -33.867 1.00 35.47 365 TYR A O 1
ATOM 2665 N N . GLY A 1 366 ? 20.357 8.483 -33.059 1.00 35.28 366 GLY A N 1
ATOM 2666 C CA . GLY A 1 366 ? 20.952 9.648 -33.720 1.00 35.28 366 GLY A CA 1
ATOM 2667 C C . GLY A 1 366 ? 22.466 9.716 -33.463 1.00 35.28 366 GLY A C 1
ATOM 2668 O O . GLY A 1 366 ? 22.916 9.449 -32.350 1.00 35.28 366 GLY A O 1
ATOM 2669 N N . GLY A 1 367 ? 23.264 10.067 -34.479 1.00 35.16 367 GLY A N 1
ATOM 2670 C CA . GLY A 1 367 ? 24.735 9.924 -34.479 1.00 35.16 367 GLY A CA 1
ATOM 2671 C C . GLY A 1 367 ? 25.525 10.683 -33.396 1.00 35.16 367 GLY A C 1
ATOM 2672 O O . GLY A 1 367 ? 26.752 10.647 -33.409 1.00 35.16 367 GLY A O 1
ATOM 2673 N N . ASN A 1 368 ? 24.840 11.355 -32.468 1.00 38.38 368 ASN A N 1
ATOM 2674 C CA . ASN A 1 368 ? 25.399 12.026 -31.295 1.00 38.38 368 ASN A CA 1
ATOM 2675 C C . ASN A 1 368 ? 25.125 11.282 -29.973 1.00 38.38 368 ASN A C 1
ATOM 2677 O O . ASN A 1 368 ? 25.480 11.799 -28.915 1.00 38.38 368 ASN A O 1
ATOM 2681 N N . TRP A 1 369 ? 24.477 10.113 -29.996 1.00 37.38 369 TRP A N 1
ATOM 2682 C CA . TRP A 1 369 ? 24.296 9.307 -28.792 1.00 37.38 369 TRP A CA 1
ATOM 2683 C C . TRP A 1 369 ? 25.616 8.640 -28.387 1.00 37.38 369 TRP A C 1
ATOM 2685 O O . TRP A 1 369 ? 26.276 7.986 -29.195 1.00 37.38 369 TRP A O 1
ATOM 2695 N N . SER A 1 370 ? 25.988 8.792 -27.118 1.00 39.19 370 SER A N 1
ATOM 2696 C CA . SER A 1 370 ? 27.101 8.075 -26.499 1.00 39.19 370 SER A CA 1
ATOM 2697 C C . SER A 1 370 ? 26.608 7.448 -25.194 1.00 39.19 370 SER A C 1
ATOM 2699 O O . SER A 1 370 ? 26.040 8.186 -24.384 1.00 39.19 370 SER A O 1
ATOM 2701 N N . PRO A 1 371 ? 26.836 6.147 -24.950 1.00 40.19 371 PRO A N 1
ATOM 2702 C CA . PRO A 1 371 ? 26.510 5.541 -23.665 1.00 40.19 371 PRO A CA 1
ATOM 2703 C C . PRO A 1 371 ? 27.321 6.226 -22.561 1.00 40.19 371 PRO A C 1
ATOM 2705 O O . PRO A 1 371 ? 28.520 6.477 -22.727 1.00 40.19 371 PRO A O 1
ATOM 2708 N N . GLY A 1 372 ? 26.694 6.534 -21.426 1.00 38.78 372 GLY A N 1
ATOM 2709 C CA . GLY A 1 372 ? 27.444 6.942 -20.248 1.00 38.78 372 GLY A CA 1
ATOM 2710 C C . GLY A 1 372 ? 28.223 5.764 -19.658 1.00 38.78 372 GLY A C 1
ATOM 2711 O O . GLY A 1 372 ? 28.015 4.606 -20.014 1.00 38.78 372 GLY A O 1
ATOM 2712 N N . ALA A 1 373 ? 29.146 6.044 -18.733 1.00 40.19 373 ALA A N 1
ATOM 2713 C CA . ALA A 1 373 ? 30.071 5.037 -18.195 1.00 40.19 373 ALA A CA 1
ATOM 2714 C C . ALA A 1 373 ? 29.377 3.802 -17.576 1.00 40.19 373 ALA A C 1
ATOM 2716 O O . ALA A 1 373 ? 29.969 2.725 -17.549 1.00 40.19 373 ALA A O 1
ATOM 2717 N N . ASN A 1 374 ? 28.125 3.960 -17.132 1.00 42.88 374 ASN A N 1
ATOM 2718 C CA . ASN A 1 374 ? 27.300 2.916 -16.521 1.00 42.88 374 ASN A CA 1
ATOM 2719 C C . ASN A 1 374 ? 26.218 2.350 -17.461 1.00 42.88 374 ASN A C 1
ATOM 2721 O O . ASN A 1 374 ? 25.522 1.416 -17.075 1.00 42.88 374 ASN A O 1
ATOM 2725 N N . ASP A 1 375 ? 26.074 2.885 -18.677 1.00 44.88 375 ASP A N 1
ATOM 2726 C CA . ASP A 1 375 ? 25.030 2.499 -19.639 1.00 44.88 375 ASP A CA 1
ATOM 2727 C C . ASP A 1 375 ? 25.530 1.431 -20.618 1.00 44.88 375 ASP A C 1
ATOM 2729 O O . ASP A 1 375 ? 25.236 1.485 -21.812 1.00 44.88 375 ASP A O 1
ATOM 2733 N N . GLN A 1 376 ? 26.344 0.483 -20.148 1.00 44.62 376 GLN A N 1
ATOM 2734 C CA . GLN A 1 376 ? 26.767 -0.623 -21.001 1.00 44.62 376 GLN A CA 1
ATOM 2735 C C . GLN A 1 376 ? 25.519 -1.451 -21.330 1.00 44.62 376 GLN A C 1
ATOM 2737 O O . GLN A 1 376 ? 24.964 -2.055 -20.406 1.00 44.62 376 GLN A O 1
ATOM 2742 N N . PRO A 1 377 ? 25.047 -1.488 -22.593 1.00 44.84 377 PRO A N 1
ATOM 2743 C CA . PRO A 1 377 ? 23.994 -2.423 -22.948 1.00 44.84 377 PRO A CA 1
ATOM 2744 C C . PRO A 1 377 ? 24.456 -3.830 -22.557 1.00 44.84 377 PRO A C 1
ATOM 2746 O O . PRO A 1 377 ? 25.647 -4.149 -22.662 1.00 44.84 377 PRO A O 1
ATOM 2749 N N . GLY A 1 378 ? 23.532 -4.683 -22.103 1.00 42.66 378 GLY A N 1
ATOM 2750 C CA . GLY A 1 378 ? 23.834 -6.104 -21.935 1.00 42.66 378 GLY A CA 1
ATOM 2751 C C . GLY A 1 378 ? 24.463 -6.687 -23.210 1.00 42.66 378 GLY A C 1
ATOM 2752 O O . GLY A 1 378 ? 24.348 -6.109 -24.292 1.00 42.66 378 GLY A O 1
ATOM 2753 N N . ALA A 1 379 ? 25.107 -7.854 -23.104 1.00 38.75 379 ALA A N 1
ATOM 2754 C CA . ALA A 1 379 ? 25.906 -8.486 -24.169 1.00 38.75 379 ALA A CA 1
ATOM 2755 C C . ALA A 1 379 ? 25.220 -8.626 -25.554 1.00 38.75 379 ALA A C 1
ATOM 2757 O O . ALA A 1 379 ? 25.890 -8.939 -26.536 1.00 38.75 379 ALA A O 1
ATOM 2758 N N . ASN A 1 380 ? 23.908 -8.384 -25.641 1.00 38.91 380 ASN A N 1
ATOM 2759 C CA . ASN A 1 380 ? 23.068 -8.565 -26.820 1.00 38.91 380 ASN A CA 1
ATOM 2760 C C . ASN A 1 380 ? 22.307 -7.296 -27.262 1.00 38.91 380 ASN A C 1
ATOM 2762 O O . ASN A 1 380 ? 21.442 -7.389 -28.131 1.00 38.91 380 ASN A O 1
ATOM 2766 N N . GLY A 1 381 ? 22.607 -6.116 -26.707 1.00 41.09 381 GLY A N 1
ATOM 2767 C CA . GLY A 1 381 ? 22.089 -4.843 -27.218 1.00 41.09 381 GLY A CA 1
ATOM 2768 C C . GLY A 1 381 ? 22.793 -4.459 -28.518 1.00 41.09 381 GLY A C 1
ATOM 2769 O O . GLY A 1 381 ? 23.667 -3.597 -28.509 1.00 41.09 381 GLY A O 1
ATOM 2770 N N . GLN A 1 382 ? 22.477 -5.137 -29.625 1.00 38.81 382 GLN A N 1
ATOM 2771 C CA . GLN A 1 382 ? 22.956 -4.729 -30.945 1.00 38.81 382 GLN A CA 1
ATOM 27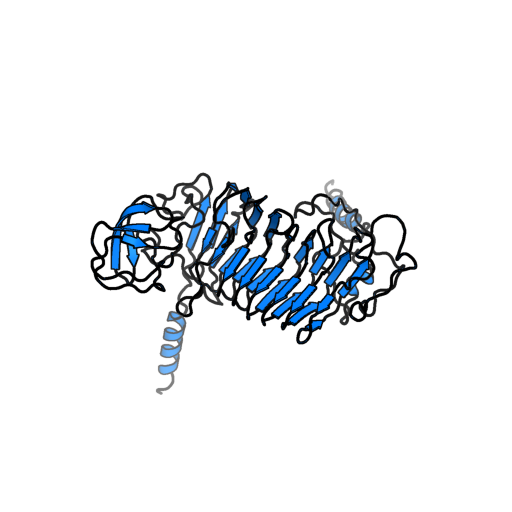72 C C . GLN A 1 382 ? 22.020 -3.668 -31.536 1.00 38.81 382 GLN A C 1
ATOM 2774 O O . GLN A 1 382 ? 20.843 -3.956 -31.762 1.00 38.81 382 GLN A O 1
ATOM 2779 N N . PRO A 1 383 ? 22.524 -2.457 -31.824 1.00 37.72 383 PRO A N 1
ATOM 2780 C CA . PRO A 1 383 ? 21.785 -1.470 -32.601 1.00 37.72 383 PRO A CA 1
ATOM 2781 C C . PRO A 1 383 ? 21.397 -2.053 -33.973 1.00 37.72 383 PRO A C 1
ATOM 2783 O O . PRO A 1 383 ? 22.262 -2.563 -34.683 1.00 37.72 383 PRO A O 1
ATOM 2786 N N . GLY A 1 384 ? 20.119 -1.964 -34.361 1.00 38.12 384 GLY A N 1
ATOM 2787 C CA . GLY A 1 384 ? 19.664 -2.251 -35.732 1.00 38.12 384 GLY A CA 1
ATOM 2788 C C . GLY A 1 384 ? 19.098 -3.651 -36.019 1.00 38.12 384 GLY A C 1
ATOM 2789 O O . GLY A 1 384 ? 18.890 -3.973 -37.186 1.00 38.12 384 GLY A O 1
ATOM 2790 N N . VAL A 1 385 ? 18.829 -4.479 -35.001 1.00 41.50 385 VAL A N 1
ATOM 2791 C CA . VAL A 1 385 ? 18.006 -5.698 -35.144 1.00 41.50 385 VAL A CA 1
ATOM 2792 C C . VAL A 1 385 ? 16.716 -5.484 -34.358 1.00 41.50 385 VAL A C 1
ATOM 2794 O O . VAL A 1 385 ? 16.686 -5.646 -33.139 1.00 41.50 385 VAL A O 1
ATOM 2797 N N . ASP A 1 386 ? 15.677 -5.035 -35.053 1.00 42.53 386 ASP A N 1
ATOM 2798 C CA . ASP A 1 386 ? 14.426 -4.596 -34.440 1.00 42.53 386 ASP A CA 1
ATOM 2799 C C . ASP A 1 386 ? 13.708 -5.686 -33.641 1.00 42.53 386 ASP A C 1
ATOM 2801 O O . ASP A 1 386 ? 13.482 -6.788 -34.151 1.00 42.53 386 ASP A O 1
ATOM 2805 N N . PRO A 1 387 ? 13.238 -5.382 -32.422 1.00 45.84 387 PRO A N 1
ATOM 2806 C CA . PRO A 1 387 ? 12.056 -6.041 -31.905 1.00 45.84 387 PRO A CA 1
ATOM 2807 C C . PRO A 1 387 ? 10.813 -5.498 -32.621 1.00 45.84 387 PRO A C 1
ATOM 2809 O O . PRO A 1 387 ? 10.678 -4.297 -32.809 1.00 45.84 387 PRO A O 1
ATOM 2812 N N . GLU A 1 388 ? 9.884 -6.366 -33.024 1.00 42.22 388 GLU A N 1
ATOM 2813 C CA . GLU A 1 388 ? 8.604 -5.913 -33.575 1.00 42.22 388 GLU A CA 1
ATOM 2814 C C . GLU A 1 388 ? 7.826 -5.118 -32.510 1.00 42.22 388 GLU A C 1
ATOM 2816 O O . GLU A 1 388 ? 7.327 -5.665 -31.526 1.00 42.22 388 GLU A O 1
ATOM 2821 N N . PHE A 1 389 ? 7.775 -3.799 -32.696 1.00 52.47 389 PHE A N 1
ATOM 2822 C CA . PHE A 1 389 ? 7.149 -2.840 -31.796 1.00 52.47 389 PHE A CA 1
ATOM 2823 C C . PHE A 1 389 ? 5.626 -2.849 -31.966 1.00 52.47 389 PHE A C 1
ATOM 2825 O O . PHE A 1 389 ? 5.104 -2.471 -33.016 1.00 52.47 389 PHE A O 1
ATOM 2832 N N . VAL A 1 390 ? 4.882 -3.207 -30.919 1.00 43.56 390 VAL A N 1
ATOM 2833 C CA . VAL A 1 390 ? 3.428 -2.994 -30.900 1.00 43.56 390 VAL A CA 1
ATOM 2834 C C . VAL A 1 390 ? 3.154 -1.593 -30.349 1.00 43.56 390 VAL A C 1
ATOM 2836 O O . VAL A 1 390 ? 3.138 -1.385 -29.142 1.00 43.56 390 VAL A O 1
ATOM 2839 N N . ASN A 1 391 ? 3.029 -0.645 -31.283 1.00 40.69 391 ASN A N 1
ATOM 2840 C CA . ASN A 1 391 ? 2.461 0.709 -31.189 1.00 40.69 391 ASN A CA 1
ATOM 2841 C C . ASN A 1 391 ? 2.212 1.270 -29.769 1.00 40.69 391 ASN A C 1
ATOM 2843 O O . ASN A 1 391 ? 1.263 0.874 -29.094 1.00 40.69 391 ASN A O 1
ATOM 2847 N N . MET A 1 392 ? 2.995 2.276 -29.370 1.00 49.19 392 MET A N 1
ATOM 2848 C CA . MET A 1 392 ? 2.768 3.040 -28.143 1.00 49.19 392 MET A CA 1
ATOM 2849 C C . MET A 1 392 ? 1.748 4.162 -28.380 1.00 49.19 392 MET A C 1
ATOM 2851 O O . MET A 1 392 ? 2.092 5.249 -28.842 1.00 49.19 392 MET A O 1
ATOM 2855 N N . GLY A 1 393 ? 0.495 3.943 -27.984 1.00 46.28 393 GLY A N 1
ATOM 2856 C CA . GLY A 1 393 ? -0.354 5.062 -27.580 1.00 46.28 393 GLY A CA 1
ATOM 2857 C C . GLY A 1 393 ? 0.204 5.636 -26.276 1.00 46.28 393 GLY A C 1
ATOM 2858 O O . GLY A 1 393 ? -0.065 5.088 -25.216 1.00 46.28 393 GLY A O 1
ATOM 2859 N N . LEU A 1 394 ? 1.011 6.699 -26.353 1.00 50.84 394 LEU A N 1
ATOM 2860 C CA . LEU A 1 394 ? 1.783 7.272 -25.232 1.00 50.84 394 LEU A CA 1
ATOM 2861 C C . LEU A 1 394 ? 0.940 7.897 -24.096 1.00 50.84 394 LEU A C 1
ATOM 2863 O O . LEU A 1 394 ? 1.503 8.396 -23.122 1.00 50.84 394 LEU A O 1
ATOM 2867 N N . ASP A 1 395 ? -0.390 7.878 -24.203 1.00 50.59 395 ASP A N 1
ATOM 2868 C CA . ASP A 1 395 ? -1.276 8.667 -23.341 1.00 50.59 395 ASP A CA 1
ATOM 2869 C C . ASP A 1 395 ? -1.887 7.876 -22.171 1.00 50.59 395 ASP A C 1
ATOM 2871 O O . ASP A 1 395 ? -2.293 8.474 -21.168 1.00 50.59 395 ASP A O 1
ATOM 2875 N N . ASP A 1 396 ? -1.932 6.543 -22.257 1.00 56.41 396 ASP A N 1
ATOM 2876 C CA . ASP A 1 396 ? -2.444 5.684 -21.188 1.00 56.41 396 ASP A CA 1
ATOM 2877 C C . ASP A 1 396 ? -1.859 4.273 -21.297 1.00 56.41 396 ASP A C 1
ATOM 2879 O O . ASP A 1 396 ? -2.176 3.529 -22.221 1.00 56.41 396 ASP A O 1
ATOM 2883 N N . PHE A 1 397 ? -1.031 3.898 -20.325 1.00 57.97 397 PHE A N 1
ATOM 2884 C CA . PHE A 1 397 ? -0.564 2.528 -20.154 1.00 57.97 397 PHE A CA 1
ATOM 2885 C C . PHE A 1 397 ? -1.291 1.849 -18.983 1.00 57.97 397 PHE A C 1
ATOM 2887 O O . PHE A 1 397 ? -0.691 1.142 -18.185 1.00 57.97 397 PHE A O 1
ATOM 2894 N N . SER A 1 398 ? -2.592 2.075 -18.811 1.00 61.38 398 SER A N 1
ATOM 2895 C CA . SER A 1 398 ? -3.381 1.281 -17.867 1.00 61.38 398 SER A CA 1
ATOM 2896 C C . SER A 1 398 ? -3.358 -0.206 -18.245 1.00 61.38 398 SER A C 1
ATOM 2898 O O . SER A 1 398 ? -3.173 -0.585 -19.407 1.00 61.38 398 SER A O 1
ATOM 2900 N N . ARG A 1 399 ? -3.567 -1.092 -17.266 1.00 55.22 399 ARG A N 1
ATOM 2901 C CA . ARG A 1 399 ? -3.483 -2.554 -17.461 1.00 55.22 399 ARG A CA 1
ATOM 2902 C C . ARG A 1 399 ? -4.352 -3.108 -18.606 1.00 55.22 399 ARG A C 1
ATOM 2904 O O . ARG A 1 399 ? -4.037 -4.166 -19.145 1.00 55.22 399 ARG A O 1
ATOM 2911 N N . GLY A 1 400 ? -5.446 -2.430 -18.956 1.00 52.59 400 GLY A N 1
ATOM 2912 C CA . GLY A 1 400 ? -6.354 -2.834 -20.036 1.00 52.59 400 GLY A CA 1
ATOM 2913 C C . GLY A 1 400 ? -5.823 -2.581 -21.450 1.00 52.59 400 GLY A C 1
ATOM 2914 O O . GLY A 1 400 ? -6.457 -3.005 -22.413 1.00 52.59 400 GLY A O 1
ATOM 2915 N N . GLN A 1 401 ? -4.689 -1.895 -21.585 1.00 57.69 401 GLN A N 1
ATOM 2916 C CA . GLN A 1 401 ? -4.051 -1.630 -22.868 1.00 57.69 401 GLN A CA 1
ATOM 2917 C C . GLN A 1 401 ? -3.052 -2.749 -23.175 1.00 57.69 401 GLN A C 1
ATOM 2919 O O . GLN A 1 401 ? -2.213 -3.080 -22.345 1.00 57.69 401 GLN A O 1
ATOM 2924 N N . ASP A 1 402 ? -3.111 -3.335 -24.372 1.00 52.62 402 ASP A N 1
ATOM 2925 C CA . ASP A 1 402 ? -2.131 -4.334 -24.833 1.00 52.62 402 ASP A CA 1
ATOM 2926 C C . ASP A 1 402 ? -0.861 -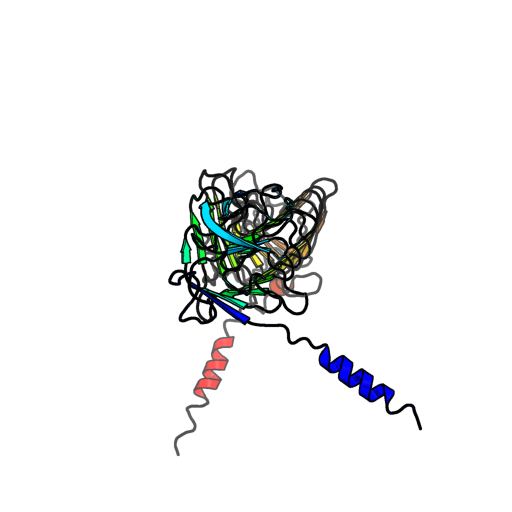3.704 -25.438 1.00 52.62 402 ASP A C 1
ATOM 2928 O O . ASP A 1 402 ? 0.068 -4.412 -25.825 1.00 52.62 402 ASP A O 1
ATOM 2932 N N . ASN A 1 403 ? -0.793 -2.372 -25.446 1.00 52.16 403 ASN A N 1
ATOM 2933 C CA . ASN A 1 403 ? 0.215 -1.550 -26.119 1.00 52.16 403 ASN A CA 1
ATOM 2934 C C . ASN A 1 403 ? 1.504 -1.374 -25.298 1.00 52.16 403 ASN A C 1
ATOM 2936 O O . ASN A 1 403 ? 2.041 -0.275 -25.162 1.00 52.16 403 ASN A O 1
ATOM 2940 N N . TRP A 1 404 ? 1.985 -2.460 -24.702 1.00 57.72 404 TRP A N 1
ATOM 2941 C CA . TRP A 1 404 ? 3.259 -2.471 -23.991 1.00 57.72 404 TRP A CA 1
ATOM 2942 C C . TRP A 1 404 ? 4.373 -2.897 -24.937 1.00 57.72 404 TRP A C 1
ATOM 2944 O O . TRP A 1 404 ? 4.147 -3.730 -25.815 1.00 57.72 404 TRP A O 1
ATOM 2954 N N . LEU A 1 405 ? 5.597 -2.417 -24.702 1.00 58.97 405 LEU A N 1
ATOM 2955 C CA . LEU A 1 405 ? 6.771 -2.998 -25.346 1.00 58.97 405 LEU A CA 1
ATOM 2956 C C . LEU A 1 405 ? 6.854 -4.486 -24.967 1.00 58.97 405 LEU A C 1
ATOM 2958 O O . LEU A 1 405 ? 7.156 -4.831 -23.822 1.00 58.97 405 LEU A O 1
ATOM 2962 N N . ARG A 1 406 ? 6.552 -5.358 -25.931 1.00 59.53 406 ARG A N 1
ATOM 2963 C CA . ARG A 1 406 ? 6.654 -6.813 -25.820 1.00 59.53 406 ARG A CA 1
ATOM 2964 C C . ARG A 1 406 ? 7.521 -7.322 -26.956 1.00 59.53 406 ARG A C 1
ATOM 2966 O O . ARG A 1 406 ? 7.495 -6.778 -28.055 1.00 59.53 406 ARG A O 1
ATOM 2973 N N . PHE A 1 407 ? 8.254 -8.392 -26.693 1.00 59.75 407 PHE A N 1
ATOM 2974 C CA . PHE A 1 407 ? 8.979 -9.100 -27.733 1.00 59.75 407 PHE A CA 1
ATOM 2975 C C . PHE A 1 407 ? 8.121 -10.230 -28.299 1.00 59.75 407 PHE A C 1
ATOM 2977 O O . PHE A 1 407 ? 7.410 -10.915 -27.555 1.00 59.75 407 PHE A O 1
ATOM 2984 N N . LEU A 1 408 ? 8.232 -10.470 -29.605 1.00 58.94 408 LEU A N 1
ATOM 2985 C CA . LEU A 1 408 ? 7.822 -11.748 -30.172 1.00 58.94 408 LEU A CA 1
ATOM 2986 C C . LEU A 1 408 ? 8.630 -12.888 -29.554 1.00 58.94 408 LEU A C 1
ATOM 2988 O O . LEU A 1 408 ? 9.818 -12.738 -29.262 1.00 58.94 408 LEU A O 1
ATOM 2992 N N . SER A 1 409 ? 8.006 -14.058 -29.432 1.00 66.81 409 SER A N 1
ATOM 2993 C CA . SER A 1 409 ? 8.663 -15.258 -28.899 1.00 66.81 409 SER A CA 1
ATOM 2994 C C . SER A 1 409 ? 9.908 -15.714 -29.671 1.00 66.81 409 SER A C 1
ATOM 2996 O O . SER A 1 409 ? 10.753 -16.400 -29.102 1.00 66.81 409 SER A O 1
ATOM 2998 N N . SER A 1 410 ? 10.040 -15.335 -30.944 1.00 59.47 410 SER A N 1
ATOM 2999 C CA . SER A 1 410 ? 11.220 -15.620 -31.767 1.00 59.47 410 SER A CA 1
ATOM 3000 C C . SER A 1 410 ? 12.328 -14.569 -31.667 1.00 59.47 410 SER A C 1
ATOM 3002 O O . SER A 1 410 ? 13.426 -14.799 -32.178 1.00 59.47 410 SER A O 1
ATOM 3004 N N . SER A 1 411 ? 12.070 -13.424 -31.027 1.00 58.44 411 SER A N 1
ATOM 3005 C CA . SER A 1 411 ? 13.020 -12.317 -30.991 1.00 58.44 411 SER A CA 1
ATOM 3006 C C . SER A 1 411 ? 14.218 -12.657 -30.096 1.00 58.44 411 SER A C 1
ATOM 3008 O O . SER A 1 411 ? 14.041 -12.880 -28.894 1.00 58.44 411 SER A O 1
ATOM 3010 N N . PRO A 1 412 ? 15.459 -12.626 -30.617 1.00 57.62 412 PRO A N 1
ATOM 3011 C CA . PRO A 1 412 ? 16.656 -12.792 -29.793 1.00 57.62 412 PRO A CA 1
ATOM 3012 C C . PRO A 1 412 ? 16.771 -11.725 -28.696 1.00 57.62 412 PRO A C 1
ATOM 3014 O O . PRO A 1 412 ? 17.308 -11.996 -27.624 1.00 57.62 412 PRO A O 1
ATOM 3017 N N . ALA A 1 413 ? 16.207 -10.533 -28.932 1.00 56.03 413 ALA A N 1
ATOM 3018 C CA . ALA A 1 413 ? 16.159 -9.452 -27.953 1.00 56.03 413 ALA A CA 1
ATOM 3019 C C . ALA A 1 413 ? 15.337 -9.823 -26.707 1.00 56.03 413 ALA A C 1
ATOM 3021 O O . ALA A 1 413 ? 15.592 -9.290 -25.629 1.00 56.03 413 ALA A O 1
ATOM 3022 N N . ALA A 1 414 ? 14.412 -10.779 -26.827 1.00 59.47 414 ALA A N 1
ATOM 3023 C CA . ALA A 1 414 ? 13.604 -11.250 -25.715 1.00 59.47 414 ALA A CA 1
ATOM 3024 C C . ALA A 1 414 ? 14.381 -12.103 -24.709 1.00 59.47 414 ALA A C 1
ATOM 3026 O O . ALA A 1 414 ? 13.996 -12.154 -23.547 1.00 59.47 414 ALA A O 1
ATOM 3027 N N . PHE A 1 415 ? 15.470 -12.744 -25.141 1.00 60.50 415 PHE A N 1
ATOM 3028 C CA . PHE A 1 415 ? 16.309 -13.638 -24.332 1.00 60.50 415 PHE A CA 1
ATOM 3029 C C . PHE A 1 415 ? 17.697 -13.044 -24.074 1.00 60.50 415 PHE A C 1
ATOM 3031 O O . PHE A 1 415 ? 18.675 -13.756 -23.858 1.00 60.50 415 PHE A O 1
ATOM 3038 N N . ALA A 1 416 ? 17.797 -11.718 -24.135 1.00 56.69 416 ALA A N 1
ATOM 3039 C CA . ALA A 1 416 ? 19.058 -10.992 -24.132 1.00 56.69 416 ALA A CA 1
ATOM 3040 C C . ALA A 1 416 ? 19.782 -10.967 -22.774 1.00 56.69 416 ALA A C 1
ATOM 3042 O O . ALA A 1 416 ? 20.855 -10.364 -22.694 1.00 56.69 416 ALA A O 1
ATOM 3043 N N . SER A 1 417 ? 19.245 -11.598 -21.724 1.00 62.88 417 SER A N 1
ATOM 3044 C CA . SER A 1 417 ? 19.899 -11.587 -20.417 1.00 62.88 417 SER A CA 1
ATOM 3045 C C . SER A 1 417 ? 21.232 -12.336 -20.415 1.00 62.88 417 SER A C 1
ATOM 3047 O O . SER A 1 417 ? 21.483 -13.191 -21.266 1.00 62.88 417 SER A O 1
ATOM 3049 N N . SER A 1 418 ? 22.093 -12.057 -19.430 1.00 58.88 418 SER A N 1
ATOM 3050 C CA . SER A 1 418 ? 23.397 -12.730 -19.289 1.00 58.88 418 SER A CA 1
ATOM 3051 C C . SER A 1 418 ? 23.295 -14.253 -19.140 1.00 58.88 418 SER A C 1
ATOM 3053 O O . SER A 1 418 ? 24.277 -14.965 -19.349 1.00 58.88 418 SER A O 1
ATOM 3055 N N . THR A 1 419 ? 22.104 -14.760 -18.807 1.00 61.53 419 THR A N 1
ATOM 3056 C CA . THR A 1 419 ? 21.801 -16.189 -18.667 1.00 61.53 419 THR A CA 1
ATOM 3057 C C . THR A 1 419 ? 20.988 -16.761 -19.833 1.00 61.53 419 THR A C 1
ATOM 3059 O O . THR A 1 419 ? 20.681 -17.952 -19.819 1.00 61.53 419 THR A O 1
ATOM 3062 N N . GLY A 1 420 ? 20.633 -15.947 -20.835 1.00 58.62 420 GLY A N 1
ATOM 3063 C CA . GLY A 1 420 ? 19.725 -16.332 -21.920 1.00 58.62 420 GLY A CA 1
ATOM 3064 C C . GLY A 1 420 ? 18.249 -16.395 -21.505 1.00 58.62 420 GLY A C 1
ATOM 3065 O O . GLY A 1 420 ? 17.444 -17.023 -22.191 1.00 58.62 420 GLY A O 1
ATOM 3066 N N . SER A 1 421 ? 17.893 -15.802 -20.361 1.00 66.25 421 SER A N 1
ATOM 3067 C CA . SER A 1 421 ? 16.521 -15.781 -19.838 1.00 66.25 421 SER A CA 1
ATOM 3068 C C . SER A 1 421 ? 15.692 -14.657 -20.459 1.00 66.25 421 SER A C 1
ATOM 3070 O O . SER A 1 421 ? 16.238 -13.690 -20.993 1.00 66.25 421 SER A O 1
ATOM 3072 N N . PHE A 1 422 ? 14.362 -14.779 -20.356 1.00 70.44 422 PHE A N 1
ATOM 3073 C CA . PHE A 1 422 ? 13.433 -13.744 -20.802 1.00 70.44 422 PHE A CA 1
ATOM 3074 C C . PHE A 1 422 ? 13.631 -12.424 -20.039 1.00 70.44 422 PHE A C 1
ATOM 3076 O O . PHE A 1 422 ? 13.771 -12.441 -18.812 1.00 70.44 422 PHE A O 1
ATOM 3083 N N . ILE A 1 423 ? 13.586 -11.296 -20.753 1.00 72.94 423 ILE A N 1
ATOM 3084 C CA . ILE A 1 423 ? 13.715 -9.949 -20.185 1.00 72.94 423 ILE A CA 1
ATOM 3085 C C . ILE A 1 423 ? 12.429 -9.121 -20.307 1.00 72.94 423 ILE A C 1
ATOM 3087 O O . ILE A 1 423 ? 11.701 -9.215 -21.290 1.00 72.94 423 ILE A O 1
ATOM 3091 N N . GLY A 1 424 ? 12.187 -8.238 -19.338 1.00 76.44 424 GLY A N 1
ATOM 3092 C CA . GLY A 1 424 ? 11.011 -7.362 -19.313 1.00 76.44 424 GLY A CA 1
ATOM 3093 C C . GLY A 1 424 ? 9.858 -7.891 -18.461 1.00 76.44 424 GLY A C 1
ATOM 3094 O O . GLY A 1 424 ? 9.921 -8.989 -17.908 1.00 76.44 424 GLY A O 1
ATOM 3095 N N . ALA A 1 425 ? 8.819 -7.065 -18.318 1.00 81.38 425 ALA A N 1
ATOM 3096 C CA . ALA A 1 425 ? 7.748 -7.262 -17.338 1.00 81.38 425 ALA A CA 1
ATOM 3097 C C . ALA A 1 425 ? 6.559 -8.115 -17.780 1.00 81.38 425 ALA A C 1
ATOM 3099 O O . ALA A 1 425 ? 5.804 -8.581 -16.927 1.00 81.38 425 ALA A O 1
ATOM 3100 N N . LYS A 1 426 ? 6.337 -8.270 -19.085 1.00 75.56 426 LYS A N 1
ATOM 3101 C CA . LYS A 1 426 ? 5.163 -8.958 -19.638 1.00 75.56 426 LYS A CA 1
ATOM 3102 C C . LYS A 1 426 ? 5.601 -10.087 -20.548 1.00 75.56 426 LYS A C 1
ATOM 3104 O O . LYS A 1 426 ? 6.617 -9.954 -21.214 1.00 75.56 426 LYS A O 1
ATOM 3109 N N . ASP A 1 427 ? 4.806 -11.150 -20.582 1.00 69.62 427 ASP A N 1
ATOM 3110 C CA . ASP A 1 427 ? 5.082 -12.324 -21.402 1.00 69.62 427 ASP A CA 1
ATOM 3111 C C . ASP A 1 427 ? 5.248 -11.984 -22.890 1.00 69.62 427 ASP A C 1
ATOM 3113 O O . ASP A 1 427 ? 4.731 -10.987 -23.409 1.00 69.62 427 ASP A O 1
ATOM 3117 N N . LEU A 1 428 ? 5.957 -12.878 -23.575 1.00 66.50 428 LEU A N 1
ATOM 3118 C CA . LEU A 1 428 ? 6.170 -12.851 -25.016 1.00 66.50 428 LEU A CA 1
ATOM 3119 C C . LEU A 1 428 ? 4.846 -12.839 -25.780 1.00 66.50 428 LEU A C 1
ATOM 3121 O O . LEU A 1 428 ? 3.903 -13.556 -25.436 1.00 66.50 428 LEU A O 1
ATOM 3125 N N . VAL A 1 429 ? 4.809 -12.097 -26.883 1.00 65.25 429 VAL A N 1
ATOM 3126 C CA . VAL A 1 429 ? 3.702 -12.185 -27.837 1.00 65.25 429 VAL A CA 1
ATOM 3127 C C . VAL A 1 429 ? 3.915 -13.429 -28.713 1.00 65.25 429 VAL A C 1
ATOM 3129 O O . VAL A 1 429 ? 4.998 -13.594 -29.288 1.00 65.25 429 VAL A O 1
ATOM 3132 N N . PRO A 1 430 ? 2.919 -14.330 -28.821 1.00 61.44 430 PRO A N 1
ATOM 3133 C CA . PRO A 1 430 ? 2.987 -15.456 -29.744 1.00 61.44 430 PRO A CA 1
ATOM 3134 C C . PRO A 1 430 ? 3.060 -14.982 -31.197 1.00 61.44 430 PRO A C 1
ATOM 3136 O O . PRO A 1 430 ? 2.411 -14.008 -31.569 1.00 61.44 430 PRO A O 1
ATOM 3139 N N . GLU A 1 431 ? 3.775 -15.726 -32.040 1.00 59.47 431 GLU A N 1
ATOM 3140 C CA . GLU A 1 431 ? 3.856 -15.440 -33.476 1.00 59.47 431 GLU A CA 1
ATOM 3141 C C . GLU A 1 431 ? 2.458 -15.346 -34.127 1.00 59.47 431 GLU A C 1
ATOM 3143 O O . GLU A 1 431 ? 1.615 -16.226 -33.870 1.00 59.47 431 GLU A O 1
ATOM 3148 N N . PRO A 1 432 ? 2.220 -14.383 -35.045 1.00 49.38 432 PRO A N 1
ATOM 3149 C CA . PRO A 1 432 ? 0.952 -14.230 -35.772 1.00 49.38 432 PRO A CA 1
ATOM 3150 C C . PRO A 1 432 ? 0.470 -15.468 -36.563 1.00 49.38 432 PRO A C 1
ATOM 3152 O O . PRO A 1 432 ? -0.664 -15.497 -37.035 1.00 49.38 432 PRO A O 1
ATOM 3155 N N . GLY A 1 433 ? 1.267 -16.535 -36.683 1.00 50.59 433 GLY A N 1
ATOM 3156 C CA . GLY A 1 433 ? 0.868 -17.809 -37.304 1.00 50.59 433 GLY A CA 1
ATOM 3157 C C . GLY A 1 433 ? 0.171 -18.819 -36.377 1.00 50.59 433 GLY A C 1
ATOM 3158 O O . GLY A 1 433 ? -0.357 -19.826 -36.852 1.00 50.59 433 GLY A O 1
ATOM 3159 N N . SER A 1 434 ? 0.136 -18.577 -35.064 1.00 46.50 434 SER A N 1
ATOM 3160 C CA . SER A 1 434 ? -0.273 -19.590 -34.070 1.00 46.50 434 SER A CA 1
ATOM 3161 C C . SER A 1 434 ? -1.794 -19.706 -33.877 1.00 46.50 434 SER A C 1
ATOM 3163 O O . SER A 1 434 ? -2.287 -20.724 -33.389 1.00 46.50 434 SER A O 1
ATOM 3165 N N . PHE A 1 435 ? -2.569 -18.707 -34.315 1.00 41.84 435 PHE A N 1
ATOM 3166 C CA . PHE A 1 435 ? -4.039 -18.724 -34.244 1.00 41.84 435 PHE A CA 1
ATOM 3167 C C . PHE A 1 435 ? -4.697 -19.651 -35.282 1.00 41.84 435 PHE A C 1
ATOM 3169 O O . PHE A 1 435 ? -5.822 -20.112 -35.082 1.00 41.84 435 PHE A O 1
ATOM 3176 N N . MET A 1 436 ? -3.995 -19.993 -36.368 1.00 37.41 436 MET A N 1
ATOM 3177 C CA . MET A 1 436 ? -4.540 -20.853 -37.427 1.00 37.41 436 MET A CA 1
ATOM 3178 C C . MET A 1 436 ? -4.599 -22.339 -37.039 1.00 37.41 436 MET A C 1
ATOM 3180 O O . MET A 1 436 ? -5.407 -23.077 -37.605 1.00 37.41 436 MET A O 1
ATOM 3184 N N . LEU A 1 437 ? -3.830 -22.797 -36.040 1.00 38.75 437 LEU A N 1
ATOM 3185 C CA . LEU A 1 437 ? -3.870 -24.206 -35.627 1.00 38.75 437 LEU A CA 1
ATOM 3186 C C . LEU A 1 437 ? -4.997 -24.518 -34.626 1.00 38.75 437 LEU A C 1
ATOM 3188 O O . LEU A 1 437 ? -5.505 -25.641 -34.619 1.00 38.75 437 LEU A O 1
ATOM 3192 N N . LEU A 1 438 ? -5.460 -23.537 -33.838 1.00 35.47 438 LEU A N 1
ATOM 3193 C CA . LEU A 1 438 ? -6.609 -23.742 -32.945 1.00 35.47 438 LEU A CA 1
ATOM 3194 C C . LEU A 1 438 ? -7.945 -23.729 -33.707 1.00 35.47 438 LEU A C 1
ATOM 3196 O O . LEU A 1 438 ? -8.856 -24.485 -33.367 1.00 35.47 438 LEU A O 1
ATOM 3200 N N . VAL A 1 439 ? -8.051 -22.952 -34.792 1.00 40.28 439 VAL A N 1
ATOM 3201 C CA . VAL A 1 439 ? -9.228 -22.994 -35.679 1.00 40.28 439 VAL A CA 1
ATOM 3202 C C . VAL A 1 439 ? -9.215 -24.256 -36.553 1.00 40.28 439 VAL A C 1
ATOM 3204 O O . VAL A 1 439 ? -10.270 -24.849 -36.773 1.00 40.28 439 VAL A O 1
ATOM 3207 N N . ALA A 1 440 ? -8.046 -24.769 -36.957 1.00 36.69 440 ALA A N 1
ATOM 3208 C CA . ALA A 1 440 ? -7.955 -26.061 -37.647 1.00 36.69 440 ALA A CA 1
ATOM 3209 C C . ALA A 1 440 ? -8.348 -27.253 -36.744 1.00 36.69 440 ALA A C 1
ATOM 3211 O O . ALA A 1 440 ? -9.012 -28.183 -37.210 1.00 36.69 440 ALA A O 1
ATOM 3212 N N . ALA A 1 441 ? -8.038 -27.202 -35.442 1.00 37.75 441 ALA A N 1
ATOM 3213 C CA . ALA A 1 441 ? -8.517 -28.190 -34.468 1.00 37.75 441 ALA A CA 1
ATOM 3214 C C . ALA A 1 441 ? -10.023 -28.037 -34.148 1.00 37.75 441 ALA A C 1
ATOM 3216 O O . ALA A 1 441 ? -10.711 -29.036 -33.927 1.00 37.75 441 ALA A O 1
ATOM 3217 N N . GLY A 1 442 ? -10.562 -26.812 -34.195 1.00 37.53 442 GLY A N 1
ATOM 3218 C CA . GLY A 1 442 ? -11.987 -26.514 -33.986 1.00 37.53 442 GLY A CA 1
ATOM 3219 C C . GLY A 1 442 ? -12.902 -26.813 -35.183 1.00 37.53 442 GLY A C 1
ATOM 3220 O O . GLY A 1 442 ? -14.078 -27.122 -34.993 1.00 37.53 442 GLY A O 1
ATOM 3221 N N . VAL A 1 443 ? -12.381 -26.800 -36.414 1.00 36.12 443 VAL A N 1
ATOM 3222 C CA . VAL A 1 443 ? -13.140 -27.166 -37.630 1.00 36.12 443 VAL A CA 1
ATOM 3223 C C . VAL A 1 443 ? -13.023 -28.670 -37.943 1.00 36.12 443 VAL A C 1
ATOM 3225 O O . VAL A 1 443 ? -13.945 -29.260 -38.510 1.00 36.12 443 VAL A O 1
ATOM 3228 N N . GLY A 1 444 ? -11.969 -29.346 -37.469 1.00 32.56 444 GLY A N 1
ATOM 3229 C CA . GLY A 1 444 ? -11.812 -30.806 -37.574 1.00 32.56 444 GLY A CA 1
ATOM 3230 C C . GLY A 1 444 ? -12.793 -31.631 -36.723 1.00 32.56 444 GLY A C 1
ATOM 3231 O O . GLY A 1 444 ? -13.049 -32.795 -37.037 1.00 32.56 444 GLY A O 1
ATOM 3232 N N . ALA A 1 445 ? -13.402 -31.036 -35.690 1.00 34.34 445 ALA A N 1
ATOM 3233 C CA . ALA A 1 445 ? -14.388 -31.697 -34.827 1.00 34.34 445 ALA A CA 1
ATOM 3234 C C . ALA A 1 445 ? -15.850 -31.559 -35.313 1.00 34.34 445 ALA A C 1
ATOM 3236 O O . ALA A 1 445 ? -16.736 -32.223 -34.774 1.00 34.34 445 ALA A O 1
ATOM 3237 N N . MET A 1 446 ? -16.120 -30.764 -36.359 1.00 34.28 446 MET A N 1
ATOM 3238 C CA . MET A 1 446 ? -17.475 -30.534 -36.895 1.00 34.28 446 MET A CA 1
ATOM 3239 C C . MET A 1 446 ? -17.721 -31.087 -38.313 1.00 34.28 446 MET A C 1
ATOM 3241 O O . MET A 1 446 ? -18.767 -30.823 -38.899 1.00 34.28 446 MET A O 1
ATOM 3245 N N . ALA A 1 447 ? -16.826 -31.932 -38.843 1.00 33.69 447 ALA A N 1
ATOM 3246 C CA . ALA A 1 447 ? -17.015 -32.621 -40.132 1.00 33.69 447 ALA A CA 1
ATOM 3247 C C . ALA A 1 447 ? -17.229 -34.152 -40.030 1.00 33.69 447 ALA A C 1
ATOM 3249 O O . ALA A 1 447 ? -17.358 -34.830 -41.048 1.00 33.69 447 ALA A O 1
ATOM 3250 N N . ARG A 1 448 ? -17.337 -34.726 -38.820 1.00 37.28 448 ARG A N 1
ATOM 3251 C CA . ARG A 1 448 ? -17.676 -36.153 -38.599 1.00 37.28 448 ARG A CA 1
ATOM 3252 C C . ARG A 1 448 ? -18.891 -36.343 -37.680 1.00 37.28 448 ARG A C 1
ATOM 3254 O O . ARG A 1 448 ? -18.846 -37.041 -36.677 1.00 37.28 448 ARG A O 1
ATOM 3261 N N . ARG A 1 449 ? -20.022 -35.753 -38.066 1.00 38.97 449 ARG A N 1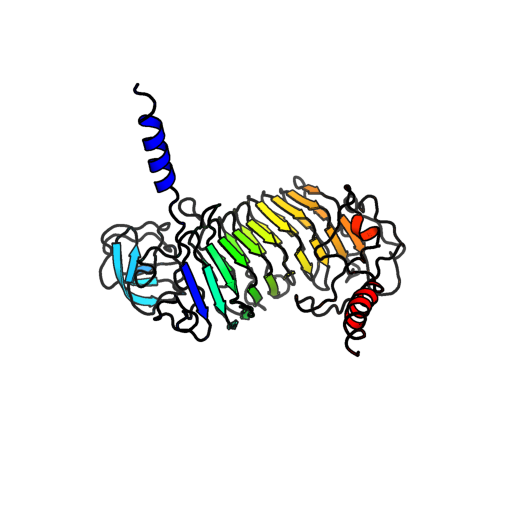
ATOM 3262 C CA . ARG A 1 449 ? -21.368 -36.226 -37.692 1.00 38.97 449 ARG A CA 1
ATOM 3263 C C . ARG A 1 449 ? -22.302 -36.050 -38.884 1.00 38.97 449 ARG A C 1
ATOM 3265 O O . ARG A 1 449 ? -23.062 -35.095 -38.948 1.00 38.97 449 ARG A O 1
ATOM 3272 N N . ARG A 1 450 ? -22.191 -36.963 -39.851 1.00 38.44 450 ARG A N 1
ATOM 3273 C CA . ARG A 1 450 ? -23.250 -37.361 -40.795 1.00 38.44 450 ARG A CA 1
ATOM 3274 C C . ARG A 1 450 ? -22.806 -38.632 -41.524 1.00 38.44 450 ARG A C 1
ATOM 3276 O O . ARG A 1 450 ? -22.221 -38.571 -42.601 1.00 38.44 450 ARG A O 1
ATOM 3283 N N . ARG A 1 451 ? -23.064 -39.771 -40.892 1.00 39.03 451 ARG A N 1
ATOM 3284 C CA . ARG A 1 451 ? -23.846 -40.889 -41.430 1.00 39.03 451 ARG A CA 1
ATOM 3285 C C . ARG A 1 451 ? -24.247 -41.780 -40.270 1.00 39.03 451 ARG A C 1
ATOM 3287 O O . ARG A 1 451 ? -23.365 -42.032 -39.423 1.00 39.03 451 ARG A O 1
#

pLDDT: mean 77.89, std 21.21, range [32.56, 98.69]

Radius of gyration: 25.75 Å; chains: 1; bounding box: 55×76×76 Å

Foldseek 3Di:
DPPVPVVVVVVVVVVVPVPPFPEAEFEEECPADLLFQRRDPVHHHHFLAALAKWFFPFKDAFFDQKTFTPADGNADQWAWKDWPNDIWTFPGDDRGMTGTPTTHRGIDGRGTIIGGCSHPVNPGDEFNYEYEYADEAEQHAREHFAAHDPVGAYEYEHDPPGEYEYEYAQHAPQQQASYHYNDDDDPGAHERYEYERYEFAHEHEPRAAHENYHYAQHEHYEYENYEFHWAYDAVRKHEREEYENYAHYEYYLYEFEIQNAERYEYHAAYEYEYALYEYENHQEDEEYENEYEYEYFQAEYYHDLRYLLAPYEYELYEYEYELEEYEYEPNDPPRLPDANHYYDPNYDYDYAYAYHYDPPDPDQPPPPHDHDPRRDHQPPNDGPQDFPQQDDPPPDPGPPDPRDGAGAPPDQNQQRGPVSHGGHNDDHDYDPVPVVVVVVVVVVVPPPPDD